Protein AF-0000000087152761 (afdb_homodimer)

Organism: NCBI:txid2511166

pLDDT: mean 85.32, std 19.11, range [33.59, 98.94]

Sequence (484 aa):
MDHTSQPDALPARMRTAAFSVHIFTALGAGVALLAMLEAVREHWANMFGWLGVALVIDGIDGPLARRLDVVRRAPNWSGEVLDLVVDFVTYVFVPAYAITASGLLLPLAAPILGIGIVVSSALYFADRRMKSDDNHFRGFPALWNAAAFYLFLLHLPPVISTIAVALLIALTFAPFHVLHPLRVVRLRWLTLWLLAAWALLGMYTLANDFVVGPSVTFGLCAIAAYIVGSDTLIRRMKAFRAMDHTSQPDALPARMRTAAFSVHIFTALGAGVALLAMLEAVREHWANMFGWLGVALVIDGIDGPLARRLDVVRRAPNWSGEVLDLVVDFVTYVFVPAYAITASGLLLPLAAPILGIGIVVSSALYFADRRMKSDDNHFRGFPALWNAAAFYLFLLHLPPVISTIAVALLIALTFAPFHVLHPLRVVRLRWLTLWLLAAWALLGMYTLANDFVVGPSVTFGLCAIAAYIVGSDTLIRRMKAFRA

Secondary structure (DSSP, 8-state):
-----------HHHHHHHHHHHHHHHHHHHHHHHHHHHHHTT-HHHHHHHHHHHHHHHHHHHHHHHHTTHHHH-TTB-HHHHHHHHHIIIIIIHHHHHHHHSS-S-TTHHHHHHHHHHHHHHHHHHBTTSS-TTS-EESS---HHHHHHHHHHH---HHHHHHHHHHHHHTTSS--EE--GGG-SHHHHHHHHHHHHHHHHHHHHHHTTT---HHHHHHHHHHHHHHHHHHHHHHHHHHHH-/-----------HHHHHHHHHHHHHHHHHHHHHHHHHHHHHTT-HHHHHHHHHHHHHHHHHHHHHHHHTTHHHH-TTB-HHHHHHHHHIIIIIIHHHHHHHHSS-S-TTHHHHHHHHHHHHHHHHHHBTTSS-TTS-EESS---HHHHHHHHHHH---HHHHHHHHHHHHHTTSS--EE--GGG-STHHHHHHHHHHHHHHHHHHHHHTTT---HHHHHHHHHHHHHHHHHHHHHHHHHHHH-

Nearest PDB structures (foldseek):
  2iiu-assembly2_C  TM=3.154E-01  e=4.905E+00  Shewanella oneidensis
  4q25-assembly1_B  TM=2.877E-01  e=9.369E+00  Pseudomonas aeruginosa PAO1
  2iiu-assembly2_C  TM=3.155E-01  e=4.909E+00  Shewanella oneidensis
  4q25-assembly1_B  TM=2.878E-01  e=9.375E+00  Pseudomonas aeruginosa PAO1

Radius of gyration: 23.91 Å; Cα contacts (8 Å, |Δi|>4): 608; chains: 2; bounding box: 65×74×61 Å

InterPro domains:
  IPR000462 CDP-alcohol phosphatidyltransferase [PF01066] (33-172)
  IPR026027 Phosphatidylcholine synthase Pcs [PIRSF000851] (11-240)
  IPR043130 CDP-alcohol phosphatidyltransferase, transmembrane domain [G3DSA:1.20.120.1760] (13-212)

Solvent-accessible surface area (backbone atoms only — not comparable to full-atom values): 24636 Å² total; per-residue (Å²): 133,85,75,72,72,62,80,75,77,72,56,69,68,54,31,52,55,20,45,47,43,55,52,54,42,24,44,28,33,21,33,30,50,54,17,40,58,26,40,74,71,65,35,52,37,58,15,50,50,31,45,48,53,28,50,51,39,60,66,46,38,55,64,51,33,60,77,53,41,20,70,77,48,31,60,56,43,39,64,65,54,33,47,50,46,29,46,42,41,46,21,31,48,45,23,29,48,45,51,37,69,61,71,45,32,42,79,80,50,18,61,56,49,27,28,44,46,37,23,54,40,39,50,51,73,13,28,53,65,27,63,34,96,80,66,28,40,50,18,45,71,66,51,35,39,58,53,37,49,50,49,63,56,66,61,53,58,33,68,59,40,37,50,51,53,53,50,53,50,62,37,36,71,36,84,34,72,36,44,52,70,75,72,54,68,83,58,44,60,57,48,50,52,50,49,50,51,43,50,53,53,50,50,53,30,37,77,42,65,49,66,66,57,67,69,58,55,48,50,49,50,51,49,51,48,46,55,57,44,49,30,48,47,56,34,52,55,50,55,68,73,98,133,84,76,74,71,63,80,75,78,72,55,69,67,54,32,51,54,21,45,46,44,54,52,51,43,24,44,27,33,22,34,31,50,54,16,41,59,27,40,75,70,65,35,52,36,59,15,50,50,31,44,48,53,30,48,50,39,60,66,46,38,54,61,50,33,61,76,55,41,20,72,75,49,31,61,57,42,39,63,66,56,35,47,50,48,28,45,43,41,46,21,32,47,44,23,29,50,45,50,38,69,62,73,46,32,41,78,80,50,19,61,56,49,26,28,45,45,35,23,52,38,40,50,49,72,12,27,53,68,26,63,34,96,78,66,27,41,48,18,43,70,67,51,35,39,57,54,38,50,50,48,62,59,65,60,53,58,32,67,58,40,39,50,51,53,53,50,52,49,63,36,35,72,35,82,34,74,35,45,52,68,75,72,55,68,84,57,44,61,58,49,49,51,48,50,50,47,42,51,52,53,47,52,53,29,38,75,45,64,49,66,66,57,67,67,59,55,49,49,49,50,52,49,49,49,46,56,58,43,49,31,50,46,56,35,51,55,51,54,69,71,97

Structure (mmCIF, N/CA/C/O backbone):
data_AF-0000000087152761-model_v1
#
loop_
_entity.id
_entity.type
_entity.pdbx_description
1 polymer 'Phosphatidylcholine synthase'
#
loop_
_atom_site.group_PDB
_atom_site.id
_atom_site.type_symbol
_atom_site.label_atom_id
_atom_site.label_alt_id
_atom_site.label_comp_id
_atom_site.label_asym_id
_atom_site.label_entity_id
_atom_site.label_seq_id
_atom_site.pdbx_PDB_ins_code
_atom_site.Cartn_x
_atom_site.Cartn_y
_atom_site.Cartn_z
_atom_site.occupancy
_atom_site.B_iso_or_equiv
_atom_site.auth_seq_id
_atom_site.auth_comp_id
_atom_site.auth_asym_id
_atom_site.auth_atom_id
_atom_site.pdbx_PDB_model_num
ATOM 1 N N . MET A 1 1 ? -5.848 52.781 0.384 1 33.59 1 MET A N 1
ATOM 2 C CA . MET A 1 1 ? -6.215 52 -0.788 1 33.59 1 MET A CA 1
ATOM 3 C C . MET A 1 1 ? -5.703 50.562 -0.66 1 33.59 1 MET A C 1
ATOM 5 O O . MET A 1 1 ? -4.492 50.344 -0.698 1 33.59 1 MET A O 1
ATOM 9 N N . ASP A 1 2 ? -6.258 49.75 0.244 1 35.81 2 ASP A N 1
ATOM 10 C CA . ASP A 1 2 ? -6.02 48.375 0.645 1 35.81 2 ASP A CA 1
ATOM 11 C C . ASP A 1 2 ? -6.094 47.406 -0.557 1 35.81 2 ASP A C 1
ATOM 13 O O . ASP A 1 2 ? -7.164 47.219 -1.132 1 35.81 2 ASP A O 1
ATOM 17 N N . HIS A 1 3 ? -5.102 47.469 -1.55 1 38.88 3 HIS A N 1
ATOM 18 C CA . HIS A 1 3 ? -4.977 46.5 -2.631 1 38.88 3 HIS A CA 1
ATOM 19 C C . HIS A 1 3 ? -5.117 45.094 -2.109 1 38.88 3 HIS A C 1
ATOM 21 O O . HIS A 1 3 ? -4.168 44.531 -1.559 1 38.88 3 HIS A O 1
ATOM 27 N N . THR A 1 4 ? -6.188 44.719 -1.493 1 41.38 4 THR A N 1
ATOM 28 C CA . THR A 1 4 ? -6.488 43.312 -1.311 1 41.38 4 THR A CA 1
ATOM 29 C C . THR A 1 4 ? -6.152 42.5 -2.57 1 41.38 4 THR A C 1
ATOM 31 O O . THR A 1 4 ? -6.859 42.594 -3.576 1 41.38 4 THR A O 1
ATOM 34 N N . SER A 1 5 ? -4.848 42.406 -2.977 1 39.84 5 SER A N 1
ATOM 35 C CA . SER A 1 5 ? -4.383 41.562 -4.07 1 39.84 5 SER A CA 1
ATOM 36 C C . SER A 1 5 ? -5.172 40.281 -4.137 1 39.84 5 SER A C 1
ATOM 38 O O . SER A 1 5 ? -5.219 39.5 -3.164 1 39.84 5 SER A O 1
ATOM 40 N N . GLN A 1 6 ? -6.32 40.25 -4.746 1 44.03 6 GLN A N 1
ATOM 41 C CA . GLN A 1 6 ? -7.047 39.031 -5.129 1 44.03 6 GLN A CA 1
ATOM 42 C C . GLN A 1 6 ? -6.094 37.875 -5.406 1 44.03 6 GLN A C 1
ATOM 44 O O . GLN A 1 6 ? -5.07 38.062 -6.07 1 44.03 6 GLN A O 1
ATOM 49 N N . PRO A 1 7 ? -5.922 36.906 -4.551 1 47.56 7 PRO A N 1
ATOM 50 C CA . PRO A 1 7 ? -4.984 35.812 -4.895 1 47.56 7 PRO A CA 1
ATOM 51 C C . PRO A 1 7 ? -4.902 35.562 -6.398 1 47.56 7 PRO A C 1
ATOM 53 O O . PRO A 1 7 ? -5.93 35.531 -7.074 1 47.56 7 PRO A O 1
ATOM 56 N N . ASP A 1 8 ? -4.09 36.156 -7.176 1 49.88 8 ASP A N 1
ATOM 57 C CA . ASP A 1 8 ? -3.77 36.062 -8.594 1 49.88 8 ASP A CA 1
ATOM 58 C C . ASP A 1 8 ? -4.164 34.688 -9.148 1 49.88 8 ASP A C 1
ATOM 60 O O . ASP A 1 8 ? -3.701 33.656 -8.664 1 49.88 8 ASP A O 1
ATOM 64 N N . ALA A 1 9 ? -5.398 34.375 -9.539 1 60.5 9 ALA A N 1
ATOM 65 C CA . ALA A 1 9 ? -5.918 33.188 -10.234 1 60.5 9 ALA A CA 1
ATOM 66 C C . ALA A 1 9 ? -4.883 32.625 -11.211 1 60.5 9 ALA A C 1
ATOM 68 O O . ALA A 1 9 ? -4.551 33.281 -12.211 1 60.5 9 ALA A O 1
ATOM 69 N N . LEU A 1 10 ? -3.965 31.734 -10.758 1 71.31 10 LEU A N 1
ATOM 70 C CA . LEU A 1 10 ? -3.012 31.094 -11.656 1 71.31 10 LEU A CA 1
ATOM 71 C C . LEU A 1 10 ? -3.707 30.594 -12.914 1 71.31 10 LEU A C 1
ATOM 73 O O . LEU A 1 10 ? -4.852 30.141 -12.859 1 71.31 10 LEU A O 1
ATOM 77 N N . PRO A 1 11 ? -3.141 31 -14.148 1 78.75 11 PRO A N 1
ATOM 78 C CA . PRO A 1 11 ? -3.713 30.484 -15.398 1 78.75 11 PRO A CA 1
ATOM 79 C C . PRO A 1 11 ? -4.012 28.984 -15.344 1 78.75 11 PRO A C 1
ATOM 81 O O . PRO A 1 11 ? -3.295 28.234 -14.68 1 78.75 11 PRO A O 1
ATOM 84 N N . ALA A 1 12 ? -5.18 28.672 -15.82 1 82.19 12 ALA A N 1
ATOM 85 C CA . ALA A 1 12 ? -5.676 27.297 -15.852 1 82.19 12 ALA A CA 1
ATOM 86 C C . ALA A 1 12 ? -4.598 26.344 -16.344 1 82.19 12 ALA A C 1
ATOM 88 O O . ALA A 1 12 ? -4.477 25.219 -15.844 1 82.19 12 ALA A O 1
ATOM 89 N N . ARG A 1 13 ? -3.82 26.781 -17.219 1 83.12 13 ARG A N 1
ATOM 90 C CA . ARG A 1 13 ? -2.773 25.953 -17.812 1 83.12 13 ARG A CA 1
ATOM 91 C C . ARG A 1 13 ? -1.731 25.578 -16.766 1 83.12 13 ARG A C 1
ATOM 93 O O . ARG A 1 13 ? -1.201 24.453 -16.781 1 83.12 13 ARG A O 1
ATOM 100 N N . MET A 1 14 ? -1.466 26.5 -15.922 1 83 14 MET A N 1
ATOM 101 C CA . MET A 1 14 ? -0.453 26.25 -14.898 1 83 14 MET A CA 1
ATOM 102 C C . MET A 1 14 ? -0.969 25.281 -13.844 1 83 14 MET A C 1
ATOM 104 O O . MET A 1 14 ? -0.216 24.438 -13.344 1 83 14 MET A O 1
ATOM 108 N N . ARG A 1 15 ? -2.184 25.406 -13.602 1 85.5 15 ARG A N 1
ATOM 109 C CA . ARG A 1 15 ? -2.797 24.5 -12.633 1 85.5 15 ARG A CA 1
ATOM 110 C C . ARG A 1 15 ? -2.861 23.078 -13.188 1 85.5 15 ARG A C 1
ATOM 112 O O . ARG A 1 15 ? -2.621 22.109 -12.453 1 85.5 15 ARG A O 1
ATOM 119 N N . THR A 1 16 ? -3.17 23 -14.398 1 87.44 16 THR A N 1
ATOM 120 C CA . THR A 1 16 ? -3.234 21.703 -15.047 1 87.44 16 THR A CA 1
ATOM 121 C C . THR A 1 16 ? -1.859 21.047 -15.078 1 87.44 16 THR A C 1
ATOM 123 O O . THR A 1 16 ? -1.737 19.844 -14.844 1 87.44 16 THR A O 1
ATOM 126 N N . ALA A 1 17 ? -0.909 21.812 -15.336 1 88.88 17 ALA A N 1
ATOM 127 C CA . ALA A 1 17 ? 0.455 21.297 -15.344 1 88.88 17 ALA A CA 1
ATOM 128 C C . ALA A 1 17 ? 0.874 20.828 -13.953 1 88.88 17 ALA A C 1
ATOM 130 O O . ALA A 1 17 ? 1.503 19.781 -13.812 1 88.88 17 ALA A O 1
ATOM 131 N N . ALA A 1 18 ? 0.535 21.547 -13.031 1 90 18 ALA A N 1
ATOM 132 C CA . ALA A 1 18 ? 0.862 21.188 -11.656 1 90 18 ALA A CA 1
ATOM 133 C C . ALA A 1 18 ? 0.14 19.906 -11.242 1 90 18 ALA A C 1
ATOM 135 O O . ALA A 1 18 ? 0.736 19.016 -10.625 1 90 18 ALA A O 1
ATOM 136 N N . PHE A 1 19 ? -1.058 19.812 -11.641 1 92.19 19 PHE A N 1
ATOM 137 C CA . PHE A 1 19 ? -1.828 18.625 -11.305 1 92.19 19 PHE A CA 1
ATOM 138 C C . PHE A 1 19 ? -1.292 17.406 -12.055 1 92.19 19 PHE A C 1
ATOM 140 O O . PHE A 1 19 ? -1.345 16.297 -11.547 1 92.19 19 PHE A O 1
ATOM 147 N N . SER A 1 20 ? -0.737 17.594 -13.211 1 94.5 20 SER A N 1
ATOM 148 C CA . SER A 1 20 ? -0.179 16.484 -13.992 1 94.5 20 SER A CA 1
ATOM 149 C C . SER A 1 20 ? 0.968 15.812 -13.25 1 94.5 20 SER A C 1
ATOM 151 O O . SER A 1 20 ? 1.202 14.609 -13.422 1 94.5 20 SER A O 1
ATOM 153 N N . VAL A 1 21 ? 1.627 16.547 -12.414 1 95.94 21 VAL A N 1
ATOM 154 C CA . VAL A 1 21 ? 2.705 15.953 -11.625 1 95.94 21 VAL A CA 1
ATOM 155 C C . VAL A 1 21 ? 2.129 14.969 -10.617 1 95.94 21 VAL A C 1
ATOM 157 O O . VAL A 1 21 ? 2.701 13.898 -10.383 1 95.94 21 VAL A O 1
ATOM 160 N N . HIS A 1 22 ? 0.966 15.344 -10.047 1 96.56 22 HIS A N 1
ATOM 161 C CA . HIS A 1 22 ? 0.303 14.43 -9.125 1 96.56 22 HIS A CA 1
ATOM 162 C C . HIS A 1 22 ? -0.131 13.148 -9.844 1 96.56 22 HIS A C 1
ATOM 164 O O . HIS A 1 22 ? 0.018 12.055 -9.305 1 96.56 22 HIS A O 1
ATOM 170 N N . ILE A 1 23 ? -0.64 13.305 -11.008 1 96.81 23 ILE A N 1
ATOM 171 C CA . ILE A 1 23 ? -1.035 12.141 -11.797 1 96.81 23 ILE A CA 1
ATOM 172 C C . ILE A 1 23 ? 0.19 11.281 -12.102 1 96.81 23 ILE A C 1
ATOM 174 O O . ILE A 1 23 ? 0.137 10.055 -11.992 1 96.81 23 ILE A O 1
ATOM 178 N N . PHE A 1 24 ? 1.247 11.93 -12.469 1 97.75 24 PHE A N 1
ATOM 179 C CA . PHE A 1 24 ? 2.5 11.25 -12.766 1 97.75 24 PHE A CA 1
ATOM 180 C C . PHE A 1 24 ? 2.979 10.445 -11.562 1 97.75 24 PHE A C 1
ATOM 182 O O . PHE A 1 24 ? 3.35 9.273 -11.703 1 97.75 24 PHE A O 1
ATOM 189 N N . THR A 1 25 ? 2.951 11.055 -10.391 1 97.75 25 THR A N 1
ATOM 190 C CA . THR A 1 25 ? 3.332 10.359 -9.164 1 97.75 25 THR A CA 1
ATOM 191 C C . THR A 1 25 ? 2.393 9.188 -8.898 1 97.75 25 THR A C 1
ATOM 193 O O . THR A 1 25 ? 2.844 8.086 -8.578 1 97.75 25 THR A O 1
ATOM 196 N N . ALA A 1 26 ? 1.097 9.406 -9.086 1 98.12 26 ALA A N 1
ATOM 197 C CA . ALA A 1 26 ? 0.092 8.383 -8.805 1 98.12 26 ALA A CA 1
ATOM 198 C C . ALA A 1 26 ? 0.27 7.176 -9.727 1 98.12 26 ALA A C 1
ATOM 200 O O . ALA A 1 26 ? -0.046 6.043 -9.352 1 98.12 26 ALA A O 1
ATOM 201 N N . LEU A 1 27 ? 0.762 7.402 -10.922 1 98.5 27 LEU A N 1
ATOM 202 C CA . LEU A 1 27 ? 1.028 6.305 -11.844 1 98.5 27 LEU A CA 1
ATOM 203 C C . LEU A 1 27 ? 2.004 5.305 -11.234 1 98.5 27 LEU A C 1
ATOM 205 O O . LEU A 1 27 ? 1.976 4.117 -11.57 1 98.5 27 LEU A O 1
ATOM 209 N N . GLY A 1 28 ? 2.857 5.793 -10.32 1 98.56 28 GLY A N 1
ATOM 210 C CA . GLY A 1 28 ? 3.736 4.883 -9.602 1 98.56 28 GLY A CA 1
ATOM 211 C C . GLY A 1 28 ? 2.992 3.77 -8.891 1 98.56 28 GLY A C 1
ATOM 212 O O . GLY A 1 28 ? 3.457 2.629 -8.859 1 98.56 28 GLY A O 1
ATOM 213 N N . ALA A 1 29 ? 1.836 4.074 -8.375 1 98.5 29 ALA A N 1
ATOM 214 C CA . ALA A 1 29 ? 1.026 3.062 -7.703 1 98.5 29 ALA A CA 1
ATOM 215 C C . ALA A 1 29 ? 0.466 2.055 -8.703 1 98.5 29 ALA A C 1
ATOM 217 O O . ALA A 1 29 ? 0.368 0.863 -8.398 1 98.5 29 ALA A O 1
ATOM 218 N N . GLY A 1 30 ? 0.026 2.539 -9.867 1 98.75 30 GLY A N 1
ATOM 219 C CA . GLY A 1 30 ? -0.402 1.634 -10.922 1 98.75 30 GLY A CA 1
ATOM 220 C C . GLY A 1 30 ? 0.694 0.688 -11.375 1 98.75 30 GLY A C 1
ATOM 221 O O . GLY A 1 30 ? 0.447 -0.501 -11.586 1 98.75 30 GLY A O 1
ATOM 222 N N . VAL A 1 31 ? 1.889 1.231 -11.516 1 98.75 31 VAL A N 1
ATOM 223 C CA . VAL A 1 31 ? 3.057 0.442 -11.883 1 98.75 31 VAL A CA 1
ATOM 224 C C . VAL A 1 31 ? 3.344 -0.601 -10.805 1 98.75 31 VAL A C 1
ATOM 226 O O . VAL A 1 31 ? 3.756 -1.722 -11.109 1 98.75 31 VAL A O 1
ATOM 229 N N . ALA A 1 32 ? 3.113 -0.238 -9.57 1 98.81 32 ALA A N 1
ATOM 230 C CA . ALA A 1 32 ? 3.275 -1.188 -8.477 1 98.81 32 ALA A CA 1
ATOM 231 C C . ALA A 1 32 ? 2.332 -2.377 -8.633 1 98.81 32 ALA A C 1
ATOM 233 O O . ALA A 1 32 ? 2.699 -3.514 -8.336 1 98.81 32 ALA A O 1
ATOM 234 N N . LEU A 1 33 ? 1.116 -2.123 -9.078 1 98.88 33 LEU A N 1
ATOM 235 C CA . LEU A 1 33 ? 0.179 -3.221 -9.289 1 98.88 33 LEU A CA 1
ATOM 236 C C . LEU A 1 33 ? 0.669 -4.141 -10.406 1 98.88 33 LEU A C 1
ATOM 238 O O . LEU A 1 33 ? 0.554 -5.363 -10.297 1 98.88 33 LEU A O 1
ATOM 242 N N . LEU A 1 34 ? 1.208 -3.549 -11.461 1 98.81 34 LEU A N 1
ATOM 243 C CA . LEU A 1 34 ? 1.786 -4.363 -12.523 1 98.81 34 LEU A CA 1
ATOM 244 C C . LEU A 1 34 ? 2.939 -5.211 -11.992 1 98.81 34 LEU A C 1
ATOM 246 O O . LEU A 1 34 ? 3.07 -6.383 -12.352 1 98.81 34 LEU A O 1
ATOM 250 N N . ALA A 1 35 ? 3.756 -4.582 -11.156 1 98.88 35 ALA A N 1
ATOM 251 C CA . ALA A 1 35 ? 4.836 -5.332 -10.516 1 98.88 35 ALA A CA 1
ATOM 252 C C . ALA A 1 35 ? 4.285 -6.488 -9.688 1 98.88 35 ALA A C 1
ATOM 254 O O . ALA A 1 35 ? 4.82 -7.598 -9.727 1 98.88 35 ALA A O 1
ATOM 255 N N . MET A 1 36 ? 3.223 -6.258 -8.984 1 98.88 36 MET A N 1
ATOM 256 C CA . MET A 1 36 ? 2.588 -7.281 -8.156 1 98.88 36 MET A CA 1
ATOM 257 C C . MET A 1 36 ? 2.082 -8.438 -9.023 1 98.88 36 MET A C 1
ATOM 259 O O . MET A 1 36 ? 2.277 -9.602 -8.68 1 98.88 36 MET A O 1
ATOM 263 N N . LEU A 1 37 ? 1.46 -8.102 -10.164 1 98.69 37 LEU A N 1
ATOM 264 C CA . LEU A 1 37 ? 0.938 -9.125 -11.07 1 98.69 37 LEU A CA 1
ATOM 265 C C . LEU A 1 37 ? 2.066 -9.992 -11.617 1 98.69 37 LEU A C 1
ATOM 267 O O . LEU A 1 37 ? 1.905 -11.203 -11.758 1 98.69 37 LEU A O 1
ATOM 271 N N . GLU A 1 38 ? 3.221 -9.391 -11.867 1 98.69 38 GLU A N 1
ATOM 272 C CA . GLU A 1 38 ? 4.379 -10.156 -12.312 1 98.69 38 GLU A CA 1
ATOM 273 C C . GLU A 1 38 ? 4.945 -11.008 -11.18 1 98.69 38 GLU A C 1
ATOM 275 O O . GLU A 1 38 ? 5.336 -12.156 -11.398 1 98.69 38 GLU A O 1
ATOM 280 N N . ALA A 1 39 ? 4.973 -10.43 -9.992 1 98.69 39 ALA A N 1
ATOM 281 C CA . ALA A 1 39 ? 5.496 -11.156 -8.836 1 98.69 39 ALA A CA 1
ATOM 282 C C . ALA A 1 39 ? 4.676 -12.406 -8.555 1 98.69 39 ALA A C 1
ATOM 284 O O . ALA A 1 39 ? 5.234 -13.461 -8.227 1 98.69 39 ALA A O 1
ATOM 285 N N . VAL A 1 40 ? 3.375 -12.352 -8.688 1 98.19 40 VAL A N 1
ATOM 286 C CA . VAL A 1 40 ? 2.475 -13.469 -8.398 1 98.19 40 VAL A CA 1
ATOM 287 C C . VAL A 1 40 ? 2.727 -14.602 -9.383 1 98.19 40 VAL A C 1
ATOM 289 O O . VAL A 1 40 ? 2.588 -15.781 -9.031 1 98.19 40 VAL A O 1
ATOM 292 N N . ARG A 1 41 ? 3.156 -14.242 -10.586 1 97.38 41 ARG A N 1
ATOM 293 C CA . ARG A 1 41 ? 3.486 -15.25 -11.594 1 97.38 41 ARG A CA 1
ATOM 294 C C . ARG A 1 41 ? 4.938 -15.703 -11.461 1 97.38 41 ARG A C 1
ATOM 296 O O . ARG A 1 41 ? 5.438 -16.453 -12.305 1 97.38 41 ARG A O 1
ATOM 303 N N . GLU A 1 42 ? 5.668 -15.156 -10.508 1 97.62 42 GLU A N 1
ATOM 304 C CA . GLU A 1 42 ? 7.066 -15.445 -10.203 1 97.62 42 GLU A CA 1
ATOM 305 C C . GLU A 1 42 ? 7.98 -14.992 -11.336 1 97.62 42 GLU A C 1
ATOM 307 O O . GLU A 1 42 ? 9.016 -15.609 -11.594 1 97.62 42 GLU A O 1
ATOM 312 N N . HIS A 1 43 ? 7.449 -14.062 -12.125 1 98.38 43 HIS A N 1
ATOM 313 C CA . HIS A 1 43 ? 8.312 -13.344 -13.055 1 98.38 43 HIS A CA 1
ATOM 314 C C . HIS A 1 43 ? 9.078 -12.227 -12.344 1 98.38 43 HIS A C 1
ATOM 316 O O . HIS A 1 43 ? 8.812 -11.047 -12.57 1 98.38 43 HIS A O 1
ATOM 322 N N . TRP A 1 44 ? 10.047 -12.68 -11.586 1 98.31 44 TRP A N 1
ATOM 323 C CA . TRP A 1 44 ? 10.719 -11.781 -10.648 1 98.31 44 TRP A CA 1
ATOM 324 C C . TRP A 1 44 ? 11.445 -10.664 -11.391 1 98.31 44 TRP A C 1
ATOM 326 O O . TRP A 1 44 ? 11.391 -9.5 -10.984 1 98.31 44 TRP A O 1
ATOM 336 N N . ALA A 1 45 ? 12.148 -11.031 -12.5 1 98.62 45 ALA A N 1
ATOM 337 C CA . ALA A 1 45 ? 12.859 -10.008 -13.266 1 98.62 45 ALA A CA 1
ATOM 338 C C . ALA A 1 45 ? 11.891 -8.938 -13.766 1 98.62 45 ALA A C 1
ATOM 340 O O . ALA A 1 45 ? 12.18 -7.742 -13.672 1 98.62 45 ALA A O 1
ATOM 341 N N . ASN A 1 46 ? 10.766 -9.367 -14.305 1 98.69 46 ASN A N 1
ATOM 342 C CA . ASN A 1 46 ? 9.758 -8.422 -14.766 1 98.69 46 ASN A CA 1
ATOM 343 C C . ASN A 1 46 ? 9.227 -7.559 -13.625 1 98.69 46 ASN A C 1
ATOM 345 O O . ASN A 1 46 ? 8.953 -6.371 -13.812 1 98.69 46 ASN A O 1
ATOM 349 N N . MET A 1 47 ? 8.977 -8.195 -12.469 1 98.81 47 MET A N 1
ATOM 350 C CA . MET A 1 47 ? 8.547 -7.434 -11.297 1 98.81 47 MET A CA 1
ATOM 351 C C . MET A 1 47 ? 9.516 -6.293 -11.008 1 98.81 47 MET A C 1
ATOM 353 O O . MET A 1 47 ? 9.102 -5.141 -10.852 1 98.81 47 MET A O 1
ATOM 357 N N . PHE A 1 48 ? 10.789 -6.629 -11.008 1 98.81 48 PHE A N 1
ATOM 358 C CA . PHE A 1 48 ? 11.789 -5.613 -10.703 1 98.81 48 PHE A CA 1
ATOM 359 C C . PHE A 1 48 ? 11.875 -4.59 -11.82 1 98.81 48 PHE A C 1
ATOM 361 O O . PHE A 1 48 ? 12.18 -3.418 -11.578 1 98.81 48 PHE A O 1
ATOM 368 N N . GLY A 1 49 ? 11.641 -5.055 -13.086 1 98.62 49 GLY A N 1
ATOM 369 C CA . GLY A 1 49 ? 11.539 -4.09 -14.172 1 98.62 49 GLY A CA 1
ATOM 370 C C . GLY A 1 49 ? 10.492 -3.021 -13.914 1 98.62 49 GLY A C 1
ATOM 371 O O . GLY A 1 49 ? 10.758 -1.83 -14.078 1 98.62 49 GLY A O 1
ATOM 372 N N . TRP A 1 50 ? 9.312 -3.436 -13.523 1 98.75 50 TRP A N 1
ATOM 373 C CA . TRP A 1 50 ? 8.234 -2.506 -13.227 1 98.75 50 TRP A CA 1
ATOM 374 C C . TRP A 1 50 ? 8.57 -1.646 -12.008 1 98.75 50 TRP A C 1
ATOM 376 O O . TRP A 1 50 ? 8.297 -0.445 -11.992 1 98.75 50 TRP A O 1
ATOM 386 N N . LEU A 1 51 ? 9.195 -2.268 -10.945 1 98.62 51 LEU A N 1
ATOM 387 C CA . LEU A 1 51 ? 9.625 -1.474 -9.797 1 98.62 51 LEU A CA 1
ATOM 388 C C . LEU A 1 51 ? 10.68 -0.453 -10.211 1 98.62 51 LEU A C 1
ATOM 390 O O . LEU A 1 51 ? 10.742 0.641 -9.641 1 98.62 51 LEU A O 1
ATOM 394 N N . GLY A 1 52 ? 11.539 -0.828 -11.211 1 97.75 52 GLY A N 1
ATOM 395 C CA . GLY A 1 52 ? 12.469 0.133 -11.781 1 97.75 52 GLY A CA 1
ATOM 396 C C . GLY A 1 52 ? 11.781 1.326 -12.422 1 97.75 52 GLY A C 1
ATOM 397 O O . GLY A 1 52 ? 12.203 2.469 -12.227 1 97.75 52 GLY A O 1
ATOM 398 N N . VAL A 1 53 ? 10.727 1.069 -13.18 1 98.19 53 VAL A N 1
ATOM 399 C CA . VAL A 1 53 ? 9.93 2.137 -13.773 1 98.19 53 VAL A CA 1
ATOM 400 C C . VAL A 1 53 ? 9.375 3.039 -12.664 1 98.19 53 VAL A C 1
ATOM 402 O O . VAL A 1 53 ? 9.43 4.266 -12.773 1 98.19 53 VAL A O 1
ATOM 405 N N . ALA A 1 54 ? 8.859 2.428 -11.586 1 98.06 54 ALA A N 1
ATOM 406 C CA . ALA A 1 54 ? 8.336 3.199 -10.461 1 98.06 54 ALA A CA 1
ATOM 407 C C . ALA A 1 54 ? 9.43 4.051 -9.828 1 98.06 54 ALA A C 1
ATOM 409 O O . ALA A 1 54 ? 9.172 5.172 -9.383 1 98.06 54 ALA A O 1
ATOM 410 N N . LEU A 1 55 ? 10.648 3.516 -9.773 1 95.31 55 LEU A N 1
ATOM 411 C CA . LEU A 1 55 ? 11.781 4.258 -9.234 1 95.31 55 LEU A CA 1
ATOM 412 C C . LEU A 1 55 ? 12.07 5.496 -10.078 1 95.31 55 LEU A C 1
ATOM 414 O O . LEU A 1 55 ? 12.367 6.562 -9.539 1 95.31 55 LEU A O 1
ATOM 418 N N . VAL A 1 56 ? 11.992 5.348 -11.359 1 95.44 56 VAL A N 1
ATOM 419 C CA . VAL A 1 56 ? 12.203 6.465 -12.273 1 95.44 56 VAL A CA 1
ATOM 420 C C . VAL A 1 56 ? 11.133 7.527 -12.047 1 95.44 56 VAL A C 1
ATOM 422 O O . VAL A 1 56 ? 11.43 8.719 -11.953 1 95.44 56 VAL A O 1
ATOM 425 N N . ILE A 1 57 ? 9.891 7.125 -11.906 1 97.19 57 ILE A N 1
ATOM 426 C CA . ILE A 1 57 ? 8.789 8.047 -11.641 1 97.19 57 ILE A CA 1
ATOM 427 C C . ILE A 1 57 ? 9.062 8.812 -10.344 1 97.19 57 ILE A C 1
ATOM 429 O O . ILE A 1 57 ? 8.953 10.039 -10.305 1 97.19 57 ILE A O 1
ATOM 433 N N . ASP A 1 58 ? 9.43 8.078 -9.359 1 94.5 58 ASP A N 1
ATOM 434 C CA . ASP A 1 58 ? 9.703 8.648 -8.047 1 94.5 58 ASP A CA 1
ATOM 435 C C . ASP A 1 58 ? 10.852 9.656 -8.109 1 94.5 58 ASP A C 1
ATOM 437 O O . ASP A 1 58 ? 10.797 10.703 -7.465 1 94.5 58 ASP A O 1
ATOM 441 N N . GLY A 1 59 ? 11.891 9.359 -8.859 1 90.62 59 GLY A N 1
ATOM 442 C CA . GLY A 1 59 ? 13.055 10.227 -8.977 1 90.62 59 GLY A CA 1
ATOM 443 C C . GLY A 1 59 ? 12.773 11.5 -9.75 1 90.62 59 GLY A C 1
ATOM 444 O O . GLY A 1 59 ? 13.383 12.539 -9.492 1 90.62 59 GLY A O 1
ATOM 445 N N . ILE A 1 60 ? 11.812 11.43 -10.625 1 94.06 60 ILE A N 1
ATOM 446 C CA . ILE A 1 60 ? 11.547 12.539 -11.531 1 94.06 60 ILE A CA 1
ATOM 447 C C . ILE A 1 60 ? 10.461 13.438 -10.938 1 94.06 60 ILE A C 1
ATOM 449 O O . ILE A 1 60 ? 10.477 14.656 -11.133 1 94.06 60 ILE A O 1
ATOM 453 N N . ASP A 1 61 ? 9.523 12.898 -10.219 1 94.31 61 ASP A N 1
ATOM 454 C CA . ASP A 1 61 ? 8.344 13.656 -9.797 1 94.31 61 ASP A CA 1
ATOM 455 C C . ASP A 1 61 ? 8.727 14.781 -8.844 1 94.31 61 ASP A C 1
ATOM 457 O O . ASP A 1 61 ? 8.133 15.859 -8.875 1 94.31 61 ASP A O 1
ATOM 461 N N . GLY A 1 62 ? 9.773 14.562 -8.008 1 89.88 62 GLY A N 1
ATOM 462 C CA . GLY A 1 62 ? 10.219 15.609 -7.102 1 89.88 62 GLY A CA 1
ATOM 463 C C . GLY A 1 62 ? 10.727 16.844 -7.82 1 89.88 62 GLY A C 1
ATOM 464 O O . GLY A 1 62 ? 10.188 17.938 -7.641 1 89.88 62 GLY A O 1
ATOM 465 N N . PRO A 1 63 ? 11.789 16.672 -8.641 1 91.69 63 PRO A N 1
ATOM 466 C CA . PRO A 1 63 ? 12.297 17.797 -9.422 1 91.69 63 PRO A CA 1
ATOM 467 C C . PRO A 1 63 ? 11.211 18.469 -10.266 1 91.69 63 PRO A C 1
ATOM 469 O O . PRO A 1 63 ? 11.188 19.688 -10.391 1 91.69 63 PRO A O 1
ATOM 472 N N . LEU A 1 64 ? 10.312 17.688 -10.82 1 93.19 64 LEU A N 1
ATOM 473 C CA . LEU A 1 64 ? 9.219 18.25 -11.609 1 93.19 64 LEU A CA 1
ATOM 474 C C . LEU A 1 64 ? 8.281 19.078 -10.734 1 93.19 64 LEU A C 1
ATOM 476 O O . LEU A 1 64 ? 7.82 20.141 -11.156 1 93.19 64 LEU A O 1
ATOM 480 N N . ALA A 1 65 ? 8.016 18.641 -9.57 1 91.88 65 ALA A N 1
ATOM 481 C CA . ALA A 1 65 ? 7.141 19.344 -8.641 1 91.88 65 ALA A CA 1
ATOM 482 C C . ALA A 1 65 ? 7.734 20.703 -8.25 1 91.88 65 ALA A C 1
ATOM 484 O O . ALA A 1 65 ? 7.016 21.703 -8.148 1 91.88 65 ALA A O 1
ATOM 485 N N . ARG A 1 66 ? 9.023 20.703 -8.07 1 91.19 66 ARG A N 1
ATOM 486 C CA . ARG A 1 66 ? 9.703 21.938 -7.715 1 91.19 66 ARG A CA 1
ATOM 487 C C . ARG A 1 66 ? 9.711 22.922 -8.883 1 91.19 66 ARG A C 1
ATOM 489 O O . ARG A 1 66 ? 9.445 24.109 -8.711 1 91.19 66 ARG A O 1
ATOM 496 N N . ARG A 1 67 ? 9.984 22.391 -10.023 1 92.5 67 ARG A N 1
ATOM 497 C CA . ARG A 1 67 ? 10.07 23.234 -11.219 1 92.5 67 ARG A CA 1
ATOM 498 C C . ARG A 1 67 ? 8.734 23.875 -11.523 1 92.5 67 ARG A C 1
ATOM 500 O O . ARG A 1 67 ? 8.68 25.047 -11.945 1 92.5 67 ARG A O 1
ATOM 507 N N . LEU A 1 68 ? 7.652 23.156 -11.234 1 92.38 68 LEU A N 1
ATOM 508 C CA . LEU A 1 68 ? 6.328 23.656 -11.594 1 92.38 68 LEU A CA 1
ATOM 509 C C . LEU A 1 68 ? 5.629 24.266 -10.383 1 92.38 68 LEU A C 1
ATOM 511 O O . LEU A 1 68 ? 4.438 24.578 -10.445 1 92.38 68 LEU A O 1
ATOM 515 N N . ASP A 1 69 ? 6.309 24.391 -9.312 1 91.44 69 ASP A N 1
ATOM 516 C CA . ASP A 1 69 ? 5.781 24.984 -8.086 1 91.44 69 ASP A CA 1
ATOM 517 C C . ASP A 1 69 ? 4.43 24.375 -7.715 1 91.44 69 ASP A C 1
ATOM 519 O O . ASP A 1 69 ? 3.451 25.094 -7.516 1 91.44 69 ASP A O 1
ATOM 523 N N . VAL A 1 70 ? 4.391 23.094 -7.648 1 89.12 70 VAL A N 1
ATOM 524 C CA . VAL A 1 70 ? 3.17 22.297 -7.496 1 89.12 70 VAL A CA 1
ATOM 525 C C . VAL A 1 70 ? 2.492 22.656 -6.176 1 89.12 70 VAL A C 1
ATOM 527 O O . VAL A 1 70 ? 1.262 22.703 -6.098 1 89.12 70 VAL A O 1
ATOM 530 N N . VAL A 1 71 ? 3.205 22.938 -5.145 1 86.19 71 VAL A N 1
ATOM 531 C CA . VAL A 1 71 ? 2.637 23.234 -3.83 1 86.19 71 VAL A CA 1
ATOM 532 C C . VAL A 1 71 ? 1.762 24.484 -3.91 1 86.19 71 VAL A C 1
ATOM 534 O O . VAL A 1 71 ? 0.684 24.531 -3.312 1 86.19 71 VAL A O 1
ATOM 537 N N . ARG A 1 72 ? 2.191 25.375 -4.66 1 85.62 72 ARG A N 1
ATOM 538 C CA . ARG A 1 72 ? 1.461 26.625 -4.793 1 85.62 72 ARG A CA 1
ATOM 539 C C . ARG A 1 72 ? 0.352 26.516 -5.836 1 85.62 72 ARG A C 1
ATOM 541 O O . ARG A 1 72 ? -0.744 27.047 -5.645 1 85.62 72 ARG A O 1
ATOM 548 N N . ARG A 1 73 ? 0.625 25.828 -6.855 1 86.44 73 ARG A N 1
ATOM 549 C CA . ARG A 1 73 ? -0.255 25.859 -8.016 1 86.44 73 ARG A CA 1
ATOM 550 C C . ARG A 1 73 ? -1.343 24.797 -7.914 1 86.44 73 ARG A C 1
ATOM 552 O O . ARG A 1 73 ? -2.383 24.906 -8.57 1 86.44 73 ARG A O 1
ATOM 559 N N . ALA A 1 74 ? -1.162 23.75 -7.176 1 87.19 74 ALA A N 1
ATOM 560 C CA . ALA A 1 74 ? -2.139 22.688 -6.938 1 87.19 74 ALA A CA 1
ATOM 561 C C . ALA A 1 74 ? -2.201 22.328 -5.457 1 87.19 74 ALA A C 1
ATOM 563 O O . ALA A 1 74 ? -1.927 21.188 -5.078 1 87.19 74 ALA A O 1
ATOM 564 N N . PRO A 1 75 ? -2.684 23.25 -4.703 1 84.19 75 PRO A N 1
ATOM 565 C CA . PRO A 1 75 ? -2.605 23.094 -3.248 1 84.19 75 PRO A CA 1
ATOM 566 C C . PRO A 1 75 ? -3.637 22.109 -2.703 1 84.19 75 PRO A C 1
ATOM 568 O O . PRO A 1 75 ? -3.521 21.656 -1.562 1 84.19 75 PRO A O 1
ATOM 571 N N . ASN A 1 76 ? -4.574 21.797 -3.502 1 86.75 76 ASN A N 1
ATOM 572 C CA . ASN A 1 76 ? -5.656 20.938 -3.029 1 86.75 76 ASN A CA 1
ATOM 573 C C . ASN A 1 76 ? -5.195 19.5 -2.85 1 86.75 76 ASN A C 1
ATOM 575 O O . ASN A 1 76 ? -5.867 18.703 -2.186 1 86.75 76 ASN A O 1
ATOM 579 N N . TRP A 1 77 ? -4.09 19.156 -3.426 1 89.94 77 TRP A N 1
ATOM 580 C CA . TRP A 1 77 ? -3.555 17.797 -3.332 1 89.94 77 TRP A CA 1
ATOM 581 C C . TRP A 1 77 ? -2.207 17.797 -2.617 1 89.94 77 TRP A C 1
ATOM 583 O O . TRP A 1 77 ? -1.322 18.594 -2.943 1 89.94 77 TRP A O 1
ATOM 593 N N . SER A 1 78 ? -2.102 16.938 -1.662 1 91.69 78 SER A N 1
ATOM 594 C CA . SER A 1 78 ? -0.843 16.812 -0.936 1 91.69 78 SER A CA 1
ATOM 595 C C . SER A 1 78 ? 0.114 15.859 -1.657 1 91.69 78 SER A C 1
ATOM 597 O O . SER A 1 78 ? -0.085 14.648 -1.656 1 91.69 78 SER A O 1
ATOM 599 N N . GLY A 1 79 ? 1.114 16.422 -2.225 1 92.31 79 GLY A N 1
ATOM 600 C CA . GLY A 1 79 ? 2.143 15.594 -2.838 1 92.31 79 GLY A CA 1
ATOM 601 C C . GLY A 1 79 ? 2.844 14.68 -1.851 1 92.31 79 GLY A C 1
ATOM 602 O O . GLY A 1 79 ? 3.244 13.57 -2.201 1 92.31 79 GLY A O 1
ATOM 603 N N . GLU A 1 80 ? 2.967 15.141 -0.637 1 89 80 GLU A N 1
ATOM 604 C CA . GLU A 1 80 ? 3.604 14.344 0.407 1 89 80 GLU A CA 1
ATOM 605 C C . GLU A 1 80 ? 2.811 13.07 0.693 1 89 80 GLU A C 1
ATOM 607 O O . GLU A 1 80 ? 3.379 11.977 0.756 1 89 80 GLU A O 1
ATOM 612 N N . VAL A 1 81 ? 1.541 13.188 0.857 1 90.75 81 VAL A N 1
ATOM 613 C CA . VAL A 1 81 ? 0.682 12.039 1.12 1 90.75 81 VAL A CA 1
ATOM 614 C C . VAL A 1 81 ? 0.72 11.078 -0.069 1 90.75 81 VAL A C 1
ATOM 616 O O . VAL A 1 81 ? 0.83 9.859 0.108 1 90.75 81 VAL A O 1
ATOM 619 N N . LEU A 1 82 ? 0.637 11.695 -1.197 1 94.75 82 LEU A N 1
ATOM 620 C CA . LEU A 1 82 ? 0.672 10.898 -2.42 1 94.75 82 LEU A CA 1
ATOM 621 C C . LEU A 1 82 ? 1.963 10.094 -2.506 1 94.75 82 LEU A C 1
ATOM 623 O O . LEU A 1 82 ? 1.93 8.891 -2.775 1 94.75 82 LEU A O 1
ATOM 627 N N . ASP A 1 83 ? 3.053 10.766 -2.188 1 93.56 83 ASP A N 1
ATOM 628 C CA . ASP A 1 83 ? 4.355 10.102 -2.211 1 93.56 83 ASP A CA 1
ATOM 629 C C . ASP A 1 83 ? 4.41 8.969 -1.192 1 93.56 83 ASP A C 1
ATOM 631 O O . ASP A 1 83 ? 4.941 7.891 -1.482 1 93.56 83 ASP A O 1
ATOM 635 N N . LEU A 1 84 ? 3.861 9.18 -0.099 1 92.38 84 LEU A N 1
ATOM 636 C CA . LEU A 1 84 ? 3.902 8.188 0.971 1 92.38 84 LEU A CA 1
ATOM 637 C C . LEU A 1 84 ? 3.172 6.914 0.559 1 92.38 84 LEU A C 1
ATOM 639 O O . LEU A 1 84 ? 3.688 5.809 0.748 1 92.38 84 LEU A O 1
ATOM 643 N N . VAL A 1 85 ? 2.027 6.996 0.001 1 94.75 85 VAL A N 1
ATOM 644 C CA . VAL A 1 85 ? 1.225 5.828 -0.35 1 94.75 85 VAL A CA 1
ATOM 645 C C . VAL A 1 85 ? 1.884 5.078 -1.503 1 94.75 85 VAL A C 1
ATOM 647 O O . VAL A 1 85 ? 1.97 3.848 -1.481 1 94.75 85 VAL A O 1
ATOM 650 N N . VAL A 1 86 ? 2.352 5.855 -2.447 1 97.44 86 VAL A N 1
ATOM 651 C CA . VAL A 1 86 ? 2.986 5.234 -3.604 1 97.44 86 VAL A CA 1
ATOM 652 C C . VAL A 1 86 ? 4.285 4.547 -3.174 1 97.44 86 VAL A C 1
ATOM 654 O O . VAL A 1 86 ? 4.543 3.402 -3.551 1 97.44 86 VAL A O 1
ATOM 657 N N . ASP A 1 87 ? 5.086 5.297 -2.344 1 95.88 87 ASP A N 1
ATOM 658 C CA . ASP A 1 87 ? 6.348 4.738 -1.867 1 95.88 87 ASP A CA 1
ATOM 659 C C . ASP A 1 87 ? 6.113 3.469 -1.051 1 95.88 87 ASP A C 1
ATOM 661 O O . ASP A 1 87 ? 6.895 2.518 -1.135 1 95.88 87 ASP A O 1
ATOM 665 N N . PHE A 1 88 ? 5.082 3.434 -0.294 1 97.75 88 PHE A N 1
ATOM 666 C CA . PHE A 1 88 ? 4.859 2.277 0.564 1 97.75 88 PHE A CA 1
ATOM 667 C C . PHE A 1 88 ? 4.59 1.028 -0.268 1 97.75 88 PHE A C 1
ATOM 669 O O . PHE A 1 88 ? 5.082 -0.056 0.052 1 97.75 88 PHE A O 1
ATOM 676 N N . VAL A 1 89 ? 3.805 1.129 -1.339 1 98.56 89 VAL A N 1
ATOM 677 C CA . VAL A 1 89 ? 3.482 -0.061 -2.119 1 98.56 89 VAL A CA 1
ATOM 678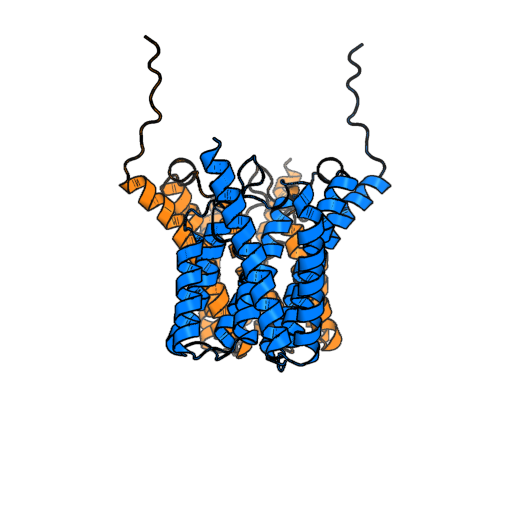 C C . VAL A 1 89 ? 4.668 -0.437 -3.004 1 98.56 89 VAL A C 1
ATOM 680 O O . VAL A 1 89 ? 4.934 -1.621 -3.227 1 98.56 89 VAL A O 1
ATOM 683 N N . THR A 1 90 ? 5.504 0.545 -3.49 1 98.38 90 THR A N 1
ATOM 684 C CA . THR A 1 90 ? 6.582 0.253 -4.426 1 98.38 90 THR A CA 1
ATOM 685 C C . THR A 1 90 ? 7.844 -0.176 -3.686 1 98.38 90 THR A C 1
ATOM 687 O O . THR A 1 90 ? 8.594 -1.026 -4.168 1 98.38 90 THR A O 1
ATOM 690 N N . TYR A 1 91 ? 8.062 0.443 -2.473 1 97.56 91 TYR A N 1
ATOM 691 C CA . TYR A 1 91 ? 9.312 0.186 -1.771 1 97.56 91 TYR A CA 1
ATOM 692 C C . TYR A 1 91 ? 9.125 -0.877 -0.696 1 97.56 91 TYR A C 1
ATOM 694 O O . TYR A 1 91 ? 10.102 -1.476 -0.231 1 97.56 91 TYR A O 1
ATOM 702 N N . VAL A 1 92 ? 7.918 -1.113 -0.287 1 98.31 92 VAL A N 1
ATOM 703 C CA . VAL A 1 92 ? 7.75 -1.959 0.89 1 98.31 92 VAL A CA 1
ATOM 704 C C . VAL A 1 92 ? 6.82 -3.123 0.56 1 98.31 92 VAL A C 1
ATOM 706 O O . VAL A 1 92 ? 7.238 -4.285 0.577 1 98.31 92 VAL A O 1
ATOM 709 N N . PHE A 1 93 ? 5.598 -2.877 0.136 1 98.81 93 PHE A N 1
ATOM 710 C CA . PHE A 1 93 ? 4.562 -3.904 0.144 1 98.81 93 PHE A CA 1
ATOM 711 C C . PHE A 1 93 ? 4.824 -4.945 -0.938 1 98.81 93 PHE A C 1
ATOM 713 O O . PHE A 1 93 ? 4.816 -6.148 -0.664 1 98.81 93 PHE A O 1
ATOM 720 N N . VAL A 1 94 ? 5.035 -4.473 -2.201 1 98.88 94 VAL A N 1
ATOM 721 C CA . VAL A 1 94 ? 5.289 -5.406 -3.293 1 98.88 94 VAL A CA 1
ATOM 722 C C . VAL A 1 94 ? 6.578 -6.184 -3.02 1 98.88 94 VAL A C 1
ATOM 724 O O . VAL A 1 94 ? 6.602 -7.41 -3.109 1 98.88 94 VAL A O 1
ATOM 727 N N . PRO A 1 95 ? 7.648 -5.52 -2.578 1 98.81 95 PRO A N 1
ATOM 728 C CA . PRO A 1 95 ? 8.867 -6.258 -2.24 1 98.81 95 PRO A CA 1
ATOM 729 C C . PRO A 1 95 ? 8.672 -7.211 -1.063 1 98.81 95 PRO A C 1
ATOM 731 O O . PRO A 1 95 ? 9.266 -8.289 -1.036 1 98.81 95 PRO A O 1
ATOM 734 N N . ALA A 1 96 ? 7.891 -6.785 -0.081 1 98.88 96 ALA A N 1
ATOM 735 C CA . ALA A 1 96 ? 7.613 -7.676 1.044 1 98.88 96 ALA A CA 1
ATOM 736 C C . ALA A 1 96 ? 6.945 -8.961 0.573 1 98.88 96 ALA A C 1
ATOM 738 O O . ALA A 1 96 ? 7.285 -10.055 1.037 1 98.88 96 ALA A O 1
ATOM 739 N N . TYR A 1 97 ? 6.004 -8.844 -0.299 1 98.94 97 TYR A N 1
ATOM 740 C CA . TYR A 1 97 ? 5.398 -10.039 -0.877 1 98.94 97 TYR A CA 1
ATOM 741 C C . TYR A 1 97 ? 6.449 -10.891 -1.578 1 98.94 97 TYR A C 1
ATOM 743 O O . TYR A 1 97 ? 6.488 -12.109 -1.396 1 98.94 97 TYR A O 1
ATOM 751 N N . ALA A 1 98 ? 7.27 -10.25 -2.436 1 98.88 98 ALA A N 1
ATOM 752 C CA . ALA A 1 98 ? 8.273 -10.977 -3.209 1 98.88 98 ALA A CA 1
ATOM 753 C C . ALA A 1 98 ? 9.234 -11.734 -2.291 1 98.88 98 ALA A C 1
ATOM 755 O O . ALA A 1 98 ? 9.523 -12.914 -2.521 1 98.88 98 ALA A O 1
ATOM 756 N N . ILE A 1 99 ? 9.664 -11.047 -1.261 1 98.81 99 ILE A N 1
ATOM 757 C CA . ILE A 1 99 ? 10.586 -11.672 -0.314 1 98.81 99 ILE A CA 1
ATOM 758 C C . ILE A 1 99 ? 9.898 -12.859 0.355 1 98.81 99 ILE A C 1
ATOM 760 O O . ILE A 1 99 ? 10.477 -13.945 0.447 1 98.81 99 ILE A O 1
ATOM 764 N N . THR A 1 100 ? 8.688 -12.711 0.768 1 98.75 100 THR A N 1
ATOM 765 C CA . THR A 1 100 ? 7.926 -13.734 1.48 1 98.75 100 THR A CA 1
ATOM 766 C C . THR A 1 100 ? 7.648 -14.93 0.576 1 98.75 100 THR A C 1
ATOM 768 O O . THR A 1 100 ? 7.746 -16.078 1.009 1 98.75 100 THR A O 1
ATOM 771 N N . ALA A 1 101 ? 7.367 -14.648 -0.68 1 98.31 101 ALA A N 1
ATOM 772 C CA . ALA A 1 101 ? 6.898 -15.68 -1.598 1 98.31 101 ALA A CA 1
ATOM 773 C C . ALA A 1 101 ? 8.047 -16.234 -2.436 1 98.31 101 ALA A C 1
ATOM 775 O O . ALA A 1 101 ? 7.859 -17.156 -3.225 1 98.31 101 ALA A O 1
ATOM 776 N N . SER A 1 102 ? 9.273 -15.766 -2.311 1 97.69 102 SER A N 1
ATOM 777 C CA . SER A 1 102 ? 10.398 -16.062 -3.191 1 97.69 102 SER A CA 1
ATOM 778 C C . SER A 1 102 ? 10.867 -17.5 -3.023 1 97.69 102 SER A C 1
ATOM 780 O O . SER A 1 102 ? 11.508 -18.062 -3.914 1 97.69 102 SER A O 1
ATOM 782 N N . GLY A 1 103 ? 10.617 -18.094 -1.854 1 97.81 103 GLY A N 1
ATOM 783 C CA . GLY A 1 103 ? 11.172 -19.406 -1.542 1 97.81 103 GLY A CA 1
ATOM 784 C C . GLY A 1 103 ? 12.625 -19.359 -1.107 1 97.81 103 GLY A C 1
ATOM 785 O O . GLY A 1 103 ? 13.266 -20.391 -0.953 1 97.81 103 GLY A O 1
ATOM 786 N N . LEU A 1 104 ? 13.125 -18.125 -0.836 1 98.31 104 LEU A N 1
ATOM 787 C CA . LEU A 1 104 ? 14.539 -17.969 -0.526 1 98.31 104 LEU A CA 1
ATOM 788 C C . LEU A 1 104 ? 14.766 -17.922 0.982 1 98.31 104 LEU A C 1
ATOM 790 O O . LEU A 1 104 ? 15.906 -17.984 1.445 1 98.31 104 LEU A O 1
ATOM 794 N N . LEU A 1 105 ? 13.672 -17.797 1.743 1 98.75 105 LEU A N 1
ATOM 795 C CA . LEU A 1 105 ? 13.734 -17.797 3.201 1 98.75 105 LEU A CA 1
ATOM 796 C C . LEU A 1 105 ? 13.281 -19.141 3.768 1 98.75 105 LEU A C 1
ATOM 798 O O . LEU A 1 105 ? 12.695 -19.953 3.049 1 98.75 105 LEU A O 1
ATOM 802 N N . LEU A 1 106 ? 13.602 -19.375 5.082 1 98.62 106 LEU A N 1
ATOM 803 C CA . LEU A 1 106 ? 13.031 -20.531 5.754 1 98.62 106 LEU A CA 1
ATOM 804 C C . LEU A 1 106 ? 11.508 -20.484 5.707 1 98.62 106 LEU A C 1
ATOM 806 O O . LEU A 1 106 ? 10.898 -19.453 5.992 1 98.62 106 LEU A O 1
ATOM 810 N N . PRO A 1 107 ? 10.898 -21.594 5.309 1 97.5 107 PRO A N 1
ATOM 811 C CA . PRO A 1 107 ? 9.469 -21.625 5.012 1 97.5 107 PRO A CA 1
ATOM 812 C C . PRO A 1 107 ? 8.617 -21.062 6.152 1 97.5 107 PRO A C 1
ATOM 814 O O . PRO A 1 107 ? 7.699 -20.281 5.914 1 97.5 107 PRO A O 1
ATOM 817 N N . LEU A 1 108 ? 8.922 -21.344 7.383 1 97.12 108 LEU A N 1
ATOM 818 C CA . LEU A 1 108 ? 8.102 -20.906 8.508 1 97.12 108 LEU A CA 1
ATOM 819 C C . LEU A 1 108 ? 8.391 -19.438 8.844 1 97.12 108 LEU A C 1
ATOM 821 O O . LEU A 1 108 ? 7.508 -18.719 9.305 1 97.12 108 LEU A O 1
ATOM 825 N N . ALA A 1 109 ? 9.57 -18.953 8.555 1 98.5 109 ALA A N 1
ATOM 826 C CA . ALA A 1 109 ? 9.992 -17.594 8.898 1 98.5 109 ALA A CA 1
ATOM 827 C C . ALA A 1 109 ? 9.5 -16.594 7.859 1 98.5 109 ALA A C 1
ATOM 829 O O . ALA A 1 109 ? 9.344 -15.406 8.164 1 98.5 109 ALA A O 1
ATOM 830 N N . ALA A 1 110 ? 9.258 -17.078 6.68 1 98.69 110 ALA A N 1
ATOM 831 C CA . ALA A 1 110 ? 9 -16.188 5.551 1 98.69 110 ALA A CA 1
ATOM 832 C C . ALA A 1 110 ? 7.777 -15.305 5.801 1 98.69 110 ALA A C 1
ATOM 834 O O . ALA A 1 110 ? 7.867 -14.078 5.75 1 98.69 110 ALA A O 1
ATOM 835 N N . PRO A 1 111 ? 6.609 -15.938 6.16 1 98.5 111 PRO A N 1
ATOM 836 C CA . PRO A 1 111 ? 5.453 -15.07 6.398 1 98.5 111 PRO A CA 1
ATOM 837 C C . PRO A 1 111 ? 5.621 -14.188 7.629 1 98.5 111 PRO A C 1
ATOM 839 O O . PRO A 1 111 ? 5.129 -13.055 7.656 1 98.5 111 PRO A O 1
ATOM 842 N N . ILE A 1 112 ? 6.277 -14.633 8.641 1 98.69 112 ILE A N 1
ATOM 843 C CA . ILE A 1 112 ? 6.508 -13.867 9.859 1 98.69 112 ILE A CA 1
ATOM 844 C C . ILE A 1 112 ? 7.383 -12.656 9.555 1 98.69 112 ILE A C 1
ATOM 846 O O . ILE A 1 112 ? 7.07 -11.539 9.961 1 98.69 112 ILE A O 1
ATOM 850 N N . LEU A 1 113 ? 8.438 -12.914 8.805 1 98.81 113 LEU A N 1
ATOM 851 C CA . LEU A 1 113 ? 9.336 -11.82 8.438 1 98.81 113 LEU A CA 1
ATOM 852 C C . LEU A 1 113 ? 8.648 -10.859 7.469 1 98.81 113 LEU A C 1
ATOM 854 O O . LEU A 1 113 ? 8.891 -9.648 7.516 1 98.81 113 LEU A O 1
ATOM 858 N N . GLY A 1 114 ? 7.836 -11.43 6.52 1 98.81 114 GLY A N 1
ATOM 859 C CA . GLY A 1 114 ? 7.051 -10.555 5.656 1 98.81 114 GLY A CA 1
ATOM 860 C C . GLY A 1 114 ? 6.191 -9.57 6.426 1 98.81 114 GLY A C 1
ATOM 861 O O . GLY A 1 114 ? 6.176 -8.383 6.113 1 98.81 114 GLY A O 1
ATOM 862 N N . ILE A 1 115 ? 5.488 -10.078 7.441 1 98.81 115 ILE A N 1
ATOM 863 C CA . ILE A 1 115 ? 4.68 -9.242 8.32 1 98.81 115 ILE A CA 1
ATOM 864 C C . ILE A 1 115 ? 5.566 -8.211 9.016 1 98.81 115 ILE A C 1
ATOM 866 O O . ILE A 1 115 ? 5.219 -7.027 9.086 1 98.81 115 ILE A O 1
ATOM 870 N N . GLY A 1 116 ? 6.715 -8.664 9.477 1 98.5 116 GLY A N 1
ATOM 871 C CA . GLY A 1 116 ? 7.66 -7.766 10.125 1 98.5 116 GLY A CA 1
ATOM 872 C C . GLY A 1 116 ? 8.109 -6.629 9.227 1 98.5 116 GLY A C 1
ATOM 873 O O . GLY A 1 116 ? 8.234 -5.488 9.672 1 98.5 116 GLY A O 1
ATOM 874 N N . ILE A 1 117 ? 8.359 -6.934 7.945 1 98.44 117 ILE A N 1
ATOM 875 C CA . ILE A 1 117 ? 8.773 -5.938 6.965 1 98.44 117 ILE A CA 1
ATOM 876 C C . ILE A 1 117 ? 7.711 -4.852 6.844 1 98.44 117 ILE A C 1
ATOM 878 O O . ILE A 1 117 ? 8.008 -3.66 6.965 1 98.44 117 ILE A O 1
ATOM 882 N N . VAL A 1 118 ? 6.473 -5.266 6.688 1 98.62 118 VAL A N 1
ATOM 883 C CA . VAL A 1 118 ? 5.402 -4.324 6.367 1 98.62 118 VAL A CA 1
ATOM 884 C C . VAL A 1 118 ? 5.039 -3.514 7.609 1 98.62 118 VAL A C 1
ATOM 886 O O . VAL A 1 118 ? 4.867 -2.295 7.535 1 98.62 118 VAL A O 1
ATOM 889 N N . VAL A 1 119 ? 5 -4.125 8.758 1 98.25 119 VAL A N 1
ATOM 890 C CA . VAL A 1 119 ? 4.617 -3.463 10 1 98.25 119 VAL A CA 1
ATOM 891 C C . VAL A 1 119 ? 5.684 -2.445 10.398 1 98.25 119 VAL A C 1
ATOM 893 O O . VAL A 1 119 ? 5.371 -1.289 10.688 1 98.25 119 VAL A O 1
ATOM 896 N N . SER A 1 120 ? 6.949 -2.857 10.398 1 96.56 120 SER A N 1
ATOM 897 C CA . SER A 1 120 ? 8.031 -1.949 10.773 1 96.56 120 SER A CA 1
ATOM 898 C C . SER A 1 120 ? 8.125 -0.78 9.797 1 96.56 120 SER A C 1
ATOM 900 O O . SER A 1 120 ? 8.383 0.355 10.203 1 96.56 120 SER A O 1
ATOM 902 N N . SER A 1 121 ? 7.891 -1.042 8.516 1 96.75 121 SER A N 1
ATOM 903 C CA . SER A 1 121 ? 7.957 0.014 7.508 1 96.75 121 SER A CA 1
ATOM 904 C C . SER A 1 121 ? 6.816 1.012 7.676 1 96.75 121 SER A C 1
ATOM 906 O O . SER A 1 121 ? 7.008 2.217 7.504 1 96.75 121 SER A O 1
ATOM 908 N N . ALA A 1 122 ? 5.59 0.471 8.008 1 96.88 122 ALA A N 1
ATOM 909 C CA . ALA A 1 122 ? 4.473 1.376 8.266 1 96.88 122 ALA A CA 1
ATOM 910 C C . ALA A 1 122 ? 4.781 2.322 9.422 1 96.88 122 ALA A C 1
ATOM 912 O O . ALA A 1 122 ? 4.523 3.525 9.328 1 96.88 122 ALA A O 1
ATOM 913 N N . LEU A 1 123 ? 5.348 1.817 10.477 1 94.81 123 LEU A N 1
ATOM 914 C CA . LEU A 1 123 ? 5.73 2.635 11.625 1 94.81 123 LEU A CA 1
ATOM 915 C C . LEU A 1 123 ? 6.832 3.621 11.242 1 94.81 123 LEU A C 1
ATOM 917 O O . LEU A 1 123 ? 6.809 4.777 11.672 1 94.81 123 LEU A O 1
ATOM 921 N N . TYR A 1 124 ? 7.758 3.15 10.469 1 92.5 124 TYR A N 1
ATOM 922 C CA . TYR A 1 124 ? 8.844 4.008 10 1 92.5 124 TYR A CA 1
ATOM 923 C C . TYR A 1 124 ? 8.305 5.191 9.211 1 92.5 124 TYR A C 1
ATOM 925 O O . TYR A 1 124 ? 8.719 6.332 9.422 1 92.5 124 TYR A O 1
ATOM 933 N N . PHE A 1 125 ? 7.359 4.945 8.297 1 91.75 125 PHE A N 1
ATOM 934 C CA . PHE A 1 125 ? 6.773 6 7.473 1 91.75 125 PHE A CA 1
ATOM 935 C C . PHE A 1 125 ? 6.039 7.016 8.336 1 91.75 125 PHE A C 1
ATOM 937 O O . PHE A 1 125 ? 5.961 8.195 7.992 1 91.75 125 PHE A O 1
ATOM 944 N N . ALA A 1 126 ? 5.551 6.582 9.461 1 92.25 126 ALA A N 1
ATOM 945 C CA . ALA A 1 126 ? 4.754 7.441 10.336 1 92.25 126 ALA A CA 1
ATOM 946 C C . ALA A 1 126 ? 5.645 8.219 11.305 1 92.25 126 ALA A C 1
ATOM 948 O O . ALA A 1 126 ? 5.176 9.125 12 1 92.25 126 ALA A O 1
ATOM 949 N N . ASP A 1 127 ? 6.891 7.82 11.414 1 89.62 127 ASP A N 1
ATOM 950 C CA . ASP A 1 127 ? 7.82 8.453 12.344 1 89.62 127 ASP A CA 1
ATOM 951 C C . ASP A 1 127 ? 8.227 9.844 11.867 1 89.62 127 ASP A C 1
ATOM 953 O O . ASP A 1 127 ? 8.953 9.977 10.875 1 89.62 127 ASP A O 1
ATOM 957 N N . ARG A 1 128 ? 7.777 10.875 12.531 1 81.19 128 ARG A N 1
ATOM 958 C CA . ARG A 1 128 ? 7.996 12.266 12.156 1 81.19 128 ARG A CA 1
ATOM 959 C C . ARG A 1 128 ? 9.469 12.648 12.281 1 81.19 128 ARG A C 1
ATOM 961 O O . ARG A 1 128 ? 9.906 13.656 11.734 1 81.19 128 ARG A O 1
ATOM 968 N N . ARG A 1 129 ? 10.117 11.82 13.07 1 75.31 129 ARG A N 1
ATOM 969 C CA . ARG A 1 129 ? 11.531 12.117 13.305 1 75.31 129 ARG A CA 1
ATOM 970 C C . ARG A 1 129 ? 12.375 11.781 12.078 1 75.31 129 ARG A C 1
ATOM 972 O O . ARG A 1 129 ? 13.516 12.234 11.961 1 75.31 129 ARG A O 1
ATOM 979 N N . MET A 1 130 ? 11.766 10.953 11.258 1 63.69 130 MET A N 1
ATOM 980 C CA . MET A 1 130 ? 12.531 10.469 10.117 1 63.69 130 MET A CA 1
ATOM 981 C C . MET A 1 130 ? 12.578 11.523 9.008 1 63.69 130 MET A C 1
ATOM 983 O O . MET A 1 130 ? 13.477 11.508 8.164 1 63.69 130 MET A O 1
ATOM 987 N N . LYS A 1 131 ? 11.547 12.391 8.93 1 57.16 131 LYS A N 1
ATOM 988 C CA . LYS A 1 131 ? 11.562 13.43 7.906 1 57.16 131 LYS A CA 1
ATOM 989 C C . LYS A 1 131 ? 12.039 14.758 8.484 1 57.16 131 LYS A C 1
ATOM 991 O O . LYS A 1 131 ? 11.398 15.32 9.383 1 57.16 131 LYS A O 1
ATOM 996 N N . SER A 1 132 ? 13.281 14.742 9.086 1 50.06 132 SER A N 1
ATOM 997 C CA . SER A 1 132 ? 13.711 15.977 9.742 1 50.06 132 SER A CA 1
ATOM 998 C C . SER A 1 132 ? 13.82 17.125 8.75 1 50.06 132 SER A C 1
ATOM 1000 O O . SER A 1 132 ? 13.883 16.906 7.539 1 50.06 132 SER A O 1
ATOM 1002 N N . ASP A 1 133 ? 13.516 18.391 9.266 1 47.47 133 ASP A N 1
ATOM 1003 C CA . ASP A 1 133 ? 13.586 19.672 8.586 1 47.47 133 ASP A CA 1
ATOM 1004 C C . ASP A 1 133 ? 14.805 19.75 7.676 1 47.47 133 ASP A C 1
ATOM 1006 O O . ASP A 1 133 ? 14.797 20.469 6.672 1 47.47 133 ASP A O 1
ATOM 1010 N N . ASP A 1 134 ? 15.844 19.094 8.117 1 44.38 134 ASP A N 1
ATOM 1011 C CA . ASP A 1 134 ? 17.094 19.266 7.371 1 44.38 134 ASP A CA 1
ATOM 1012 C C . ASP A 1 134 ? 17.234 18.188 6.289 1 44.38 134 ASP A C 1
ATOM 1014 O O . ASP A 1 134 ? 18.359 17.906 5.84 1 44.38 134 ASP A O 1
ATOM 1018 N N . ASN A 1 135 ? 16.188 17.578 5.734 1 45.06 135 ASN A N 1
ATOM 1019 C CA . ASN A 1 135 ? 16.234 16.641 4.621 1 45.06 135 ASN A CA 1
ATOM 1020 C C . ASN A 1 135 ? 17.031 15.391 4.98 1 45.06 135 ASN A C 1
ATOM 1022 O O . ASN A 1 135 ? 17.688 14.797 4.125 1 45.06 135 ASN A O 1
ATOM 1026 N N . HIS A 1 136 ? 17.266 15.195 6.359 1 46.19 136 HIS A N 1
ATOM 1027 C CA . HIS A 1 136 ? 17.969 14 6.793 1 46.19 136 HIS A CA 1
ATOM 1028 C C . HIS A 1 136 ? 17 12.891 7.191 1 46.19 136 HIS A C 1
ATOM 1030 O O . HIS A 1 136 ? 15.922 13.172 7.723 1 46.19 136 HIS A O 1
ATOM 1036 N N . PHE A 1 137 ? 17.062 11.734 6.59 1 52.81 137 PHE A N 1
ATOM 1037 C CA . PHE A 1 137 ? 16.312 10.57 7.039 1 52.81 137 PHE A CA 1
ATOM 1038 C C . PHE A 1 137 ? 17.047 9.859 8.18 1 52.81 137 PHE A C 1
ATOM 1040 O O . PHE A 1 137 ? 18.266 9.672 8.125 1 52.81 137 PHE A O 1
ATOM 1047 N N . ARG A 1 138 ? 16.344 9.742 9.391 1 55.25 138 ARG A N 1
ATOM 1048 C CA . ARG A 1 138 ? 16.844 9.062 10.586 1 55.25 138 ARG A CA 1
ATOM 1049 C C . ARG A 1 138 ? 16.406 7.598 10.594 1 55.25 138 ARG A C 1
ATOM 1051 O O . ARG A 1 138 ? 15.219 7.293 10.586 1 55.25 138 ARG A O 1
ATOM 1058 N N . GLY A 1 139 ? 17.266 6.555 10.094 1 56.31 139 GLY A N 1
ATOM 1059 C CA . GLY A 1 139 ? 17.047 5.121 10.164 1 56.31 139 GLY A CA 1
ATOM 1060 C C . GLY A 1 139 ? 17.219 4.426 8.828 1 56.31 139 GLY A C 1
ATOM 1061 O O . GLY A 1 139 ? 17.531 5.07 7.824 1 56.31 139 GLY A O 1
ATOM 1062 N N . PHE A 1 140 ? 17.281 3.1 8.992 1 58.94 140 PHE A N 1
ATOM 1063 C CA . PHE A 1 140 ? 17.297 2.336 7.75 1 58.94 140 PHE A CA 1
ATOM 1064 C C . PHE A 1 140 ? 16.031 2.604 6.941 1 58.94 140 PHE A C 1
ATOM 1066 O O . PHE A 1 140 ? 14.922 2.357 7.414 1 58.94 140 PHE A O 1
ATOM 1073 N N . PRO A 1 141 ? 16.359 3.258 5.75 1 66.69 141 PRO A N 1
ATOM 1074 C CA . PRO A 1 141 ? 15.172 3.576 4.949 1 66.69 141 PRO A CA 1
ATOM 1075 C C . PRO A 1 141 ? 14.414 2.33 4.484 1 66.69 141 PRO A C 1
ATOM 1077 O O . PRO A 1 141 ? 15.008 1.254 4.367 1 66.69 141 PRO A O 1
ATOM 1080 N N . ALA A 1 142 ? 13.164 2.279 4.555 1 75.06 142 ALA A N 1
ATOM 1081 C CA . ALA A 1 142 ? 12.281 1.222 4.07 1 75.06 142 ALA A CA 1
ATOM 1082 C C . ALA A 1 142 ? 12.445 1.016 2.566 1 75.06 142 ALA A C 1
ATOM 1084 O O . ALA A 1 142 ? 11.484 1.152 1.805 1 75.06 142 ALA A O 1
ATOM 1085 N N . LEU A 1 143 ? 13.781 0.632 2.211 1 90.94 143 LEU A N 1
ATOM 1086 C CA . LEU A 1 143 ? 14.109 0.344 0.819 1 90.94 143 LEU A CA 1
ATOM 1087 C C . LEU A 1 143 ? 14.102 -1.158 0.558 1 90.94 143 LEU A C 1
ATOM 1089 O O . LEU A 1 143 ? 15.109 -1.721 0.116 1 90.94 143 LEU A O 1
ATOM 1093 N N . TRP A 1 144 ? 12.984 -1.733 0.781 1 97 144 TRP A N 1
ATOM 1094 C CA . TRP A 1 144 ? 12.875 -3.186 0.702 1 97 144 TRP A CA 1
ATOM 1095 C C . TRP A 1 144 ? 12.898 -3.656 -0.749 1 97 144 TRP A C 1
ATOM 1097 O O . TRP A 1 144 ? 13.141 -4.832 -1.022 1 97 144 TRP A O 1
ATOM 1107 N N . ASN A 1 145 ? 12.625 -2.748 -1.752 1 97.12 145 ASN A N 1
ATOM 1108 C CA . ASN A 1 145 ? 12.812 -3.104 -3.154 1 97.12 145 ASN A CA 1
ATOM 1109 C C . ASN A 1 145 ? 14.281 -3.414 -3.459 1 97.12 145 ASN A C 1
ATOM 1111 O O . ASN A 1 145 ? 14.578 -4.379 -4.164 1 97.12 145 ASN A O 1
ATOM 1115 N N . ALA A 1 146 ? 15.203 -2.648 -2.854 1 95.44 146 ALA A N 1
ATOM 1116 C CA . ALA A 1 146 ? 16.625 -2.926 -2.996 1 95.44 146 ALA A CA 1
ATOM 1117 C C . ALA A 1 146 ? 17.016 -4.207 -2.264 1 95.44 146 ALA A C 1
ATOM 1119 O O . ALA A 1 146 ? 17.766 -5.035 -2.797 1 95.44 146 ALA A O 1
ATOM 1120 N N . ALA A 1 147 ? 16.531 -4.352 -1.045 1 96.62 147 ALA A N 1
ATOM 1121 C CA . ALA A 1 147 ? 16.812 -5.566 -0.282 1 96.62 147 ALA A CA 1
ATOM 1122 C C . ALA A 1 147 ? 16.359 -6.809 -1.04 1 96.62 147 ALA A C 1
ATOM 1124 O O . ALA A 1 147 ? 17.078 -7.805 -1.105 1 96.62 147 ALA A O 1
ATOM 1125 N N . ALA A 1 148 ? 15.164 -6.742 -1.585 1 98.5 148 ALA A N 1
ATOM 1126 C CA . ALA A 1 148 ? 14.648 -7.863 -2.369 1 98.5 148 ALA A CA 1
ATOM 1127 C C . ALA A 1 148 ? 15.531 -8.133 -3.582 1 98.5 148 ALA A C 1
ATOM 1129 O O . ALA A 1 148 ? 15.836 -9.289 -3.891 1 98.5 148 ALA A O 1
ATOM 1130 N N . PHE A 1 149 ? 15.945 -7.047 -4.266 1 98.44 149 PHE A N 1
ATOM 1131 C CA . PHE A 1 149 ? 16.797 -7.191 -5.441 1 98.44 149 PHE A CA 1
ATOM 1132 C C . PHE A 1 149 ? 18.062 -7.957 -5.102 1 98.44 149 PHE A C 1
ATOM 1134 O O . PHE A 1 149 ? 18.422 -8.914 -5.789 1 98.44 149 PHE A O 1
ATOM 1141 N N . TYR A 1 150 ? 18.672 -7.609 -4.031 1 98 150 TYR A N 1
ATOM 1142 C CA . TYR A 1 150 ? 19.938 -8.242 -3.666 1 98 150 TYR A CA 1
ATOM 1143 C C . TYR A 1 150 ? 19.703 -9.648 -3.119 1 98 150 TYR A C 1
ATOM 1145 O O . TYR A 1 150 ? 20.547 -10.531 -3.268 1 98 150 TYR A O 1
ATOM 1153 N N . LEU A 1 151 ? 18.578 -9.875 -2.484 1 98.25 151 LEU A N 1
ATOM 1154 C CA . LEU A 1 151 ? 18.219 -11.227 -2.076 1 98.25 151 LEU A CA 1
ATOM 1155 C C . LEU A 1 151 ? 18.156 -12.164 -3.283 1 98.25 151 LEU A C 1
ATOM 1157 O O . LEU A 1 151 ? 18.703 -13.266 -3.246 1 98.25 151 LEU A O 1
ATOM 1161 N N . PHE A 1 152 ? 17.5 -11.719 -4.363 1 98.25 152 PHE A N 1
ATOM 1162 C CA . PHE A 1 152 ? 17.359 -12.516 -5.574 1 98.25 152 PHE A CA 1
ATOM 1163 C C . PHE A 1 152 ? 18.688 -12.633 -6.309 1 98.25 152 PHE A C 1
ATOM 1165 O O . PHE A 1 152 ? 18.969 -13.664 -6.93 1 98.25 152 PHE A O 1
ATOM 1172 N N . LEU A 1 153 ? 19.5 -11.57 -6.238 1 98.19 153 LEU A N 1
ATOM 1173 C CA . LEU A 1 153 ? 20.781 -11.539 -6.934 1 98.19 153 LEU A CA 1
ATOM 1174 C C . LEU A 1 153 ? 21.781 -12.516 -6.301 1 98.19 153 LEU A C 1
ATOM 1176 O O . LEU A 1 153 ? 22.422 -13.297 -7.004 1 98.19 153 LEU A O 1
ATOM 1180 N N . LEU A 1 154 ? 21.844 -12.516 -4.977 1 97.56 154 LEU A N 1
ATOM 1181 C CA . LEU A 1 154 ? 22.891 -13.25 -4.273 1 97.56 154 LEU A CA 1
ATOM 1182 C C . LEU A 1 154 ? 22.469 -14.703 -4.039 1 97.56 154 LEU A C 1
ATOM 1184 O O . LEU A 1 154 ? 23.328 -15.586 -3.936 1 97.56 154 LEU A O 1
ATOM 1188 N N . HIS A 1 155 ? 21.156 -14.938 -3.941 1 96.44 155 HIS A N 1
ATOM 1189 C CA . HIS A 1 155 ? 20.641 -16.281 -3.746 1 96.44 155 HIS A CA 1
ATOM 1190 C C . HIS A 1 155 ? 21.391 -17.016 -2.639 1 96.44 155 HIS A C 1
ATOM 1192 O O . HIS A 1 155 ? 21.859 -18.141 -2.834 1 96.44 155 HIS A O 1
ATOM 1198 N N . LEU A 1 156 ? 21.422 -16.406 -1.509 1 96.44 156 LEU A N 1
ATOM 1199 C CA . LEU A 1 156 ? 22.094 -16.984 -0.35 1 96.44 156 LEU A CA 1
ATOM 1200 C C . LEU A 1 156 ? 21.312 -18.156 0.211 1 96.44 156 LEU A C 1
ATOM 1202 O O . LEU A 1 156 ? 20.125 -18.328 -0.092 1 96.44 156 LEU A O 1
ATOM 1206 N N . PRO A 1 157 ? 22.031 -19.016 0.978 1 98.19 157 PRO A N 1
ATOM 1207 C CA . PRO A 1 157 ? 21.281 -20.078 1.651 1 98.19 157 PRO A CA 1
ATOM 1208 C C . PRO A 1 157 ? 20.125 -19.562 2.5 1 98.19 157 PRO A C 1
ATOM 1210 O O . PRO A 1 157 ? 20.219 -18.469 3.074 1 98.19 157 PRO A O 1
ATOM 1213 N N . PRO A 1 158 ? 19.047 -20.297 2.615 1 98.38 158 PRO A N 1
ATOM 1214 C CA . PRO A 1 158 ? 17.828 -19.828 3.275 1 98.38 158 PRO A CA 1
ATOM 1215 C C . PRO A 1 158 ? 18.078 -19.328 4.691 1 98.38 158 PRO A C 1
ATOM 1217 O O . PRO A 1 158 ? 17.469 -18.344 5.113 1 98.38 158 PRO A O 1
ATOM 1220 N N . VAL A 1 159 ? 18.969 -19.969 5.395 1 98.56 159 VAL A N 1
ATOM 1221 C CA . VAL A 1 159 ? 19.234 -19.562 6.773 1 98.56 159 VAL A CA 1
ATOM 1222 C C . VAL A 1 159 ? 19.859 -18.172 6.793 1 98.56 159 VAL A C 1
ATOM 1224 O O . VAL A 1 159 ? 19.453 -17.312 7.562 1 98.56 159 VAL A O 1
ATOM 1227 N N . ILE A 1 160 ? 20.844 -17.938 5.941 1 98.56 160 ILE A N 1
ATOM 1228 C CA . ILE A 1 160 ? 21.531 -16.656 5.883 1 98.56 160 ILE A CA 1
ATOM 1229 C C . ILE A 1 160 ? 20.578 -15.57 5.395 1 98.56 160 ILE A C 1
ATOM 1231 O O . ILE A 1 160 ? 20.562 -14.461 5.934 1 98.56 160 ILE A O 1
ATOM 1235 N N . SER A 1 161 ? 19.781 -15.891 4.352 1 98.69 161 SER A N 1
ATOM 1236 C CA . SER A 1 161 ? 18.781 -14.953 3.836 1 98.69 161 SER A CA 1
ATOM 1237 C C . SER A 1 161 ? 17.781 -14.555 4.914 1 98.69 161 SER A C 1
ATOM 1239 O O . SER A 1 161 ? 17.438 -13.383 5.043 1 98.69 161 SER A O 1
ATOM 1241 N N . THR A 1 162 ? 17.344 -15.547 5.699 1 98.81 162 THR A N 1
ATOM 1242 C CA . THR A 1 162 ? 16.375 -15.32 6.773 1 98.81 162 THR A CA 1
ATOM 1243 C C . THR A 1 162 ? 16.969 -14.398 7.836 1 98.81 162 THR A C 1
ATOM 1245 O O . THR A 1 162 ? 16.328 -13.438 8.266 1 98.81 162 THR A O 1
ATOM 1248 N N . ILE A 1 163 ? 18.188 -14.656 8.203 1 98.62 163 ILE A N 1
ATOM 1249 C CA . ILE A 1 163 ? 18.859 -13.852 9.211 1 98.62 163 ILE A CA 1
ATOM 1250 C C . ILE A 1 163 ? 19.078 -12.43 8.68 1 98.62 163 ILE A C 1
ATOM 1252 O O . ILE A 1 163 ? 18.875 -11.453 9.406 1 98.62 163 ILE A O 1
ATOM 1256 N N . ALA A 1 164 ? 19.469 -12.32 7.41 1 97.75 164 ALA A N 1
ATOM 1257 C CA . ALA A 1 164 ? 19.719 -11.016 6.801 1 97.75 164 ALA A CA 1
ATOM 1258 C C . ALA A 1 164 ? 18.438 -10.164 6.805 1 97.75 164 ALA A C 1
ATOM 1260 O O . ALA A 1 164 ? 18.484 -8.992 7.164 1 97.75 164 ALA A O 1
ATOM 1261 N N . VAL A 1 165 ? 17.312 -10.766 6.402 1 98.06 165 VAL A N 1
ATOM 1262 C CA . VAL A 1 165 ? 16.047 -10.047 6.363 1 98.06 165 VAL A CA 1
ATOM 1263 C C . VAL A 1 165 ? 15.641 -9.648 7.777 1 98.06 165 VAL A C 1
ATOM 1265 O O . VAL A 1 165 ? 15.211 -8.516 8.008 1 98.06 165 VAL A O 1
ATOM 1268 N N . ALA A 1 166 ? 15.773 -10.562 8.773 1 98 166 ALA A N 1
ATOM 1269 C CA . ALA A 1 166 ? 15.461 -10.266 10.164 1 98 166 ALA A CA 1
ATOM 1270 C C . ALA A 1 166 ? 16.297 -9.094 10.68 1 98 166 ALA A C 1
ATOM 1272 O O . ALA A 1 166 ? 15.789 -8.211 11.359 1 98 166 ALA A O 1
ATOM 1273 N N . LEU A 1 167 ? 17.562 -9.117 10.328 1 95.88 167 LEU A N 1
ATOM 1274 C CA . LEU A 1 167 ? 18.469 -8.055 10.75 1 95.88 167 LEU A CA 1
ATOM 1275 C C . LEU A 1 167 ? 18.062 -6.715 10.141 1 95.88 167 LEU A C 1
ATOM 1277 O O . LEU A 1 167 ? 18.094 -5.684 10.812 1 95.88 167 LEU A O 1
ATOM 1281 N N . LEU A 1 168 ? 17.719 -6.738 8.859 1 95.06 168 LEU A N 1
ATOM 1282 C CA . LEU A 1 168 ? 17.297 -5.508 8.195 1 95.06 168 LEU A CA 1
ATOM 1283 C C . LEU A 1 168 ? 16.031 -4.953 8.828 1 95.06 168 LEU A C 1
ATOM 1285 O O . LEU A 1 168 ? 15.852 -3.738 8.93 1 95.06 168 LEU A O 1
ATOM 1289 N N . ILE A 1 169 ? 15.039 -5.809 9.273 1 96.56 169 ILE A N 1
ATOM 1290 C CA . ILE A 1 169 ? 13.836 -5.375 9.977 1 96.56 169 ILE A CA 1
ATOM 1291 C C . ILE A 1 169 ? 14.219 -4.695 11.289 1 96.56 169 ILE A C 1
ATOM 1293 O O . ILE A 1 169 ? 13.727 -3.611 11.609 1 96.56 169 ILE A O 1
ATOM 1297 N N . ALA A 1 170 ? 15.172 -5.293 12.008 1 92.5 170 ALA A N 1
ATOM 1298 C CA . ALA A 1 170 ? 15.625 -4.754 13.289 1 92.5 170 ALA A CA 1
ATOM 1299 C C . ALA A 1 170 ? 16.312 -3.402 13.102 1 92.5 170 ALA A C 1
ATOM 1301 O O . ALA A 1 170 ? 16.203 -2.523 13.961 1 92.5 170 ALA A O 1
ATOM 1302 N N . LEU A 1 171 ? 16.922 -3.209 11.977 1 88.44 171 LEU A N 1
ATOM 1303 C CA . LEU A 1 171 ? 17.688 -1.994 11.719 1 88.44 171 LEU A CA 1
ATOM 1304 C C . LEU A 1 171 ? 16.781 -0.87 11.234 1 88.44 171 LEU A C 1
ATOM 1306 O O . LEU A 1 171 ? 17.234 0.272 11.086 1 88.44 171 LEU A O 1
ATOM 1310 N N . THR A 1 172 ? 15.555 -1.182 10.969 1 86.88 172 THR A N 1
ATOM 1311 C CA . THR A 1 172 ? 14.625 -0.186 10.438 1 86.88 172 THR A CA 1
ATOM 1312 C C . THR A 1 172 ? 14.531 1.015 11.375 1 86.88 172 THR A C 1
ATOM 1314 O O . THR A 1 172 ? 14.445 2.158 10.922 1 86.88 172 THR A O 1
ATOM 1317 N N . PHE A 1 173 ? 14.562 0.772 12.75 1 78.81 173 PHE A N 1
ATOM 1318 C CA . PHE A 1 173 ? 14.406 1.867 13.703 1 78.81 173 PHE A CA 1
ATOM 1319 C C . PHE A 1 173 ? 15.742 2.238 14.32 1 78.81 173 PHE A C 1
ATOM 1321 O O . PHE A 1 173 ? 15.805 3.082 15.219 1 78.81 173 PHE A O 1
ATOM 1328 N N . ALA A 1 174 ? 16.688 1.478 13.922 1 73.56 174 ALA A N 1
ATOM 1329 C CA . ALA A 1 174 ? 18 1.809 14.469 1 73.56 174 ALA A CA 1
ATOM 1330 C C . ALA A 1 174 ? 18.391 3.236 14.109 1 73.56 174 ALA A C 1
ATOM 1332 O O . ALA A 1 174 ? 18.203 3.674 12.977 1 73.56 174 ALA A O 1
ATOM 1333 N N . PRO A 1 175 ? 18.406 4 15.141 1 59.25 175 PRO A N 1
ATOM 1334 C CA . PRO A 1 175 ? 18.766 5.402 14.906 1 59.25 175 PRO A CA 1
ATOM 1335 C C . PRO A 1 175 ? 20.047 5.551 14.07 1 59.25 175 PRO A C 1
ATOM 1337 O O . PRO A 1 175 ? 21.141 5.398 14.594 1 59.25 175 PRO A O 1
ATOM 1340 N N . PHE A 1 176 ? 19.75 5.074 12.781 1 53.44 176 PHE A N 1
ATOM 1341 C CA . PHE A 1 176 ? 20.891 5.395 11.93 1 53.44 176 PHE A CA 1
ATOM 1342 C C . PHE A 1 176 ? 20.781 6.812 11.375 1 53.44 176 PHE A C 1
ATOM 1344 O O . PHE A 1 176 ? 19.688 7.258 11.023 1 53.44 176 PHE A O 1
ATOM 1351 N N . HIS A 1 177 ? 21.375 7.688 11.875 1 45.25 177 HIS A N 1
ATOM 1352 C CA . HIS A 1 177 ? 21.406 8.984 11.219 1 45.25 177 HIS A CA 1
ATOM 1353 C C . HIS A 1 177 ? 21.875 8.859 9.773 1 45.25 177 HIS A C 1
ATOM 1355 O O . HIS A 1 177 ? 23.031 8.539 9.516 1 45.25 177 HIS A O 1
ATOM 1361 N N . VAL A 1 178 ? 20.938 8.469 8.906 1 42.66 178 VAL A N 1
ATOM 1362 C CA . VAL A 1 178 ? 21.312 8.406 7.5 1 42.66 178 VAL A CA 1
ATOM 1363 C C . VAL A 1 178 ? 21.422 9.82 6.93 1 42.66 178 VAL A C 1
ATOM 1365 O O . VAL A 1 178 ? 20.484 10.609 7.055 1 42.66 178 VAL A O 1
ATOM 1368 N N . LEU A 1 179 ? 22.453 10.453 6.82 1 35.22 179 LEU A N 1
ATOM 1369 C CA . LEU A 1 179 ? 22.672 11.766 6.219 1 35.22 179 LEU A CA 1
ATOM 1370 C C . LEU A 1 179 ? 22.344 11.742 4.73 1 35.22 179 LEU A C 1
ATOM 1372 O O . LEU A 1 179 ? 22.516 10.719 4.066 1 35.22 179 LEU A O 1
ATOM 1376 N N . HIS A 1 180 ? 21.5 12.531 4.211 1 41.03 180 HIS A N 1
ATOM 1377 C CA . HIS A 1 180 ? 21.156 12.766 2.814 1 41.03 180 HIS A CA 1
ATOM 1378 C C . HIS A 1 180 ? 22.391 12.953 1.958 1 41.03 180 HIS A C 1
ATOM 1380 O O . HIS A 1 180 ? 23.281 13.75 2.299 1 41.03 180 HIS A O 1
ATOM 1386 N N . PRO A 1 181 ? 22.641 12.164 1.103 1 39.25 181 PRO A N 1
ATOM 1387 C CA . PRO A 1 181 ? 23.812 12.102 0.208 1 39.25 181 PRO A CA 1
ATOM 1388 C C . PRO A 1 181 ? 24.125 13.445 -0.441 1 39.25 181 PRO A C 1
ATOM 1390 O O . PRO A 1 181 ? 25.188 13.609 -1.036 1 39.25 181 PRO A O 1
ATOM 1393 N N . LEU A 1 182 ? 23.25 14.281 -0.667 1 39.31 182 LEU A N 1
ATOM 1394 C CA . LEU A 1 182 ? 23.484 15.266 -1.714 1 39.31 182 LEU A CA 1
ATOM 1395 C C . LEU A 1 182 ? 24.422 16.375 -1.217 1 39.31 182 LEU A C 1
ATOM 1397 O O . LEU A 1 182 ? 24.688 17.328 -1.939 1 39.31 182 LEU A O 1
ATOM 1401 N N . ARG A 1 183 ? 24.797 16.453 -0.046 1 39.94 183 ARG A N 1
ATOM 1402 C CA . ARG A 1 183 ? 25.391 17.766 0.207 1 39.94 183 ARG A CA 1
ATOM 1403 C C . ARG A 1 183 ? 26.844 17.797 -0.242 1 39.94 183 ARG A C 1
ATOM 1405 O O . ARG A 1 183 ? 27.5 18.859 -0.183 1 39.94 183 ARG A O 1
ATOM 1412 N N . VAL A 1 184 ? 27.578 16.734 -0.296 1 45.19 184 VAL A N 1
ATOM 1413 C CA . VAL A 1 184 ? 28.938 17.109 -0.685 1 45.19 184 VAL A CA 1
ATOM 1414 C C . VAL A 1 184 ? 29.016 17.25 -2.203 1 45.19 184 VAL A C 1
ATOM 1416 O O . VAL A 1 184 ? 28.734 16.297 -2.938 1 45.19 184 VAL A O 1
ATOM 1419 N N . VAL A 1 185 ? 29.031 18.375 -2.756 1 50.78 185 VAL A N 1
ATOM 1420 C CA . VAL A 1 185 ? 29.094 18.859 -4.129 1 50.78 185 VAL A CA 1
ATOM 1421 C C . VAL A 1 185 ? 29.984 17.953 -4.969 1 50.78 185 VAL A C 1
ATOM 1423 O O . VAL A 1 185 ? 29.641 17.594 -6.094 1 50.78 185 VAL A O 1
ATOM 1426 N N . ARG A 1 186 ? 31.281 17.828 -4.617 1 48.88 186 ARG A N 1
ATOM 1427 C CA . ARG A 1 186 ? 32.25 17.172 -5.496 1 48.88 186 ARG A CA 1
ATOM 1428 C C . ARG A 1 186 ? 31.906 15.711 -5.707 1 48.88 186 ARG A C 1
ATOM 1430 O O . ARG A 1 186 ? 32.062 15.172 -6.805 1 48.88 186 ARG A O 1
ATOM 1437 N N . LEU A 1 187 ? 31.156 15.078 -4.699 1 60.06 187 LEU A N 1
ATOM 1438 C CA . LEU A 1 187 ? 30.969 13.633 -4.742 1 60.06 187 LEU A CA 1
ATOM 1439 C C . LEU A 1 187 ? 29.594 13.289 -5.316 1 60.06 187 LEU A C 1
ATOM 1441 O O . LEU A 1 187 ? 29.25 12.109 -5.465 1 60.06 187 LEU A O 1
ATOM 1445 N N . ARG A 1 188 ? 29.062 14.367 -5.871 1 68.5 188 ARG A N 1
ATOM 1446 C CA . ARG A 1 188 ? 27.75 14.195 -6.477 1 68.5 188 ARG A CA 1
ATOM 1447 C C . ARG A 1 188 ? 27.859 13.562 -7.859 1 68.5 188 ARG A C 1
ATOM 1449 O O . ARG A 1 188 ? 27.078 12.672 -8.211 1 68.5 188 ARG A O 1
ATOM 1456 N N . TRP A 1 189 ? 28.938 14.008 -8.594 1 77.94 189 TRP A N 1
ATOM 1457 C CA . TRP A 1 189 ? 29.094 13.469 -9.938 1 77.94 189 TRP A CA 1
ATOM 1458 C C . TRP A 1 189 ? 29.453 11.984 -9.898 1 77.94 189 TRP A C 1
ATOM 1460 O O . TRP A 1 189 ? 28.938 11.195 -10.688 1 77.94 189 TRP A O 1
ATOM 1470 N N . LEU A 1 190 ? 30.297 11.602 -8.969 1 80.25 190 LEU A N 1
ATOM 1471 C CA . LEU A 1 190 ? 30.672 10.203 -8.82 1 80.25 190 LEU A CA 1
ATOM 1472 C C . LEU A 1 190 ? 29.484 9.352 -8.414 1 80.25 190 LEU A C 1
ATOM 1474 O O . LEU A 1 190 ? 29.266 8.273 -8.969 1 80.25 190 LEU A O 1
ATOM 1478 N N . THR A 1 191 ? 28.719 9.883 -7.598 1 80.69 191 THR A N 1
ATOM 1479 C CA . THR A 1 191 ? 27.547 9.148 -7.121 1 80.69 191 THR A CA 1
ATOM 1480 C C . THR A 1 191 ? 26.547 8.953 -8.242 1 80.69 191 THR A C 1
ATOM 1482 O O . THR A 1 191 ? 25.953 7.875 -8.375 1 80.69 191 THR A O 1
ATOM 1485 N N . LEU A 1 192 ? 26.484 9.953 -9.047 1 84.44 192 LEU A N 1
ATOM 1486 C CA . LEU A 1 192 ? 25.547 9.852 -10.156 1 84.44 192 LEU A CA 1
ATOM 1487 C C . LEU A 1 192 ? 26.016 8.82 -11.172 1 84.44 192 LEU A C 1
ATOM 1489 O O . LEU A 1 192 ? 25.203 8.055 -11.703 1 84.44 192 LEU A O 1
ATOM 1493 N N . TRP A 1 193 ? 27.281 8.82 -11.438 1 89.69 193 TRP A N 1
ATOM 1494 C CA . TRP A 1 193 ? 27.828 7.844 -12.375 1 89.69 193 TRP A CA 1
ATOM 1495 C C . TRP A 1 193 ? 27.719 6.43 -11.812 1 89.69 193 TRP A C 1
ATOM 1497 O O . TRP A 1 193 ? 27.453 5.48 -12.547 1 89.69 193 TRP A O 1
ATOM 1507 N N . LEU A 1 194 ? 27.953 6.297 -10.539 1 90.12 194 LEU A N 1
ATOM 1508 C CA . LEU A 1 194 ? 27.844 4.988 -9.906 1 90.12 194 LEU A CA 1
ATOM 1509 C C . LEU A 1 194 ? 26.406 4.496 -9.906 1 90.12 194 LEU A C 1
ATOM 1511 O O . LEU A 1 194 ? 26.141 3.307 -10.109 1 90.12 194 LEU A O 1
ATOM 1515 N N . LEU A 1 195 ? 25.547 5.418 -9.711 1 89.25 195 LEU A N 1
ATOM 1516 C CA . LEU A 1 195 ? 24.141 5.062 -9.758 1 89.25 195 LEU A CA 1
ATOM 1517 C C . LEU A 1 195 ? 23.734 4.629 -11.164 1 89.25 195 LEU A C 1
ATOM 1519 O O . LEU A 1 195 ? 22.969 3.682 -11.328 1 89.25 195 LEU A O 1
ATOM 1523 N N . ALA A 1 196 ? 24.234 5.375 -12.125 1 92.44 196 ALA A N 1
ATOM 1524 C CA . ALA A 1 196 ? 23.969 5.016 -13.523 1 92.44 196 ALA A CA 1
ATOM 1525 C C . ALA A 1 196 ? 24.531 3.633 -13.844 1 92.44 196 ALA A C 1
ATOM 1527 O O . ALA A 1 196 ? 23.891 2.83 -14.516 1 92.44 196 ALA A O 1
ATOM 1528 N N . ALA A 1 197 ? 25.734 3.424 -13.398 1 95.06 197 ALA A N 1
ATOM 1529 C CA . ALA A 1 197 ? 26.344 2.111 -13.594 1 95.06 197 ALA A CA 1
ATOM 1530 C C . ALA A 1 197 ? 25.531 1.02 -12.898 1 95.06 197 ALA A C 1
ATOM 1532 O O . ALA A 1 197 ? 25.344 -0.069 -13.445 1 95.06 197 ALA A O 1
ATOM 1533 N N . TRP A 1 198 ? 25.109 1.251 -11.742 1 95.75 198 TRP A N 1
ATOM 1534 C CA . TRP A 1 198 ? 24.281 0.303 -11.008 1 95.75 198 TRP A CA 1
ATOM 1535 C C . TRP A 1 198 ? 23 -0.006 -11.766 1 95.75 198 TRP A C 1
ATOM 1537 O O . TRP A 1 198 ? 22.594 -1.165 -11.852 1 95.75 198 TRP A O 1
ATOM 1547 N N . ALA A 1 199 ? 22.359 1.043 -12.281 1 95.44 199 ALA A N 1
ATOM 1548 C CA . ALA A 1 199 ? 21.109 0.872 -13.031 1 95.44 199 ALA A CA 1
ATOM 1549 C C . ALA A 1 199 ? 21.344 0.022 -14.281 1 95.44 199 ALA A C 1
ATOM 1551 O O . ALA A 1 199 ? 20.547 -0.856 -14.594 1 95.44 199 ALA A O 1
ATOM 1552 N N . LEU A 1 200 ? 22.438 0.286 -14.977 1 96.88 200 LEU A N 1
ATOM 1553 C CA . LEU A 1 200 ? 22.75 -0.465 -16.188 1 96.88 200 LEU A CA 1
ATOM 1554 C C . LEU A 1 200 ? 23.047 -1.926 -15.859 1 96.88 200 LEU A C 1
ATOM 1556 O O . LEU A 1 200 ? 22.547 -2.828 -16.547 1 96.88 200 LEU A O 1
ATOM 1560 N N . LEU A 1 201 ? 23.844 -2.15 -14.836 1 97.75 201 LEU A N 1
ATOM 1561 C CA . LEU A 1 201 ? 24.125 -3.516 -14.414 1 97.75 201 LEU A CA 1
ATOM 1562 C C . LEU A 1 201 ? 22.875 -4.207 -13.914 1 97.75 201 LEU A C 1
ATOM 1564 O O . LEU A 1 201 ? 22.688 -5.41 -14.125 1 97.75 201 LEU A O 1
ATOM 1568 N N . GLY A 1 202 ? 22.031 -3.475 -13.188 1 98 202 GLY A N 1
ATOM 1569 C CA . GLY A 1 202 ? 20.75 -4.016 -12.742 1 98 202 GLY A CA 1
ATOM 1570 C C . GLY A 1 202 ? 19.859 -4.434 -13.891 1 98 202 GLY A C 1
ATOM 1571 O O . GLY A 1 202 ? 19.266 -5.512 -13.859 1 98 202 GLY A O 1
ATOM 1572 N N . MET A 1 203 ? 19.766 -3.582 -14.93 1 97.88 203 MET A N 1
ATOM 1573 C CA . MET A 1 203 ? 18.969 -3.896 -16.109 1 97.88 203 MET A CA 1
ATOM 1574 C C . MET A 1 203 ? 19.5 -5.137 -16.812 1 97.88 203 MET A C 1
ATOM 1576 O O . MET A 1 203 ? 18.734 -5.965 -17.297 1 97.88 203 MET A O 1
ATOM 1580 N N . TYR A 1 204 ? 20.812 -5.191 -16.891 1 98.06 204 TYR A N 1
ATOM 1581 C CA . TYR A 1 204 ? 21.438 -6.379 -17.469 1 98.06 204 TYR A CA 1
ATOM 1582 C C . TYR A 1 204 ? 21.078 -7.625 -16.656 1 98.06 204 TYR A C 1
ATOM 1584 O O . TYR A 1 204 ? 20.797 -8.68 -17.234 1 98.06 204 TYR A O 1
ATOM 1592 N N . THR A 1 205 ? 21.109 -7.535 -15.375 1 98.38 205 THR A N 1
ATOM 1593 C CA . THR A 1 205 ? 20.766 -8.641 -14.484 1 98.38 205 THR A CA 1
ATOM 1594 C C . THR A 1 205 ? 19.312 -9.078 -14.703 1 98.38 205 THR A C 1
ATOM 1596 O O . THR A 1 205 ? 19.016 -10.273 -14.758 1 98.38 205 THR A O 1
ATOM 1599 N N . LEU A 1 206 ? 18.406 -8.125 -14.828 1 98.5 206 LEU A N 1
ATOM 1600 C CA . LEU A 1 206 ? 17 -8.43 -15.055 1 98.5 206 LEU A CA 1
ATOM 1601 C C . LEU A 1 206 ? 16.812 -9.094 -16.406 1 98.5 206 LEU A C 1
ATOM 1603 O O . LEU A 1 206 ? 16.031 -10.055 -16.531 1 98.5 206 LEU A O 1
ATOM 1607 N N . ALA A 1 207 ? 17.547 -8.609 -17.469 1 97.88 207 ALA A N 1
ATOM 1608 C CA . ALA A 1 207 ? 17.438 -9.164 -18.812 1 97.88 207 ALA A CA 1
ATOM 1609 C C . ALA A 1 207 ? 17.891 -10.625 -18.844 1 97.88 207 ALA A C 1
ATOM 1611 O O . ALA A 1 207 ? 17.469 -11.391 -19.703 1 97.88 207 ALA A O 1
ATOM 1612 N N . ASN A 1 208 ? 18.719 -11.008 -17.859 1 97.81 208 ASN A N 1
ATOM 1613 C CA . ASN A 1 208 ? 19.234 -12.375 -17.797 1 97.81 208 ASN A CA 1
ATOM 1614 C C . ASN A 1 208 ? 18.594 -13.156 -16.656 1 97.81 208 ASN A C 1
ATOM 1616 O O . ASN A 1 208 ? 19.156 -14.148 -16.188 1 97.81 208 ASN A O 1
ATOM 1620 N N . ASP A 1 209 ? 17.5 -12.672 -16.141 1 97.44 209 ASP A N 1
ATOM 1621 C CA . ASP A 1 209 ? 16.703 -13.336 -15.117 1 97.44 209 ASP A CA 1
ATOM 1622 C C . ASP A 1 209 ? 17.562 -13.688 -13.906 1 97.44 209 ASP A C 1
ATOM 1624 O O . ASP A 1 209 ? 17.469 -14.789 -13.367 1 97.44 209 ASP A O 1
ATOM 1628 N N . PHE A 1 210 ? 18.5 -12.781 -13.562 1 96.88 210 PHE A N 1
ATOM 1629 C CA . PHE A 1 210 ? 19.328 -12.852 -12.367 1 96.88 210 PHE A CA 1
ATOM 1630 C C . PHE A 1 210 ? 20.406 -13.93 -12.516 1 96.88 210 PHE A C 1
ATOM 1632 O O . PHE A 1 210 ? 21.062 -14.297 -11.539 1 96.88 210 PHE A O 1
ATOM 1639 N N . VAL A 1 211 ? 20.5 -14.539 -13.703 1 96.56 211 VAL A N 1
ATOM 1640 C CA . VAL A 1 211 ? 21.609 -15.453 -13.992 1 96.56 211 VAL A CA 1
ATOM 1641 C C . VAL A 1 211 ? 22.766 -14.68 -14.602 1 96.56 211 VAL A C 1
ATOM 1643 O O . VAL A 1 211 ? 22.844 -14.531 -15.828 1 96.56 211 VAL A O 1
ATOM 1646 N N . VAL A 1 212 ? 23.609 -14.125 -13.758 1 96.94 212 VAL A N 1
ATOM 1647 C CA . VAL A 1 212 ? 24.719 -13.281 -14.211 1 96.94 212 VAL A CA 1
ATOM 1648 C C . VAL A 1 212 ? 26.031 -13.773 -13.602 1 96.94 212 VAL A C 1
ATOM 1650 O O . VAL A 1 212 ? 26.016 -14.539 -12.633 1 96.94 212 VAL A O 1
ATOM 1653 N N . GLY A 1 213 ? 27.156 -13.438 -14.172 1 95.38 213 GLY A N 1
ATOM 1654 C CA . GLY A 1 213 ? 28.469 -13.859 -13.719 1 95.38 213 GLY A CA 1
ATOM 1655 C C . GLY A 1 213 ? 28.922 -13.141 -12.461 1 95.38 213 GLY A C 1
ATOM 1656 O O . GLY A 1 213 ? 28.281 -12.172 -12.023 1 95.38 213 GLY A O 1
ATOM 1657 N N . PRO A 1 214 ? 29.984 -13.57 -11.875 1 96.31 214 PRO A N 1
ATOM 1658 C CA . PRO A 1 214 ? 30.484 -13 -10.625 1 96.31 214 PRO A CA 1
ATOM 1659 C C . PRO A 1 214 ? 30.922 -11.539 -10.766 1 96.31 214 PRO A C 1
ATOM 1661 O O . PRO A 1 214 ? 30.812 -10.766 -9.805 1 96.31 214 PRO A O 1
ATOM 1664 N N . SER A 1 215 ? 31.406 -11.164 -11.93 1 96.94 215 SER A N 1
ATOM 1665 C CA . SER A 1 215 ? 31.859 -9.789 -12.125 1 96.94 215 SER A CA 1
ATOM 1666 C C . SER A 1 215 ? 30.703 -8.805 -11.977 1 96.94 215 SER A C 1
ATOM 1668 O O . SER A 1 215 ? 30.859 -7.738 -11.375 1 96.94 215 SER A O 1
ATOM 1670 N N . VAL A 1 216 ? 29.562 -9.172 -12.531 1 97.5 216 VAL A N 1
ATOM 1671 C CA . VAL A 1 216 ? 28.391 -8.312 -12.445 1 97.5 216 VAL A CA 1
ATOM 1672 C C . VAL A 1 216 ? 27.906 -8.242 -11 1 97.5 216 VAL A C 1
ATOM 1674 O O . VAL A 1 216 ? 27.625 -7.16 -10.484 1 97.5 216 VAL A O 1
ATOM 1677 N N . THR A 1 217 ? 27.812 -9.406 -10.375 1 97.62 217 THR A N 1
ATOM 1678 C CA . THR A 1 217 ? 27.391 -9.469 -8.977 1 97.62 217 THR A CA 1
ATOM 1679 C C . THR A 1 217 ? 28.328 -8.641 -8.094 1 97.62 217 THR A C 1
ATOM 1681 O O . THR A 1 217 ? 27.875 -7.879 -7.246 1 97.62 217 THR A O 1
ATOM 1684 N N . PHE A 1 218 ? 29.609 -8.797 -8.312 1 97 218 PHE A N 1
ATOM 1685 C CA . PHE A 1 218 ? 30.594 -8.039 -7.547 1 97 218 PHE A CA 1
ATOM 1686 C C . PHE A 1 218 ? 30.422 -6.547 -7.789 1 97 218 PHE A C 1
ATOM 1688 O O . PHE A 1 218 ? 30.516 -5.75 -6.852 1 97 218 PHE A O 1
ATOM 1695 N N . GLY A 1 219 ? 30.281 -6.152 -9.047 1 96.81 219 GLY A N 1
ATOM 1696 C CA . GLY A 1 219 ? 30.078 -4.75 -9.367 1 96.81 219 GLY A CA 1
ATOM 1697 C C . GLY A 1 219 ? 28.875 -4.145 -8.656 1 96.81 219 GLY A C 1
ATOM 1698 O O . GLY A 1 219 ? 28.984 -3.07 -8.062 1 96.81 219 GLY A O 1
ATOM 1699 N N . LEU A 1 220 ? 27.781 -4.852 -8.703 1 97.31 220 LEU A N 1
ATOM 1700 C CA . LEU A 1 220 ? 26.547 -4.383 -8.062 1 97.31 220 LEU A CA 1
ATOM 1701 C C . LEU A 1 220 ? 26.734 -4.281 -6.555 1 97.31 220 LEU A C 1
ATOM 1703 O O . LEU A 1 220 ? 26.297 -3.303 -5.938 1 97.31 220 LEU A O 1
ATOM 1707 N N . CYS A 1 221 ? 27.375 -5.219 -5.945 1 96.81 221 CYS A N 1
ATOM 1708 C CA . CYS A 1 221 ? 27.594 -5.215 -4.504 1 96.81 221 CYS A CA 1
ATOM 1709 C C . CYS A 1 221 ? 28.578 -4.117 -4.102 1 96.81 221 CYS A C 1
ATOM 1711 O O . CYS A 1 221 ? 28.375 -3.445 -3.088 1 96.81 221 CYS A O 1
ATOM 1713 N N . ALA A 1 222 ? 29.625 -3.92 -4.891 1 95.62 222 ALA A N 1
ATOM 1714 C CA . ALA A 1 222 ? 30.625 -2.893 -4.602 1 95.62 222 ALA A CA 1
ATOM 1715 C C . ALA A 1 222 ? 30.016 -1.498 -4.648 1 95.62 222 ALA A C 1
ATOM 1717 O O . ALA A 1 222 ? 30.281 -0.663 -3.783 1 95.62 222 ALA A O 1
ATOM 1718 N N . ILE A 1 223 ? 29.219 -1.32 -5.637 1 93.62 223 ILE A N 1
ATOM 1719 C CA . ILE A 1 223 ? 28.578 -0.023 -5.773 1 93.62 223 ILE A CA 1
ATOM 1720 C C . ILE A 1 223 ? 27.625 0.206 -4.598 1 93.62 223 ILE A C 1
ATOM 1722 O O . ILE A 1 223 ? 27.609 1.291 -4.012 1 93.62 223 ILE A O 1
ATOM 1726 N N . ALA A 1 224 ? 26.828 -0.826 -4.266 1 91.38 224 ALA A N 1
ATOM 1727 C CA . ALA A 1 224 ? 25.922 -0.721 -3.133 1 91.38 224 ALA A CA 1
ATOM 1728 C C . ALA A 1 224 ? 26.672 -0.422 -1.843 1 91.38 224 ALA A C 1
ATOM 1730 O O . ALA A 1 224 ? 26.266 0.431 -1.054 1 91.38 224 ALA A O 1
ATOM 1731 N N . ALA A 1 225 ? 27.828 -1.089 -1.625 1 89.25 225 ALA A N 1
ATOM 1732 C CA . ALA A 1 225 ? 28.656 -0.882 -0.436 1 89.25 225 ALA A CA 1
ATOM 1733 C C . ALA A 1 225 ? 29.203 0.542 -0.39 1 89.25 225 ALA A C 1
ATOM 1735 O O . ALA A 1 225 ? 29.234 1.164 0.674 1 89.25 225 ALA A O 1
ATOM 1736 N N . TYR A 1 226 ? 29.594 1.025 -1.506 1 85.94 226 TYR A N 1
ATOM 1737 C CA . TYR A 1 226 ? 30.109 2.381 -1.599 1 85.94 226 TYR A CA 1
ATOM 1738 C C . TYR A 1 226 ? 29.031 3.408 -1.272 1 85.94 226 TYR A C 1
ATOM 1740 O O . TYR A 1 226 ? 29.266 4.336 -0.491 1 85.94 226 TYR A O 1
ATOM 1748 N N . ILE A 1 227 ? 27.906 3.172 -1.866 1 80.94 227 ILE A N 1
ATOM 1749 C CA . ILE A 1 227 ? 26.828 4.137 -1.697 1 80.94 227 ILE A CA 1
ATOM 1750 C C . ILE A 1 227 ? 26.344 4.117 -0.249 1 80.94 227 ILE A C 1
ATOM 1752 O O . ILE A 1 227 ? 26.156 5.172 0.365 1 80.94 227 ILE A O 1
ATOM 1756 N N . VAL A 1 228 ? 26.172 2.941 0.313 1 77.44 228 VAL A N 1
ATOM 1757 C CA . VAL A 1 228 ? 25.719 2.811 1.694 1 77.44 228 VAL A CA 1
ATOM 1758 C C . VAL A 1 228 ? 26.812 3.297 2.643 1 77.44 228 VAL A C 1
ATOM 1760 O O . VAL A 1 228 ? 26.531 3.979 3.631 1 77.44 228 VAL A O 1
ATOM 1763 N N . GLY A 1 229 ? 28.109 2.91 2.326 1 73.44 229 GLY A N 1
ATOM 1764 C CA . GLY A 1 229 ? 29.25 3.318 3.145 1 73.44 229 GLY A CA 1
ATOM 1765 C C . GLY A 1 229 ? 29.5 4.812 3.1 1 73.44 229 GLY A C 1
ATOM 1766 O O . GLY A 1 229 ? 29.797 5.43 4.125 1 73.44 229 GLY A O 1
ATOM 1767 N N . SER A 1 230 ? 29.547 5.324 1.888 1 66.75 230 SER A N 1
ATOM 1768 C CA . SER A 1 230 ? 29.797 6.75 1.717 1 66.75 230 SER A CA 1
ATOM 1769 C C . SER A 1 230 ? 28.734 7.586 2.434 1 66.75 230 SER A C 1
ATOM 1771 O O . SER A 1 230 ? 29.062 8.602 3.059 1 66.75 230 SER A O 1
ATOM 1773 N N . ASP A 1 231 ? 27.672 7.047 2.34 1 61.91 231 ASP A N 1
ATOM 1774 C CA . ASP A 1 231 ? 26.609 7.77 3.035 1 61.91 231 ASP A CA 1
ATOM 1775 C C . ASP A 1 231 ? 26.812 7.723 4.547 1 61.91 231 ASP A C 1
ATOM 1777 O O . ASP A 1 231 ? 26.625 8.727 5.234 1 61.91 231 ASP A O 1
ATOM 1781 N N . THR A 1 232 ? 27.375 6.582 5.031 1 57.88 232 THR A N 1
ATOM 1782 C CA . THR A 1 232 ? 27.672 6.406 6.449 1 57.88 232 THR A CA 1
ATOM 1783 C C . THR A 1 232 ? 28.875 7.242 6.863 1 57.88 232 THR A C 1
ATOM 1785 O O . THR A 1 232 ? 28.875 7.852 7.934 1 57.88 232 THR A O 1
ATOM 1788 N N . LEU A 1 233 ? 29.875 7.195 6.066 1 49.06 233 LEU A N 1
ATOM 1789 C CA . LEU A 1 233 ? 31.109 7.902 6.359 1 49.06 233 LEU A CA 1
ATOM 1790 C C . LEU A 1 233 ? 30.891 9.414 6.355 1 49.06 233 LEU A C 1
ATOM 1792 O O . LEU A 1 233 ? 31.391 10.117 7.238 1 49.06 233 LEU A O 1
ATOM 1796 N N . ILE A 1 234 ? 30.438 9.828 5.406 1 48.34 234 ILE A N 1
ATOM 1797 C CA . ILE A 1 234 ? 30.203 11.266 5.277 1 48.34 234 ILE A CA 1
ATOM 1798 C C . ILE A 1 234 ? 29.359 11.766 6.449 1 48.34 234 ILE A C 1
ATOM 1800 O O . ILE A 1 234 ? 29.625 12.828 7.008 1 48.34 234 ILE A O 1
ATOM 1804 N N . ARG A 1 235 ? 28.578 10.938 6.836 1 52.28 235 ARG A N 1
ATOM 1805 C CA . ARG A 1 235 ? 27.719 11.281 7.961 1 52.28 235 ARG A CA 1
ATOM 1806 C C . ARG A 1 235 ? 28.516 11.32 9.266 1 52.28 235 ARG A C 1
ATOM 1808 O O . ARG A 1 235 ? 28.312 12.203 10.094 1 52.28 235 ARG A O 1
ATOM 1815 N N . ARG A 1 236 ? 29.422 10.375 9.445 1 50.81 236 ARG A N 1
ATOM 1816 C CA . ARG A 1 236 ? 30.297 10.32 10.609 1 50.81 236 ARG A CA 1
ATOM 1817 C C . ARG A 1 236 ? 31.25 11.516 10.641 1 50.81 236 ARG A C 1
ATOM 1819 O O . ARG A 1 236 ? 31.5 12.078 11.711 1 50.81 236 ARG A O 1
ATOM 1826 N N . MET A 1 237 ? 31.734 11.852 9.641 1 45.84 237 MET A N 1
ATOM 1827 C CA . MET A 1 237 ? 32.688 12.961 9.578 1 45.84 237 MET A CA 1
ATOM 1828 C C . MET A 1 237 ? 31.984 14.289 9.891 1 45.84 237 MET A C 1
ATOM 1830 O O . MET A 1 237 ? 32.562 15.141 10.578 1 45.84 237 MET A O 1
ATOM 1834 N N . LYS A 1 238 ? 30.875 14.391 9.453 1 47.44 238 LYS A N 1
ATOM 1835 C CA . LYS A 1 238 ? 30.141 15.609 9.758 1 47.44 238 LYS A CA 1
ATOM 1836 C C . LYS A 1 238 ? 29.703 15.641 11.219 1 47.44 238 LYS A C 1
ATOM 1838 O O . LYS A 1 238 ? 29.688 16.703 11.852 1 47.44 238 LYS A O 1
ATOM 1843 N N . ALA A 1 239 ? 29.438 14.617 11.812 1 48.75 239 ALA A N 1
ATOM 1844 C CA . ALA A 1 239 ? 29.156 14.523 13.25 1 48.75 239 ALA A CA 1
ATOM 1845 C C . ALA A 1 239 ? 30.391 14.906 14.07 1 48.75 239 ALA A C 1
ATOM 1847 O O . ALA A 1 239 ? 30.266 15.508 15.141 1 48.75 239 ALA A O 1
ATOM 1848 N N . PHE A 1 240 ? 31.469 14.609 13.656 1 47.88 240 PHE A N 1
ATOM 1849 C CA . PHE A 1 240 ? 32.688 14.984 14.367 1 47.88 240 PHE A CA 1
ATOM 1850 C C . PHE A 1 240 ? 32.969 16.469 14.203 1 47.88 240 PHE A C 1
ATOM 1852 O O . PHE A 1 240 ? 33.562 17.094 15.086 1 47.88 240 PHE A O 1
ATOM 1859 N N . ARG A 1 241 ? 32.5 17 13.172 1 44.81 241 ARG A N 1
ATOM 1860 C CA . ARG A 1 241 ? 32.781 18.406 12.984 1 44.81 241 ARG A CA 1
ATOM 1861 C C . ARG A 1 241 ? 31.703 19.281 13.633 1 44.81 241 ARG A C 1
ATOM 1863 O O . ARG A 1 241 ? 31.875 20.484 13.773 1 44.81 241 ARG A O 1
ATOM 1870 N N . ALA A 1 242 ? 30.672 18.75 14.07 1 44.41 242 ALA A N 1
ATOM 1871 C CA . ALA A 1 242 ? 29.734 19.5 14.891 1 44.41 242 ALA A CA 1
ATOM 1872 C C . ALA A 1 242 ? 30.047 19.328 16.375 1 44.41 242 ALA A C 1
ATOM 1874 O O . ALA A 1 242 ? 30.422 18.234 16.812 1 44.41 242 ALA A O 1
ATOM 1875 N N . MET B 1 1 ? 7.707 35.125 39.062 1 34.44 1 MET B N 1
ATOM 1876 C CA . MET B 1 1 ? 8.016 33.719 39.219 1 34.44 1 MET B CA 1
ATOM 1877 C C . MET B 1 1 ? 7.496 32.906 38.062 1 34.44 1 MET B C 1
ATOM 1879 O O . MET B 1 1 ? 6.285 32.781 37.844 1 34.44 1 MET B O 1
ATOM 1883 N N . ASP B 1 2 ? 8.117 32.969 36.875 1 35.78 2 ASP B N 1
ATOM 1884 C CA . ASP B 1 2 ? 7.906 32.375 35.562 1 35.78 2 ASP B CA 1
ATOM 1885 C C . ASP B 1 2 ? 7.875 30.844 35.656 1 35.78 2 ASP B C 1
ATOM 1887 O O . ASP B 1 2 ? 8.898 30.219 35.906 1 35.78 2 ASP B O 1
ATOM 1891 N N . HIS B 1 3 ? 6.816 30.203 36.312 1 38.62 3 HIS B N 1
ATOM 1892 C CA . HIS B 1 3 ? 6.602 28.766 36.281 1 38.62 3 HIS B CA 1
ATOM 1893 C C . HIS B 1 3 ? 6.742 28.203 34.875 1 38.62 3 HIS B C 1
ATOM 1895 O O . HIS B 1 3 ? 5.809 28.297 34.094 1 38.62 3 HIS B O 1
ATOM 1901 N N . THR B 1 4 ? 7.844 28.359 34.219 1 41 4 THR B N 1
ATOM 1902 C CA . THR B 1 4 ? 8.133 27.547 33.062 1 41 4 THR B CA 1
ATOM 1903 C C . THR B 1 4 ? 7.723 26.094 33.281 1 41 4 THR B C 1
ATOM 1905 O O . THR B 1 4 ? 8.383 25.375 34.031 1 41 4 THR B O 1
ATOM 1908 N N . SER B 1 5 ? 6.402 25.797 33.469 1 39.88 5 SER B N 1
ATOM 1909 C CA . SER B 1 5 ? 5.883 24.422 33.531 1 39.88 5 SER B CA 1
ATOM 1910 C C . SER B 1 5 ? 6.652 23.5 32.625 1 39.88 5 SER B C 1
ATOM 1912 O O . SER B 1 5 ? 6.703 23.719 31.406 1 39.88 5 SER B O 1
ATOM 1914 N N . GLN B 1 6 ? 7.781 23 33 1 44.28 6 GLN B N 1
ATOM 1915 C CA . GLN B 1 6 ? 8.477 21.891 32.344 1 44.28 6 GLN B CA 1
ATOM 1916 C C . GLN B 1 6 ? 7.488 20.922 31.688 1 44.28 6 GLN B C 1
ATOM 1918 O O . GLN B 1 6 ? 6.469 20.578 32.281 1 44.28 6 GLN B O 1
ATOM 1923 N N . PRO B 1 7 ? 7.301 20.906 30.391 1 47.56 7 PRO B N 1
ATOM 1924 C CA . PRO B 1 7 ? 6.332 19.953 29.844 1 47.56 7 PRO B CA 1
ATOM 1925 C C . PRO B 1 7 ? 6.242 18.672 30.656 1 47.56 7 PRO B C 1
ATOM 1927 O O . PRO B 1 7 ? 7.266 18.094 31.047 1 47.56 7 PRO B O 1
ATOM 1930 N N . ASP B 1 8 ? 5.438 18.5 31.609 1 50 8 ASP B N 1
ATOM 1931 C CA . ASP B 1 8 ? 5.121 17.359 32.469 1 50 8 ASP B CA 1
ATOM 1932 C C . ASP B 1 8 ? 5.469 16.047 31.797 1 50 8 ASP B C 1
ATOM 1934 O O . ASP B 1 8 ? 4.969 15.742 30.719 1 50 8 ASP B O 1
ATOM 1938 N N . ALA B 1 9 ? 6.695 15.523 31.797 1 60.53 9 ALA B N 1
ATOM 1939 C CA . ALA B 1 9 ? 7.168 14.211 31.359 1 60.53 9 ALA B CA 1
ATOM 1940 C C . ALA B 1 9 ? 6.109 13.141 31.594 1 60.53 9 ALA B C 1
ATOM 1942 O O . ALA B 1 9 ? 5.785 12.82 32.75 1 60.53 9 ALA B O 1
ATOM 1943 N N . LEU B 1 10 ? 5.172 12.906 30.641 1 71.44 10 LEU B N 1
ATOM 1944 C CA . LEU B 1 10 ? 4.191 11.828 30.75 1 71.44 10 LEU B CA 1
ATOM 1945 C C . LEU B 1 10 ? 4.859 10.531 31.203 1 71.44 10 LEU B C 1
ATOM 1947 O O . LEU B 1 10 ? 5.988 10.242 30.812 1 71.44 10 LEU B O 1
ATOM 1951 N N . PRO B 1 11 ? 4.297 9.891 32.344 1 78.94 11 PRO B N 1
ATOM 1952 C CA . PRO B 1 11 ? 4.844 8.609 32.781 1 78.94 11 PRO B CA 1
ATOM 1953 C C . PRO B 1 11 ? 5.105 7.648 31.625 1 78.94 11 PRO B C 1
ATOM 1955 O O . PRO B 1 11 ? 4.375 7.664 30.625 1 78.94 11 PRO B O 1
ATOM 1958 N N . ALA B 1 12 ? 6.246 7.047 31.688 1 82.31 12 ALA B N 1
ATOM 1959 C CA . ALA B 1 12 ? 6.707 6.094 30.672 1 82.31 12 ALA B CA 1
ATOM 1960 C C . ALA B 1 12 ? 5.602 5.117 30.297 1 82.31 12 ALA B C 1
ATOM 1962 O O . ALA B 1 12 ? 5.457 4.754 29.125 1 82.31 12 ALA B O 1
ATOM 1963 N N . ARG B 1 13 ? 4.82 4.789 31.219 1 83.06 13 ARG B N 1
ATOM 1964 C CA . ARG B 1 13 ? 3.748 3.826 31 1 83.06 13 ARG B CA 1
ATOM 1965 C C . ARG B 1 13 ? 2.707 4.383 30.031 1 83.06 13 ARG B C 1
ATOM 1967 O O . ARG B 1 13 ? 2.148 3.645 29.219 1 83.06 13 ARG B O 1
ATOM 1974 N N . MET B 1 14 ? 2.475 5.629 30.172 1 83.12 14 MET B N 1
ATOM 1975 C CA . MET B 1 14 ? 1.468 6.262 29.328 1 83.12 14 MET B CA 1
ATOM 1976 C C . MET B 1 14 ? 1.972 6.402 27.891 1 83.12 14 MET B C 1
ATOM 1978 O O . MET B 1 14 ? 1.203 6.246 26.938 1 83.12 14 MET B O 1
ATOM 1982 N N . ARG B 1 15 ? 3.195 6.641 27.797 1 85.69 15 ARG B N 1
ATOM 1983 C CA . ARG B 1 15 ? 3.797 6.75 26.484 1 85.69 15 ARG B CA 1
ATOM 1984 C C . ARG B 1 15 ? 3.816 5.395 25.766 1 85.69 15 ARG B C 1
ATOM 1986 O O . ARG B 1 15 ? 3.559 5.312 24.562 1 85.69 15 ARG B O 1
ATOM 1993 N N . THR B 1 16 ? 4.109 4.434 26.516 1 87.56 16 THR B N 1
ATOM 1994 C CA . THR B 1 16 ? 4.133 3.082 25.969 1 87.56 16 THR B CA 1
ATOM 1995 C C . THR B 1 16 ? 2.738 2.66 25.516 1 87.56 16 THR B C 1
ATOM 1997 O O . THR B 1 16 ? 2.586 2.053 24.453 1 87.56 16 THR B O 1
ATOM 2000 N N . ALA B 1 17 ? 1.804 3 26.266 1 89 17 ALA B N 1
ATOM 2001 C CA . ALA B 1 17 ? 0.425 2.686 25.906 1 89 17 ALA B CA 1
ATOM 2002 C C . ALA B 1 17 ? 0.01 3.43 24.641 1 89 17 ALA B C 1
ATOM 2004 O O . ALA B 1 17 ? -0.65 2.863 23.766 1 89 17 ALA B O 1
ATOM 2005 N N . ALA B 1 18 ? 0.381 4.59 24.578 1 90.12 18 ALA B N 1
ATOM 2006 C CA . ALA B 1 18 ? 0.061 5.391 23.391 1 90.12 18 ALA B CA 1
ATOM 2007 C C . ALA B 1 18 ? 0.751 4.836 22.156 1 90.12 18 ALA B C 1
ATOM 2009 O O . ALA B 1 18 ? 0.139 4.734 21.094 1 90.12 18 ALA B O 1
ATOM 2010 N N . PHE B 1 19 ? 1.943 4.445 22.328 1 92.31 19 PHE B N 1
ATOM 2011 C CA . PHE B 1 19 ? 2.684 3.889 21.203 1 92.31 19 PHE B CA 1
ATOM 2012 C C . PHE B 1 19 ? 2.104 2.539 20.797 1 92.31 19 PHE B C 1
ATOM 2014 O O . PHE B 1 19 ? 2.131 2.182 19.609 1 92.31 19 PHE B O 1
ATOM 2021 N N . SER B 1 20 ? 1.539 1.813 21.703 1 94.56 20 SER B N 1
ATOM 2022 C CA . SER B 1 20 ? 0.942 0.517 21.391 1 94.56 20 SER B CA 1
ATOM 2023 C C . SER B 1 20 ? -0.214 0.657 20.406 1 94.56 20 SER B C 1
ATOM 2025 O O . SER B 1 20 ? -0.482 -0.255 19.625 1 94.56 20 SER B O 1
ATOM 2027 N N . VAL B 1 21 ? -0.848 1.777 20.422 1 96.06 21 VAL B N 1
ATOM 2028 C CA . VAL B 1 21 ? -1.934 2.014 19.484 1 96.06 21 VAL B CA 1
ATOM 2029 C C . VAL B 1 21 ? -1.374 2.104 18.062 1 96.06 21 VAL B C 1
ATOM 2031 O O . VAL B 1 21 ? -1.976 1.588 17.109 1 96.06 21 VAL B O 1
ATOM 2034 N N . HIS B 1 22 ? -0.198 2.752 17.938 1 96.62 22 HIS B N 1
ATOM 2035 C CA . HIS B 1 22 ? 0.45 2.814 16.641 1 96.62 22 HIS B CA 1
ATOM 2036 C C . HIS B 1 22 ? 0.839 1.423 16.141 1 96.62 22 HIS B C 1
ATOM 2038 O O . HIS B 1 22 ? 0.666 1.104 14.969 1 96.62 22 HIS B O 1
ATOM 2044 N N . ILE B 1 23 ? 1.341 0.629 17.031 1 96.88 23 ILE B N 1
ATOM 2045 C CA . ILE B 1 23 ? 1.695 -0.742 16.672 1 96.88 23 ILE B CA 1
ATOM 2046 C C . ILE B 1 23 ? 0.444 -1.504 16.25 1 96.88 23 ILE B C 1
ATOM 2048 O O . ILE B 1 23 ? 0.465 -2.236 15.258 1 96.88 23 ILE B O 1
ATOM 2052 N N . PHE B 1 24 ? -0.602 -1.311 17 1 97.81 24 PHE B N 1
ATOM 2053 C CA . PHE B 1 24 ? -1.877 -1.952 16.703 1 97.81 24 PHE B CA 1
ATOM 2054 C C . PHE B 1 24 ? -2.361 -1.57 15.305 1 97.81 24 PHE B C 1
ATOM 2056 O O . PHE B 1 24 ? -2.77 -2.434 14.523 1 97.81 24 PHE B O 1
ATOM 2063 N N . THR B 1 25 ? -2.305 -0.291 14.984 1 97.75 25 THR B N 1
ATOM 2064 C CA . THR B 1 25 ? -2.689 0.178 13.656 1 97.75 25 THR B CA 1
ATOM 2065 C C . THR B 1 25 ? -1.781 -0.42 12.586 1 97.75 25 THR B C 1
ATOM 2067 O O . THR B 1 25 ? -2.26 -0.896 11.555 1 97.75 25 THR B O 1
ATOM 2070 N N . ALA B 1 26 ? -0.479 -0.456 12.859 1 98.19 26 ALA B N 1
ATOM 2071 C CA . ALA B 1 26 ? 0.499 -0.953 11.891 1 98.19 26 ALA B CA 1
ATOM 2072 C C . ALA B 1 26 ? 0.277 -2.434 11.602 1 98.19 26 ALA B C 1
ATOM 2074 O O . ALA B 1 26 ? 0.566 -2.906 10.5 1 98.19 26 ALA B O 1
ATOM 2075 N N . LEU B 1 27 ? -0.229 -3.164 12.562 1 98.5 27 LEU B N 1
ATOM 2076 C CA . LEU B 1 27 ? -0.537 -4.574 12.359 1 98.5 27 LEU B CA 1
ATOM 2077 C C . LEU B 1 27 ? -1.532 -4.75 11.219 1 98.5 27 LEU B C 1
ATOM 2079 O O . LEU B 1 27 ? -1.541 -5.785 10.547 1 98.5 27 LEU B O 1
ATOM 2083 N N . GLY B 1 28 ? -2.357 -3.723 10.992 1 98.56 28 GLY B N 1
ATOM 2084 C CA . GLY B 1 28 ? -3.252 -3.762 9.844 1 98.56 28 GLY B CA 1
ATOM 2085 C C . GLY B 1 28 ? -2.529 -3.984 8.531 1 98.56 28 GLY B C 1
ATOM 2086 O O . GLY B 1 28 ? -3.023 -4.703 7.656 1 98.56 28 GLY B O 1
ATOM 2087 N N . ALA B 1 29 ? -1.36 -3.424 8.398 1 98.5 29 ALA B N 1
ATOM 2088 C CA . ALA B 1 29 ? -0.571 -3.611 7.184 1 98.5 29 ALA B CA 1
ATOM 2089 C C . ALA B 1 29 ? -0.051 -5.043 7.082 1 98.5 29 ALA B C 1
ATOM 2091 O O . ALA B 1 29 ? 0.019 -5.609 5.988 1 98.5 29 ALA B O 1
ATOM 2092 N N . GLY B 1 30 ? 0.395 -5.609 8.211 1 98.75 30 GLY B N 1
ATOM 2093 C CA . GLY B 1 30 ? 0.784 -7.012 8.227 1 98.75 30 GLY B CA 1
ATOM 2094 C C . GLY B 1 30 ? -0.344 -7.945 7.836 1 98.75 30 GLY B C 1
ATOM 2095 O O . GLY B 1 30 ? -0.135 -8.898 7.082 1 98.75 30 GLY B O 1
ATOM 2096 N N . VAL B 1 31 ? -1.527 -7.656 8.344 1 98.75 31 VAL B N 1
ATOM 2097 C CA . VAL B 1 31 ? -2.723 -8.422 8.016 1 98.75 31 VAL B CA 1
ATOM 2098 C C . VAL B 1 31 ? -3.025 -8.297 6.52 1 98.75 31 VAL B C 1
ATOM 2100 O O . VAL B 1 31 ? -3.475 -9.258 5.887 1 98.75 31 VAL B O 1
ATOM 2103 N N . ALA B 1 32 ? -2.77 -7.141 5.969 1 98.81 32 ALA B N 1
ATOM 2104 C CA . ALA B 1 32 ? -2.945 -6.941 4.531 1 98.81 32 ALA B CA 1
ATOM 2105 C C . ALA B 1 32 ? -2.041 -7.879 3.734 1 98.81 32 ALA B C 1
ATOM 2107 O O . ALA B 1 32 ? -2.439 -8.398 2.689 1 98.81 32 ALA B O 1
ATOM 2108 N N . LEU B 1 33 ? -0.821 -8.078 4.199 1 98.88 33 LEU B N 1
ATOM 2109 C CA . LEU B 1 33 ? 0.079 -9 3.512 1 98.88 33 LEU B CA 1
ATOM 2110 C C . LEU B 1 33 ? -0.453 -10.422 3.568 1 98.88 33 LEU B C 1
ATOM 2112 O O . LEU B 1 33 ? -0.375 -11.164 2.582 1 98.88 33 LEU B O 1
ATOM 2116 N N . LEU B 1 34 ? -0.989 -10.805 4.715 1 98.81 34 LEU B N 1
ATOM 2117 C CA . LEU B 1 34 ? -1.603 -12.125 4.82 1 98.81 34 LEU B CA 1
ATOM 2118 C C . LEU B 1 34 ? -2.775 -12.258 3.854 1 98.81 34 LEU B C 1
ATOM 2120 O O . LEU B 1 34 ? -2.947 -13.305 3.219 1 98.81 34 LEU B O 1
ATOM 2124 N N . ALA B 1 35 ? -3.561 -11.188 3.783 1 98.88 35 ALA B N 1
ATOM 2125 C CA . ALA B 1 35 ? -4.656 -11.18 2.816 1 98.88 35 ALA B CA 1
ATOM 2126 C C . ALA B 1 35 ? -4.129 -11.336 1.393 1 98.88 35 ALA B C 1
ATOM 2128 O O . ALA B 1 35 ? -4.699 -12.086 0.595 1 98.88 35 ALA B O 1
ATOM 2129 N N . MET B 1 36 ? -3.057 -10.688 1.076 1 98.88 36 MET B N 1
ATOM 2130 C CA . MET B 1 36 ? -2.443 -10.766 -0.247 1 98.88 36 MET B CA 1
ATOM 2131 C C . MET B 1 36 ? -1.982 -12.188 -0.546 1 98.88 36 MET B C 1
ATOM 2133 O O . MET B 1 36 ? -2.209 -12.703 -1.644 1 98.88 36 MET B O 1
ATOM 2137 N N . LEU B 1 37 ? -1.356 -12.844 0.458 1 98.69 37 LEU B N 1
ATOM 2138 C CA . LEU B 1 37 ? -0.878 -14.211 0.281 1 98.69 37 LEU B CA 1
ATOM 2139 C C . LEU B 1 37 ? -2.039 -15.164 0.01 1 98.69 37 LEU B C 1
ATOM 2141 O O . LEU B 1 37 ? -1.918 -16.078 -0.806 1 98.69 37 LEU B O 1
ATOM 2145 N N . GLU B 1 38 ? -3.18 -14.922 0.65 1 98.69 38 GLU B N 1
ATOM 2146 C CA . GLU B 1 38 ? -4.367 -15.727 0.387 1 98.69 3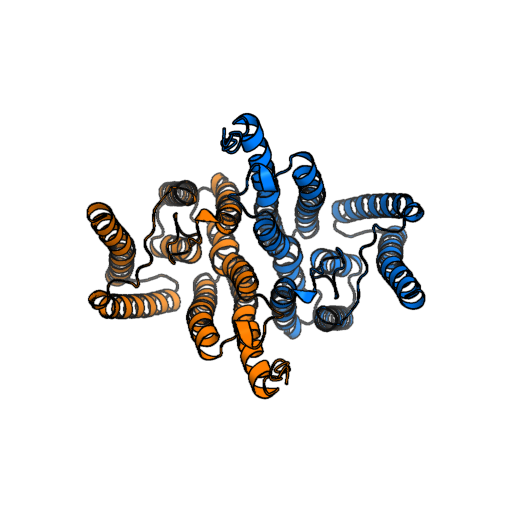8 GLU B CA 1
ATOM 2147 C C . GLU B 1 38 ? -4.941 -15.43 -0.997 1 98.69 38 GLU B C 1
ATOM 2149 O O . GLU B 1 38 ? -5.367 -16.344 -1.706 1 98.69 38 GLU B O 1
ATOM 2154 N N . ALA B 1 39 ? -4.941 -14.156 -1.349 1 98.75 39 ALA B N 1
ATOM 2155 C CA . ALA B 1 39 ? -5.473 -13.75 -2.648 1 98.75 39 ALA B CA 1
ATOM 2156 C C . ALA B 1 39 ? -4.688 -14.398 -3.787 1 98.75 39 ALA B C 1
ATOM 2158 O O . ALA B 1 39 ? -5.27 -14.836 -4.781 1 98.75 39 ALA B O 1
ATOM 2159 N N . VAL B 1 40 ? -3.383 -14.5 -3.678 1 98.19 40 VAL B N 1
ATOM 2160 C CA . VAL B 1 40 ? -2.514 -15.039 -4.715 1 98.19 40 VAL B CA 1
ATOM 2161 C C . VAL B 1 40 ? -2.811 -16.531 -4.91 1 98.19 40 VAL B C 1
ATOM 2163 O O . VAL B 1 40 ? -2.699 -17.047 -6.023 1 98.19 40 VAL B O 1
ATOM 2166 N N . ARG B 1 41 ? -3.246 -17.172 -3.842 1 97.44 41 ARG B N 1
ATOM 2167 C CA . ARG B 1 41 ? -3.617 -18.578 -3.922 1 97.44 41 ARG B CA 1
ATOM 2168 C C . ARG B 1 41 ? -5.0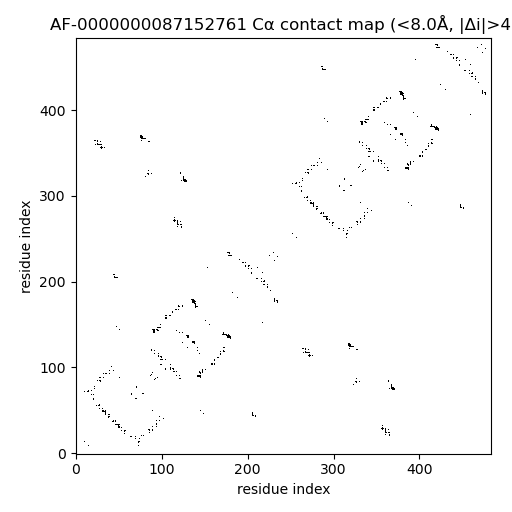78 -18.75 -4.328 1 97.44 41 ARG B C 1
ATOM 2170 O O . ARG B 1 41 ? -5.609 -19.859 -4.328 1 97.44 41 ARG B O 1
ATOM 2177 N N . GLU B 1 42 ? -5.777 -17.641 -4.547 1 97.62 42 GLU B N 1
ATOM 2178 C CA . GLU B 1 42 ? -7.18 -17.578 -4.949 1 97.62 42 GLU B CA 1
ATOM 2179 C C . GLU B 1 42 ? -8.094 -18.094 -3.846 1 97.62 42 GLU B C 1
ATOM 2181 O O . GLU B 1 42 ? -9.148 -18.672 -4.125 1 97.62 42 GLU B O 1
ATOM 2186 N N . HIS B 1 43 ? -7.539 -18.078 -2.633 1 98.38 43 HIS B N 1
ATOM 2187 C CA . HIS B 1 43 ? -8.391 -18.266 -1.469 1 98.38 43 HIS B CA 1
ATOM 2188 C C . HIS B 1 43 ? -9.117 -16.984 -1.095 1 98.38 43 HIS B C 1
ATOM 2190 O O . HIS B 1 43 ? -8.82 -16.375 -0.063 1 98.38 43 HIS B O 1
ATOM 2196 N N . TRP B 1 44 ? -10.094 -16.688 -1.915 1 98.38 44 TRP B N 1
ATOM 2197 C CA . TRP B 1 44 ? -10.727 -15.375 -1.855 1 98.38 44 TRP B CA 1
ATOM 2198 C C . TRP B 1 44 ? -11.43 -15.172 -0.518 1 98.38 44 TRP B C 1
ATOM 2200 O O . TRP B 1 44 ? -11.336 -14.102 0.085 1 98.38 44 TRP B O 1
ATOM 2210 N N . ALA B 1 45 ? -12.156 -16.219 -0.056 1 98.62 45 ALA B N 1
ATOM 2211 C CA . ALA B 1 45 ? -12.844 -16.094 1.228 1 98.62 45 ALA B CA 1
ATOM 2212 C C . ALA B 1 45 ? -11.859 -15.789 2.35 1 98.62 45 ALA B C 1
ATOM 2214 O O . ALA B 1 45 ? -12.117 -14.93 3.189 1 98.62 45 ALA B O 1
ATOM 2215 N N . ASN B 1 46 ? -10.766 -16.516 2.375 1 98.69 46 ASN B N 1
ATOM 2216 C CA . ASN B 1 46 ? -9.734 -16.266 3.381 1 98.69 46 ASN B CA 1
ATOM 2217 C C . ASN B 1 46 ? -9.156 -14.852 3.262 1 98.69 46 ASN B C 1
ATOM 2219 O O . ASN B 1 46 ? -8.852 -14.219 4.27 1 98.69 46 ASN B O 1
ATOM 2223 N N . MET B 1 47 ? -8.906 -14.414 2.018 1 98.81 47 MET B N 1
ATOM 2224 C CA . MET B 1 47 ? -8.445 -13.047 1.807 1 98.81 47 MET B CA 1
ATOM 2225 C C . MET B 1 47 ? -9.375 -12.047 2.48 1 98.81 47 MET B C 1
ATOM 2227 O O . MET B 1 47 ? -8.922 -11.188 3.238 1 98.81 47 MET B O 1
ATOM 2231 N N . PHE B 1 48 ? -10.648 -12.234 2.236 1 98.81 48 PHE B N 1
ATOM 2232 C CA . PHE B 1 48 ? -11.617 -11.305 2.811 1 98.81 48 PHE B CA 1
ATOM 2233 C C . PHE B 1 48 ? -11.688 -11.469 4.324 1 98.81 48 PHE B C 1
ATOM 2235 O O . PHE B 1 48 ? -11.953 -10.5 5.043 1 98.81 48 PHE B O 1
ATOM 2242 N N . GLY B 1 49 ? -11.477 -12.719 4.809 1 98.62 49 GLY B N 1
ATOM 2243 C CA . GLY B 1 49 ? -11.359 -12.898 6.246 1 98.62 49 GLY B CA 1
ATOM 2244 C C . GLY B 1 49 ? -10.281 -12.031 6.867 1 98.62 49 GLY B C 1
ATOM 2245 O O . GLY B 1 49 ? -10.516 -11.359 7.871 1 98.62 49 GLY B O 1
ATOM 2246 N N . TRP B 1 50 ? -9.125 -12.047 6.289 1 98.75 50 TRP B N 1
ATOM 2247 C CA . TRP B 1 50 ? -8.008 -11.242 6.773 1 98.75 50 TRP B CA 1
ATOM 2248 C C . TRP B 1 50 ? -8.312 -9.75 6.621 1 98.75 50 TRP B C 1
ATOM 2250 O O . TRP B 1 50 ? -8 -8.953 7.508 1 98.75 50 TRP B O 1
ATOM 2260 N N . LEU B 1 51 ? -8.938 -9.352 5.461 1 98.62 51 LEU B N 1
ATOM 2261 C CA . LEU B 1 51 ? -9.328 -7.957 5.301 1 98.62 51 LEU B CA 1
ATOM 2262 C C . LEU B 1 51 ? -10.359 -7.559 6.348 1 98.62 51 LEU B C 1
ATOM 2264 O O . LEU B 1 51 ? -10.391 -6.406 6.793 1 98.62 51 LEU B O 1
ATOM 2268 N N . GLY B 1 52 ? -11.242 -8.531 6.75 1 97.75 52 GLY B N 1
ATOM 2269 C CA . GLY B 1 52 ? -12.148 -8.297 7.859 1 97.75 52 GLY B CA 1
ATOM 2270 C C . GLY B 1 52 ? -11.43 -8 9.164 1 97.75 52 GLY B C 1
ATOM 2271 O O . GLY B 1 52 ? -11.82 -7.09 9.898 1 97.75 52 GLY B O 1
ATOM 2272 N N . VAL B 1 53 ? -10.398 -8.766 9.461 1 98.12 53 VAL B N 1
ATOM 2273 C CA . VAL B 1 53 ? -9.578 -8.523 10.641 1 98.12 53 VAL B CA 1
ATOM 2274 C C . VAL B 1 53 ? -8.984 -7.113 10.578 1 98.12 53 VAL B C 1
ATOM 2276 O O . VAL B 1 53 ? -9.008 -6.379 11.57 1 98.12 53 VAL B O 1
ATOM 2279 N N . ALA B 1 54 ? -8.469 -6.73 9.398 1 98 54 ALA B N 1
ATOM 2280 C CA . ALA B 1 54 ? -7.918 -5.391 9.219 1 98 54 ALA B CA 1
ATOM 2281 C C . ALA B 1 54 ? -8.977 -4.32 9.453 1 98 54 ALA B C 1
ATOM 2283 O O . ALA B 1 54 ? -8.688 -3.252 9.992 1 98 54 ALA B O 1
ATOM 2284 N N . LEU B 1 55 ? -10.211 -4.602 9.031 1 95.19 55 LEU B N 1
ATOM 2285 C CA . LEU B 1 55 ? -11.32 -3.678 9.242 1 95.19 55 LEU B CA 1
ATOM 2286 C C . LEU B 1 55 ? -11.586 -3.482 10.734 1 95.19 55 LEU B C 1
ATOM 2288 O O . LEU B 1 55 ? -11.844 -2.361 11.18 1 95.19 55 LEU B O 1
ATOM 2292 N N . VAL B 1 56 ? -11.523 -4.531 11.469 1 95.44 56 VAL B N 1
ATOM 2293 C CA . VAL B 1 56 ? -11.703 -4.465 12.914 1 95.44 56 VAL B CA 1
ATOM 2294 C C . VAL B 1 56 ? -10.594 -3.625 13.547 1 95.44 56 VAL B C 1
ATOM 2296 O O . VAL B 1 56 ? -10.867 -2.754 14.375 1 95.44 56 VAL B O 1
ATOM 2299 N N . ILE B 1 57 ? -9.367 -3.83 13.133 1 97.19 57 ILE B N 1
ATOM 2300 C CA . ILE B 1 57 ? -8.242 -3.053 13.633 1 97.19 57 ILE B CA 1
ATOM 2301 C C . ILE B 1 57 ? -8.469 -1.569 13.352 1 97.19 57 ILE B C 1
ATOM 2303 O O . ILE B 1 57 ? -8.328 -0.732 14.242 1 97.19 57 ILE B O 1
ATOM 2307 N N . ASP B 1 58 ? -8.852 -1.304 12.156 1 94.44 58 ASP B N 1
ATOM 2308 C CA . ASP B 1 58 ? -9.094 0.066 11.719 1 94.44 58 ASP B CA 1
ATOM 2309 C C . ASP B 1 58 ? -10.211 0.717 12.523 1 94.44 58 ASP B C 1
ATOM 2311 O O . ASP B 1 58 ? -10.117 1.892 12.891 1 94.44 58 ASP B O 1
ATOM 2315 N N . GLY B 1 59 ? -11.266 -0.009 12.812 1 90.5 59 GLY B N 1
ATOM 2316 C CA . GLY B 1 59 ? -12.398 0.507 13.555 1 90.5 59 GLY B CA 1
ATOM 2317 C C . GLY B 1 59 ? -12.094 0.761 15.016 1 90.5 59 GLY B C 1
ATOM 2318 O O . GLY B 1 59 ? -12.672 1.658 15.633 1 90.5 59 GLY B O 1
ATOM 2319 N N . ILE B 1 60 ? -11.148 0.032 15.531 1 94 60 ILE B N 1
ATOM 2320 C CA . ILE B 1 60 ? -10.859 0.081 16.969 1 94 60 ILE B CA 1
ATOM 2321 C C . ILE B 1 60 ? -9.742 1.086 17.234 1 94 60 ILE B C 1
ATOM 2323 O O . ILE B 1 60 ? -9.727 1.739 18.281 1 94 60 ILE B O 1
ATOM 2327 N N . ASP B 1 61 ? -8.805 1.229 16.344 1 94.38 61 ASP B N 1
ATOM 2328 C CA . ASP B 1 61 ? -7.605 2.014 16.625 1 94.38 61 ASP B CA 1
ATOM 2329 C C . ASP B 1 61 ? -7.949 3.486 16.828 1 94.38 61 ASP B C 1
ATOM 2331 O O . ASP B 1 61 ? -7.328 4.164 17.656 1 94.38 61 ASP B O 1
ATOM 2335 N N . GLY B 1 62 ? -8.984 4 16.125 1 89.88 62 GLY B N 1
ATOM 2336 C CA . GLY B 1 62 ? -9.391 5.383 16.312 1 89.88 62 GLY B CA 1
ATOM 2337 C C . GLY B 1 62 ? -9.875 5.68 17.719 1 89.88 62 GLY B C 1
ATOM 2338 O O . GLY B 1 62 ? -9.305 6.523 18.406 1 89.88 62 GLY B O 1
ATOM 2339 N N . PRO B 1 63 ? -10.953 4.977 18.141 1 91.75 63 PRO B N 1
ATOM 2340 C CA . PRO B 1 63 ? -11.43 5.156 19.516 1 91.75 63 PRO B CA 1
ATOM 2341 C C . PRO B 1 63 ? -10.336 4.93 20.562 1 91.75 63 PRO B C 1
ATOM 2343 O O . PRO B 1 63 ? -10.281 5.648 21.562 1 91.75 63 PRO B O 1
ATOM 2346 N N . LEU B 1 64 ? -9.469 3.98 20.344 1 93.25 64 LEU B N 1
ATOM 2347 C CA . LEU B 1 64 ? -8.367 3.723 21.266 1 93.25 64 LEU B CA 1
ATOM 2348 C C . LEU B 1 64 ? -7.402 4.902 21.297 1 93.25 64 LEU B C 1
ATOM 2350 O O . LEU B 1 64 ? -6.918 5.281 22.359 1 93.25 64 LEU B O 1
ATOM 2354 N N . ALA B 1 65 ? -7.125 5.477 20.188 1 91.88 65 ALA B N 1
ATOM 2355 C CA . ALA B 1 65 ? -6.219 6.621 20.094 1 91.88 65 ALA B CA 1
ATOM 2356 C C . ALA B 1 65 ? -6.773 7.824 20.844 1 91.88 65 ALA B C 1
ATOM 2358 O O . ALA B 1 65 ? -6.027 8.539 21.516 1 91.88 65 ALA B O 1
ATOM 2359 N N . ARG B 1 66 ? -8.062 7.992 20.75 1 91.19 66 ARG B N 1
ATOM 2360 C CA . ARG B 1 66 ? -8.703 9.102 21.438 1 91.19 66 ARG B CA 1
ATOM 2361 C C . ARG B 1 66 ? -8.703 8.875 22.953 1 91.19 66 ARG B C 1
ATOM 2363 O O . ARG B 1 66 ? -8.398 9.789 23.719 1 91.19 66 ARG B O 1
ATOM 2370 N N . ARG B 1 67 ? -9.008 7.68 23.312 1 92.5 67 ARG B N 1
ATOM 2371 C CA . ARG B 1 67 ? -9.086 7.34 24.734 1 92.5 67 ARG B CA 1
ATOM 2372 C C . ARG B 1 67 ? -7.73 7.508 25.422 1 92.5 67 ARG B C 1
ATOM 2374 O O . ARG B 1 67 ? -7.656 7.957 26.562 1 92.5 67 ARG B O 1
ATOM 2381 N N . LEU B 1 68 ? -6.668 7.215 24.672 1 92.31 68 LEU B N 1
ATOM 2382 C CA . LEU B 1 68 ? -5.336 7.234 25.266 1 92.31 68 LEU B CA 1
ATOM 2383 C C . LEU B 1 68 ? -4.602 8.523 24.922 1 92.31 68 LEU B C 1
ATOM 2385 O O . LEU B 1 68 ? -3.404 8.656 25.188 1 92.31 68 LEU B O 1
ATOM 2389 N N . ASP B 1 69 ? -5.258 9.43 24.281 1 91.44 69 ASP B N 1
ATOM 2390 C CA . ASP B 1 69 ? -4.699 10.727 23.922 1 91.44 69 ASP B CA 1
ATOM 2391 C C . ASP B 1 69 ? -3.361 10.562 23.203 1 91.44 69 ASP B C 1
ATOM 2393 O O . ASP B 1 69 ? -2.361 11.164 23.594 1 91.44 69 ASP B O 1
ATOM 2397 N N . VAL B 1 70 ? -3.359 9.758 22.203 1 89.12 70 VAL B N 1
ATOM 2398 C CA . VAL B 1 70 ? -2.156 9.32 21.5 1 89.12 70 VAL B CA 1
ATOM 2399 C C . VAL B 1 70 ? -1.454 10.523 20.875 1 89.12 70 VAL B C 1
ATOM 2401 O O . VAL B 1 70 ? -0.223 10.578 20.844 1 89.12 70 VAL B O 1
ATOM 2404 N N . VAL B 1 71 ? -2.152 11.508 20.422 1 86.12 71 VAL B N 1
ATOM 2405 C CA . VAL B 1 71 ? -1.562 12.664 19.75 1 86.12 71 VAL B CA 1
ATOM 2406 C C . VAL B 1 71 ? -0.653 13.406 20.734 1 86.12 71 VAL B C 1
ATOM 2408 O O . VAL B 1 71 ? 0.433 13.859 20.359 1 86.12 71 VAL B O 1
ATOM 2411 N N . ARG B 1 72 ? -1.049 13.453 21.906 1 85.75 72 ARG B N 1
ATOM 2412 C CA . ARG B 1 72 ? -0.286 14.164 22.922 1 85.75 72 ARG B CA 1
ATOM 2413 C C . ARG B 1 72 ? 0.808 13.273 23.5 1 85.75 72 ARG B C 1
ATOM 2415 O O . ARG B 1 72 ? 1.921 13.742 23.766 1 85.75 72 ARG B O 1
ATOM 2422 N N . ARG B 1 73 ? 0.507 12.062 23.672 1 86.5 73 ARG B N 1
ATOM 2423 C CA . ARG B 1 73 ? 1.376 11.195 24.469 1 86.5 73 ARG B CA 1
ATOM 2424 C C . ARG B 1 73 ? 2.43 10.531 23.578 1 86.5 73 ARG B C 1
ATOM 2426 O O . ARG B 1 73 ? 3.465 10.078 24.078 1 86.5 73 ARG B O 1
ATOM 2433 N N . ALA B 1 74 ? 2.225 10.398 22.312 1 87.19 74 ALA B N 1
ATOM 2434 C CA . ALA B 1 74 ? 3.17 9.844 21.344 1 87.19 74 ALA B CA 1
ATOM 2435 C C . ALA B 1 74 ? 3.246 10.711 20.078 1 87.19 74 ALA B C 1
ATOM 2437 O O . ALA B 1 74 ? 2.957 10.242 18.984 1 87.19 74 ALA B O 1
ATOM 2438 N N . PRO B 1 75 ? 3.752 11.875 20.266 1 84.25 75 PRO B N 1
ATOM 2439 C CA . PRO B 1 75 ? 3.688 12.859 19.188 1 84.25 75 PRO B CA 1
ATOM 2440 C C . PRO B 1 75 ? 4.703 12.586 18.078 1 84.25 75 PRO B C 1
ATOM 2442 O O . PRO B 1 75 ? 4.59 13.148 16.984 1 84.25 75 PRO B O 1
ATOM 2445 N N . ASN B 1 76 ? 5.629 11.758 18.359 1 86.81 76 ASN B N 1
ATOM 2446 C CA . ASN B 1 76 ? 6.695 11.516 17.391 1 86.81 76 ASN B CA 1
ATOM 2447 C C . ASN B 1 76 ? 6.199 10.703 16.203 1 86.81 76 ASN B C 1
ATOM 2449 O O . ASN B 1 76 ? 6.859 10.656 15.164 1 86.81 76 ASN B O 1
ATOM 2453 N N . TRP B 1 77 ? 5.07 10.078 16.344 1 90.06 77 TRP B N 1
ATOM 2454 C CA . TRP B 1 77 ? 4.496 9.266 15.281 1 90.06 77 TRP B CA 1
ATOM 2455 C C . TRP B 1 77 ? 3.16 9.836 14.82 1 90.06 77 TRP B C 1
ATOM 2457 O O . TRP B 1 77 ? 2.291 10.141 15.641 1 90.06 77 TRP B O 1
ATOM 2467 N N . SER B 1 78 ? 3.045 10 13.547 1 91.75 78 SER B N 1
ATOM 2468 C CA . SER B 1 78 ? 1.793 10.492 12.977 1 91.75 78 SER B CA 1
ATOM 2469 C C . SER B 1 78 ? 0.799 9.352 12.766 1 91.75 78 SER B C 1
ATOM 2471 O O . SER B 1 78 ? 0.962 8.547 11.852 1 91.75 78 SER B O 1
ATOM 2473 N N . GLY B 1 79 ? -0.199 9.328 13.57 1 92.25 79 GLY B N 1
ATOM 2474 C CA . GLY B 1 79 ? -1.26 8.352 13.367 1 92.25 79 GLY B CA 1
ATOM 2475 C C . GLY B 1 79 ? -1.973 8.508 12.039 1 92.25 79 GLY B C 1
ATOM 2476 O O . GLY B 1 79 ? -2.412 7.52 11.445 1 92.25 79 GLY B O 1
ATOM 2477 N N . GLU B 1 80 ? -2.07 9.719 11.578 1 89 80 GLU B N 1
ATOM 2478 C CA . GLU B 1 80 ? -2.715 9.992 10.297 1 89 80 GLU B CA 1
ATOM 2479 C C . GLU B 1 80 ? -1.956 9.336 9.148 1 89 80 GLU B C 1
ATOM 2481 O O . GLU B 1 80 ? -2.557 8.68 8.297 1 89 80 GLU B O 1
ATOM 2486 N N . VAL B 1 81 ? -0.681 9.516 9.102 1 90.88 81 VAL B N 1
ATOM 2487 C CA . VAL B 1 81 ? 0.149 8.922 8.062 1 90.88 81 VAL B CA 1
ATOM 2488 C C . VAL B 1 81 ? 0.069 7.402 8.133 1 90.88 81 VAL B C 1
ATOM 2490 O O . VAL B 1 81 ? -0.073 6.73 7.105 1 90.88 81 VAL B O 1
ATOM 2493 N N . LEU B 1 82 ? 0.151 6.953 9.336 1 94.75 82 LEU B N 1
ATOM 2494 C CA . LEU B 1 82 ? 0.078 5.512 9.547 1 94.75 82 LEU B CA 1
ATOM 2495 C C . LEU B 1 82 ? -1.236 4.949 9.023 1 94.75 82 LEU B C 1
ATOM 2497 O O . LEU B 1 82 ? -1.241 3.951 8.297 1 94.75 82 LEU B O 1
ATOM 2501 N N . ASP B 1 83 ? -2.301 5.668 9.32 1 93.5 83 ASP B N 1
ATOM 2502 C CA . ASP B 1 83 ? -3.621 5.25 8.859 1 93.5 83 ASP B CA 1
ATOM 2503 C C . ASP B 1 83 ? -3.697 5.262 7.332 1 93.5 83 ASP B C 1
ATOM 2505 O O . ASP B 1 83 ? -4.262 4.348 6.727 1 93.5 83 ASP B O 1
ATOM 2509 N N . LEU B 1 84 ? -3.137 6.215 6.77 1 92.44 84 LEU B N 1
ATOM 2510 C CA . LEU B 1 84 ? -3.189 6.363 5.32 1 92.44 84 LEU B CA 1
ATOM 2511 C C . LEU B 1 84 ? -2.502 5.188 4.629 1 92.44 84 LEU B C 1
ATOM 2513 O O . LEU B 1 84 ? -3.045 4.613 3.682 1 92.44 84 LEU B O 1
ATOM 2517 N N . VAL B 1 85 ? -1.361 4.789 5.047 1 94.88 85 VAL B N 1
ATOM 2518 C CA . VAL B 1 85 ? -0.594 3.729 4.398 1 94.88 85 VAL B CA 1
ATOM 2519 C C . VAL B 1 85 ? -1.294 2.387 4.605 1 94.88 85 VAL B C 1
ATOM 2521 O O . VAL B 1 85 ? -1.417 1.596 3.666 1 94.88 85 VAL B O 1
ATOM 2524 N N . VAL B 1 86 ? -1.744 2.203 5.816 1 97.44 86 VAL B N 1
ATOM 2525 C CA . VAL B 1 86 ? -2.414 0.944 6.121 1 97.44 86 VAL B CA 1
ATOM 2526 C C . VAL B 1 86 ? -3.723 0.851 5.34 1 97.44 86 VAL B C 1
ATOM 2528 O O . VAL B 1 86 ? -4.016 -0.18 4.73 1 97.44 86 VAL B O 1
ATOM 2531 N N . ASP B 1 87 ? -4.492 1.986 5.355 1 95.81 87 ASP B N 1
ATOM 2532 C CA . ASP B 1 87 ? -5.762 2.012 4.637 1 95.81 87 ASP B CA 1
ATOM 2533 C C . ASP B 1 87 ? -5.555 1.777 3.143 1 95.81 87 ASP B C 1
ATOM 2535 O O . ASP B 1 87 ? -6.359 1.106 2.496 1 95.81 87 ASP B O 1
ATOM 2539 N N . PHE B 1 88 ? -4.52 2.295 2.607 1 97.69 88 PHE B N 1
ATOM 2540 C CA . PHE B 1 88 ? -4.316 2.166 1.169 1 97.69 88 PHE B CA 1
ATOM 2541 C C . PHE B 1 88 ? -4.098 0.708 0.782 1 97.69 88 PHE B C 1
ATOM 2543 O O . PHE B 1 88 ? -4.617 0.245 -0.235 1 97.69 88 PHE B O 1
ATOM 2550 N N . VAL B 1 89 ? -3.318 -0.05 1.558 1 98.56 89 VAL B N 1
ATOM 2551 C CA . VAL B 1 89 ? -3.039 -1.432 1.179 1 98.56 89 VAL B CA 1
ATOM 2552 C C . VAL B 1 89 ? -4.246 -2.309 1.495 1 98.56 89 VAL B C 1
ATOM 2554 O O . VAL B 1 89 ? -4.555 -3.248 0.755 1 98.56 89 VAL B O 1
ATOM 2557 N N . THR B 1 90 ? -5.059 -2.002 2.566 1 98.38 90 THR B N 1
ATOM 2558 C CA . THR B 1 90 ? -6.156 -2.867 2.982 1 98.38 90 THR B CA 1
ATOM 2559 C C . THR B 1 90 ? -7.422 -2.561 2.184 1 98.38 90 THR B C 1
ATOM 2561 O O . THR B 1 90 ? -8.203 -3.463 1.875 1 98.38 90 THR B O 1
ATOM 2564 N N . TYR B 1 91 ? -7.605 -1.241 1.848 1 97.5 91 TYR B N 1
ATOM 2565 C CA . TYR B 1 91 ? -8.852 -0.851 1.206 1 97.5 91 TYR B CA 1
ATOM 2566 C C . TYR B 1 91 ? -8.688 -0.755 -0.306 1 97.5 91 TYR B C 1
ATOM 2568 O O . TYR B 1 91 ? -9.664 -0.78 -1.05 1 97.5 91 TYR B O 1
ATOM 2576 N N . VAL B 1 92 ? -7.48 -0.635 -0.763 1 98.31 92 VAL B N 1
ATOM 2577 C CA . VAL B 1 92 ? -7.324 -0.317 -2.178 1 98.31 92 VAL B CA 1
ATOM 2578 C C . VAL B 1 92 ? -6.43 -1.361 -2.846 1 98.31 92 VAL B C 1
ATOM 2580 O O . VAL B 1 92 ? -6.879 -2.098 -3.727 1 98.31 92 VAL B O 1
ATOM 2583 N N . PHE B 1 93 ? -5.211 -1.553 -2.396 1 98.81 93 PHE B N 1
ATOM 2584 C CA . PHE B 1 93 ? -4.203 -2.256 -3.184 1 98.81 93 PHE B CA 1
ATOM 2585 C C . PHE B 1 93 ? -4.508 -3.748 -3.242 1 98.81 93 PHE B C 1
ATOM 2587 O O . PHE B 1 93 ? -4.535 -4.34 -4.324 1 98.81 93 PHE B O 1
ATOM 2594 N N . VAL B 1 94 ? -4.723 -4.371 -2.047 1 98.88 94 VAL B N 1
ATOM 2595 C CA . VAL B 1 94 ? -5.023 -5.801 -2.023 1 98.88 94 VAL B CA 1
ATOM 2596 C C . VAL B 1 94 ? -6.328 -6.07 -2.768 1 98.88 94 VAL B C 1
ATOM 2598 O O . VAL B 1 94 ? -6.391 -6.949 -3.629 1 98.88 94 VAL B O 1
ATOM 2601 N N . PRO B 1 95 ? -7.371 -5.273 -2.551 1 98.81 95 PRO B N 1
ATOM 2602 C CA . PRO B 1 95 ? -8.602 -5.469 -3.312 1 98.81 95 PRO B CA 1
ATOM 2603 C C . PRO B 1 95 ? -8.422 -5.227 -4.809 1 98.81 95 PRO B C 1
ATOM 2605 O O . PRO B 1 95 ? -9.047 -5.902 -5.629 1 98.81 95 PRO B O 1
ATOM 2608 N N . ALA B 1 96 ? -7.617 -4.227 -5.148 1 98.88 96 ALA B N 1
ATOM 2609 C CA . ALA B 1 96 ? -7.355 -3.982 -6.562 1 98.88 96 ALA B CA 1
ATOM 2610 C C . ALA B 1 96 ? -6.734 -5.211 -7.227 1 98.88 96 ALA B C 1
ATOM 2612 O O . ALA B 1 96 ? -7.102 -5.574 -8.344 1 98.88 96 ALA B O 1
ATOM 2613 N N . TYR B 1 97 ? -5.801 -5.816 -6.566 1 98.94 97 TYR B N 1
ATOM 2614 C CA . TYR B 1 97 ? -5.242 -7.059 -7.086 1 98.94 97 TYR B CA 1
ATOM 2615 C C . TYR B 1 97 ? -6.324 -8.117 -7.246 1 98.94 97 TYR B C 1
ATOM 2617 O O . TYR B 1 97 ? -6.402 -8.789 -8.281 1 98.94 97 TYR B O 1
ATOM 2625 N N . ALA B 1 98 ? -7.133 -8.312 -6.191 1 98.88 98 ALA B N 1
ATOM 2626 C CA . ALA B 1 98 ? -8.172 -9.344 -6.207 1 98.88 98 ALA B CA 1
ATOM 2627 C C . ALA B 1 98 ? -9.133 -9.133 -7.371 1 98.88 98 ALA B C 1
ATOM 2629 O O . ALA B 1 98 ? -9.469 -10.07 -8.094 1 98.88 98 ALA B O 1
ATOM 2630 N N . ILE B 1 99 ? -9.531 -7.887 -7.527 1 98.81 99 ILE B N 1
ATOM 2631 C CA . ILE B 1 99 ? -10.453 -7.566 -8.609 1 98.81 99 ILE B CA 1
ATOM 2632 C C . ILE B 1 99 ? -9.805 -7.875 -9.953 1 98.81 99 ILE B C 1
ATOM 2634 O O . ILE B 1 99 ? -10.414 -8.508 -10.82 1 98.81 99 ILE B O 1
ATOM 2638 N N . THR B 1 100 ? -8.586 -7.496 -10.133 1 98.75 100 THR B N 1
ATOM 2639 C CA . THR B 1 100 ? -7.844 -7.66 -11.383 1 98.75 100 THR B CA 1
ATOM 2640 C C . THR B 1 100 ? -7.613 -9.141 -11.68 1 98.75 100 THR B C 1
ATOM 2642 O O . THR B 1 100 ? -7.742 -9.57 -12.828 1 98.75 100 THR B O 1
ATOM 2645 N N . ALA B 1 101 ? -7.34 -9.906 -10.648 1 98.38 101 ALA B N 1
ATOM 2646 C CA . ALA B 1 101 ? -6.914 -11.289 -10.82 1 98.38 101 ALA B CA 1
ATOM 2647 C C . ALA B 1 101 ? -8.094 -12.25 -10.664 1 98.38 101 ALA B C 1
ATOM 2649 O O . ALA B 1 101 ? -7.945 -13.461 -10.836 1 98.38 101 ALA B O 1
ATOM 2650 N N . SER B 1 102 ? -9.305 -11.812 -10.375 1 97.75 102 SER B N 1
ATOM 2651 C CA . SER B 1 102 ? -10.445 -12.641 -10 1 97.75 102 SER B CA 1
ATOM 2652 C C . SER B 1 102 ? -10.953 -13.453 -11.188 1 97.75 102 SER B C 1
ATOM 2654 O O . SER B 1 102 ? -11.625 -14.469 -11.008 1 97.75 102 SER B O 1
ATOM 2656 N N . GLY B 1 103 ? -10.695 -12.984 -12.414 1 97.81 103 GLY B N 1
ATOM 2657 C CA . GLY B 1 103 ? -11.281 -13.602 -13.594 1 97.81 103 GLY B CA 1
ATOM 2658 C C . GLY B 1 103 ? -12.727 -13.195 -13.82 1 97.81 103 GLY B C 1
ATOM 2659 O O . GLY B 1 103 ? -13.398 -13.758 -14.695 1 97.81 103 GLY B O 1
ATOM 2660 N N . LEU B 1 104 ? -13.195 -12.164 -13.078 1 98.31 104 LEU B N 1
ATOM 2661 C CA . LEU B 1 104 ? -14.602 -11.781 -13.133 1 98.31 104 LEU B CA 1
ATOM 2662 C C . LEU B 1 104 ? -14.805 -10.625 -14.102 1 98.31 104 LEU B C 1
ATOM 2664 O O . LEU B 1 104 ? -15.945 -10.281 -14.438 1 98.31 104 LEU B O 1
ATOM 2668 N N . LEU B 1 105 ? -13.703 -10.008 -14.523 1 98.75 105 LEU B N 1
ATOM 2669 C CA . LEU B 1 105 ? -13.75 -8.914 -15.492 1 98.75 105 LEU B CA 1
ATOM 2670 C C . LEU B 1 105 ? -13.32 -9.383 -16.875 1 98.75 105 LEU B C 1
ATOM 2672 O O . LEU B 1 105 ? -12.781 -10.484 -17.016 1 98.75 105 LEU B O 1
ATOM 2676 N N . LEU B 1 106 ? -13.633 -8.539 -17.922 1 98.62 106 LEU B N 1
ATOM 2677 C CA . LEU B 1 106 ? -13.086 -8.82 -19.234 1 98.62 106 LEU B CA 1
ATOM 2678 C C . LEU B 1 106 ? -11.562 -8.875 -19.203 1 98.62 106 LEU B C 1
ATOM 2680 O O . LEU B 1 106 ? -10.922 -7.992 -18.625 1 98.62 106 LEU B O 1
ATOM 2684 N N . PRO B 1 107 ? -10.984 -9.914 -19.766 1 97.5 107 PRO B N 1
ATOM 2685 C CA . PRO B 1 107 ? -9.562 -10.195 -19.609 1 97.5 107 PRO B CA 1
ATOM 2686 C C . PRO B 1 107 ? -8.68 -8.992 -19.953 1 97.5 107 PRO B C 1
ATOM 2688 O O . PRO B 1 107 ? -7.738 -8.68 -19.219 1 97.5 107 PRO B O 1
ATOM 2691 N N . LEU B 1 108 ? -8.969 -8.258 -20.984 1 97.19 108 LEU B N 1
ATOM 2692 C CA . LEU B 1 108 ? -8.133 -7.141 -21.406 1 97.19 108 LEU B CA 1
ATOM 2693 C C . LEU B 1 108 ? -8.375 -5.918 -20.531 1 97.19 108 LEU B C 1
ATOM 2695 O O . LEU B 1 108 ? -7.465 -5.121 -20.297 1 97.19 108 LEU B O 1
ATOM 2699 N N . ALA B 1 109 ? -9.547 -5.766 -19.969 1 98.5 109 ALA B N 1
ATOM 2700 C CA . ALA B 1 109 ? -9.93 -4.605 -19.172 1 98.5 109 ALA B CA 1
ATOM 2701 C C . ALA B 1 109 ? -9.422 -4.73 -17.734 1 98.5 109 ALA B C 1
ATOM 2703 O O . ALA B 1 109 ? -9.219 -3.723 -17.047 1 98.5 109 ALA B O 1
ATOM 2704 N N . ALA B 1 110 ? -9.195 -5.938 -17.312 1 98.69 110 ALA B N 1
ATOM 2705 C CA . ALA B 1 110 ? -8.938 -6.203 -15.906 1 98.69 110 ALA B CA 1
ATOM 2706 C C . ALA B 1 110 ? -7.684 -5.473 -15.43 1 98.69 110 ALA B C 1
ATOM 2708 O O . ALA B 1 110 ? -7.734 -4.695 -14.477 1 98.69 110 ALA B O 1
ATOM 2709 N N . PRO B 1 111 ? -6.531 -5.664 -16.156 1 98.5 111 PRO B N 1
ATOM 2710 C CA . PRO B 1 111 ? -5.344 -4.949 -15.68 1 98.5 111 PRO B CA 1
ATOM 2711 C C . PRO B 1 111 ? -5.465 -3.436 -15.828 1 98.5 111 PRO B C 1
ATOM 2713 O O . PRO B 1 111 ? -4.938 -2.684 -15.008 1 98.5 111 PRO B O 1
ATOM 2716 N N . ILE B 1 112 ? -6.129 -2.951 -16.828 1 98.69 112 ILE B N 1
ATOM 2717 C CA . ILE B 1 112 ? -6.316 -1.522 -17.062 1 98.69 112 ILE B CA 1
ATOM 2718 C C . ILE B 1 112 ? -7.156 -0.924 -15.938 1 98.69 112 ILE B C 1
ATOM 2720 O O . ILE B 1 112 ? -6.805 0.114 -15.367 1 98.69 112 ILE B O 1
ATOM 2724 N N . LEU B 1 113 ? -8.227 -1.619 -15.609 1 98.81 113 LEU B N 1
ATOM 2725 C CA . LEU B 1 113 ? -9.094 -1.146 -14.539 1 98.81 113 LEU B CA 1
ATOM 2726 C C . LEU B 1 113 ? -8.398 -1.259 -13.188 1 98.81 113 LEU B C 1
ATOM 2728 O O . LEU B 1 113 ? -8.594 -0.415 -12.312 1 98.81 113 LEU B O 1
ATOM 2732 N N . GLY B 1 114 ? -7.609 -2.363 -13 1 98.81 114 GLY B N 1
ATOM 2733 C CA . GLY B 1 114 ? -6.812 -2.457 -11.781 1 98.81 114 GLY B CA 1
ATOM 2734 C C . GLY B 1 114 ? -5.914 -1.257 -11.57 1 98.81 114 GLY B C 1
ATOM 2735 O O . GLY B 1 114 ? -5.867 -0.698 -10.469 1 98.81 114 GLY B O 1
ATOM 2736 N N . ILE B 1 115 ? -5.211 -0.848 -12.633 1 98.81 115 ILE B N 1
ATOM 2737 C CA . ILE B 1 115 ? -4.363 0.339 -12.594 1 98.81 115 ILE B CA 1
ATOM 2738 C C . ILE B 1 115 ? -5.211 1.567 -12.273 1 98.81 115 ILE B C 1
ATOM 2740 O O . ILE B 1 115 ? -4.828 2.395 -11.445 1 98.81 115 ILE B O 1
ATOM 2744 N N . GLY B 1 116 ? -6.367 1.644 -12.906 1 98.5 116 GLY B N 1
ATOM 2745 C CA . GLY B 1 116 ? -7.277 2.75 -12.648 1 98.5 116 GLY B CA 1
ATOM 2746 C C . GLY B 1 116 ? -7.711 2.842 -11.203 1 98.5 116 GLY B C 1
ATOM 2747 O O . GLY B 1 116 ? -7.797 3.938 -10.641 1 98.5 116 GLY B O 1
ATOM 2748 N N . ILE B 1 117 ? -7.988 1.688 -10.578 1 98.44 117 ILE B N 1
ATOM 2749 C CA . ILE B 1 117 ? -8.391 1.625 -9.172 1 98.44 117 ILE B CA 1
ATOM 2750 C C . ILE B 1 117 ? -7.293 2.223 -8.297 1 98.44 117 ILE B C 1
ATOM 2752 O O . ILE B 1 117 ? -7.559 3.105 -7.477 1 98.44 117 ILE B O 1
ATOM 2756 N N . VAL B 1 118 ? -6.066 1.795 -8.516 1 98.62 118 VAL B N 1
ATOM 2757 C CA . VAL B 1 118 ? -4.977 2.15 -7.613 1 98.62 118 VAL B CA 1
ATOM 2758 C C . VAL B 1 118 ? -4.574 3.605 -7.836 1 98.62 118 VAL B C 1
ATOM 2760 O O . VAL B 1 118 ? -4.371 4.355 -6.875 1 98.62 118 VAL B O 1
ATOM 2763 N N . VAL B 1 119 ? -4.535 4.066 -9.055 1 98.25 119 VAL B N 1
ATOM 2764 C CA . VAL B 1 119 ? -4.121 5.422 -9.391 1 98.25 119 VAL B CA 1
ATOM 2765 C C . VAL B 1 119 ? -5.152 6.422 -8.875 1 98.25 119 VAL B C 1
ATOM 2767 O O . VAL B 1 119 ? -4.801 7.398 -8.203 1 98.25 119 VAL B O 1
ATOM 2770 N N . SER B 1 120 ? -6.426 6.188 -9.164 1 96.5 120 SER B N 1
ATOM 2771 C CA . SER B 1 120 ? -7.477 7.094 -8.711 1 96.5 120 SER B CA 1
ATOM 2772 C C . SER B 1 120 ? -7.551 7.145 -7.191 1 96.5 120 SER B C 1
ATOM 2774 O O . SER B 1 120 ? -7.77 8.211 -6.609 1 96.5 120 SER B O 1
ATOM 2776 N N . SER B 1 121 ? -7.336 6.004 -6.539 1 96.75 121 SER B N 1
ATOM 2777 C CA . SER B 1 121 ? -7.383 5.953 -5.082 1 96.75 121 SER B CA 1
ATOM 2778 C C . SER B 1 121 ? -6.211 6.707 -4.465 1 96.75 121 SER B C 1
ATOM 2780 O O . SER B 1 121 ? -6.371 7.379 -3.443 1 96.75 121 SER B O 1
ATOM 2782 N N . ALA B 1 122 ? -5 6.566 -5.109 1 96.88 122 ALA B N 1
ATOM 2783 C CA . ALA B 1 122 ? -3.854 7.324 -4.613 1 96.88 122 ALA B CA 1
ATOM 2784 C C . ALA B 1 122 ? -4.125 8.828 -4.668 1 96.88 122 ALA B C 1
ATOM 2786 O O . ALA B 1 122 ? -3.83 9.547 -3.711 1 96.88 122 ALA B O 1
ATOM 2787 N N . LEU B 1 123 ? -4.691 9.305 -5.734 1 94.75 123 LEU B N 1
ATOM 2788 C CA . LEU B 1 123 ? -5.039 10.711 -5.875 1 94.75 123 LEU B CA 1
ATOM 2789 C C . LEU B 1 123 ? -6.113 11.117 -4.871 1 94.75 123 LEU B C 1
ATOM 2791 O O . LEU B 1 123 ? -6.055 12.203 -4.293 1 94.75 123 LEU B O 1
ATOM 2795 N N . TYR B 1 124 ? -7.059 10.242 -4.691 1 92.38 124 TYR B N 1
ATOM 2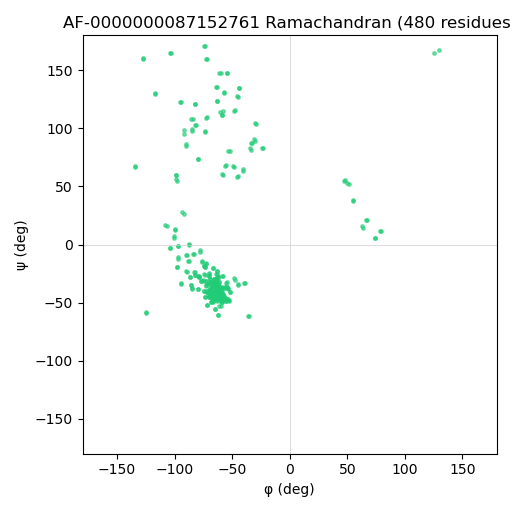796 C CA . TYR B 1 124 ? -8.125 10.492 -3.727 1 92.38 124 TYR B CA 1
ATOM 2797 C C . TYR B 1 124 ? -7.555 10.664 -2.322 1 92.38 124 TYR B C 1
ATOM 2799 O O . TYR B 1 124 ? -7.934 11.594 -1.602 1 92.38 124 TYR B O 1
ATOM 2807 N N . PHE B 1 125 ? -6.637 9.789 -1.911 1 91.75 125 PHE B N 1
ATOM 2808 C CA . PHE B 1 125 ? -6.027 9.852 -0.588 1 91.75 125 PHE B CA 1
ATOM 2809 C C . PHE B 1 125 ? -5.258 11.156 -0.411 1 91.75 125 PHE B C 1
ATOM 2811 O O . PHE B 1 125 ? -5.152 11.68 0.702 1 91.75 125 PHE B O 1
ATOM 2818 N N . ALA B 1 126 ? -4.766 11.703 -1.485 1 92.25 126 ALA B N 1
ATOM 2819 C CA . ALA B 1 126 ? -3.938 12.898 -1.431 1 92.25 126 ALA B CA 1
ATOM 2820 C C . ALA B 1 126 ? -4.793 14.164 -1.481 1 92.25 126 ALA B C 1
ATOM 2822 O O . ALA B 1 126 ? -4.293 15.273 -1.265 1 92.25 126 ALA B O 1
ATOM 2823 N N . ASP B 1 127 ? -6.047 14.023 -1.838 1 89.56 127 ASP B N 1
ATOM 2824 C CA . ASP B 1 127 ? -6.949 15.164 -1.972 1 89.56 127 ASP B CA 1
ATOM 2825 C C . ASP B 1 127 ? -7.324 15.727 -0.605 1 89.56 127 ASP B C 1
ATOM 2827 O O . ASP B 1 127 ? -8.062 15.094 0.155 1 89.56 127 ASP B O 1
ATOM 2831 N N . ARG B 1 128 ? -6.832 16.891 -0.268 1 80.88 128 ARG B N 1
ATOM 2832 C CA . ARG B 1 128 ? -7.016 17.547 1.026 1 80.88 128 ARG B CA 1
ATOM 2833 C C . ARG B 1 128 ? -8.477 17.938 1.243 1 80.88 128 ARG B C 1
ATOM 2835 O O . ARG B 1 128 ? -8.891 18.203 2.373 1 80.88 128 ARG B O 1
ATOM 2842 N N . ARG B 1 129 ? -9.141 18 0.116 1 74.94 129 ARG B N 1
ATOM 2843 C CA . ARG B 1 129 ? -10.539 18.422 0.2 1 74.94 129 ARG B CA 1
ATOM 2844 C C . ARG B 1 129 ? -11.414 17.312 0.766 1 74.94 129 ARG B C 1
ATOM 2846 O O . ARG B 1 129 ? -12.539 17.562 1.19 1 74.94 129 ARG B O 1
ATOM 2853 N N . MET B 1 130 ? -10.836 16.125 0.681 1 63.16 130 MET B N 1
ATOM 2854 C CA . MET B 1 130 ? -11.633 14.977 1.087 1 63.16 130 MET B CA 1
ATOM 2855 C C . MET B 1 130 ? -11.672 14.844 2.605 1 63.16 130 MET B C 1
ATOM 2857 O O . MET B 1 130 ? -12.578 14.227 3.158 1 63.16 130 MET B O 1
ATOM 2861 N N . LYS B 1 131 ? -10.625 15.344 3.305 1 56.84 131 LYS B N 1
ATOM 2862 C CA . LYS B 1 131 ? -10.625 15.266 4.762 1 56.84 131 LYS B CA 1
ATOM 2863 C C . LYS B 1 131 ? -11.094 16.578 5.379 1 56.84 131 LYS B C 1
ATOM 2865 O O . LYS B 1 131 ? -10.438 17.609 5.223 1 56.84 131 LYS B O 1
ATOM 2870 N N . SER B 1 132 ? -12.312 17.047 4.945 1 49.84 132 SER B N 1
ATOM 2871 C CA . SER B 1 132 ? -12.727 18.359 5.422 1 49.84 132 SER B CA 1
ATOM 2872 C C . SER B 1 132 ? -12.828 18.391 6.945 1 49.84 132 SER B C 1
ATOM 2874 O O . SER B 1 132 ? -12.898 17.328 7.586 1 49.84 132 SER B O 1
ATOM 2876 N N . ASP B 1 133 ? -12.508 19.625 7.531 1 47.25 133 ASP B N 1
ATOM 2877 C CA . ASP B 1 133 ? -12.555 19.984 8.945 1 47.25 133 ASP B CA 1
ATOM 2878 C C . ASP B 1 133 ? -13.781 19.375 9.625 1 47.25 133 ASP B C 1
ATOM 2880 O O . ASP B 1 133 ? -13.766 19.094 10.82 1 47.25 133 ASP B O 1
ATOM 2884 N N . ASP B 1 134 ? -14.836 19.281 8.844 1 44 134 ASP B N 1
ATOM 2885 C CA . ASP B 1 134 ? -16.078 18.875 9.484 1 44 134 ASP B CA 1
ATOM 2886 C C . ASP B 1 134 ? -16.297 17.375 9.398 1 44 134 ASP B C 1
ATOM 2888 O O . ASP B 1 134 ? -17.422 16.891 9.469 1 44 134 ASP B O 1
ATOM 2892 N N . ASN B 1 135 ? -15.266 16.516 9.328 1 44.84 135 ASN B N 1
ATOM 2893 C CA . ASN B 1 135 ? -15.375 15.062 9.383 1 44.84 135 ASN B CA 1
ATOM 2894 C C . ASN B 1 135 ? -16.172 14.523 8.195 1 44.84 135 ASN B C 1
ATOM 2896 O O . ASN B 1 135 ? -16.875 13.523 8.328 1 44.84 135 ASN B O 1
ATOM 2900 N N . HIS B 1 136 ? -16.391 15.422 7.133 1 45.75 136 HIS B N 1
ATOM 2901 C CA . HIS B 1 136 ? -17.109 14.969 5.949 1 45.75 136 HIS B CA 1
ATOM 2902 C C . HIS B 1 136 ? -16.141 14.5 4.863 1 45.75 136 HIS B C 1
ATOM 2904 O O . HIS B 1 136 ? -15.055 15.047 4.715 1 45.75 136 HIS B O 1
ATOM 2910 N N . PHE B 1 137 ? -16.25 13.273 4.406 1 52.09 137 PHE B N 1
ATOM 2911 C CA . PHE B 1 137 ? -15.516 12.797 3.246 1 52.09 137 PHE B CA 1
ATOM 2912 C C . PHE B 1 137 ? -16.219 13.195 1.953 1 52.09 137 PHE B C 1
ATOM 2914 O O . PHE B 1 137 ? -17.438 13.07 1.846 1 52.09 137 PHE B O 1
ATOM 2921 N N . ARG B 1 138 ? -15.516 13.984 1.049 1 54.72 138 ARG B N 1
ATOM 2922 C CA . ARG B 1 138 ? -16 14.43 -0.256 1 54.72 138 ARG B CA 1
ATOM 2923 C C . ARG B 1 138 ? -15.602 13.445 -1.349 1 54.72 138 ARG B C 1
ATOM 2925 O O . ARG B 1 138 ? -14.414 13.203 -1.572 1 54.72 138 ARG B O 1
ATOM 2932 N N . GLY B 1 139 ? -16.516 12.445 -1.849 1 55.44 139 GLY B N 1
ATOM 2933 C CA . GLY B 1 139 ? -16.312 11.539 -2.967 1 55.44 139 GLY B CA 1
ATOM 2934 C C . GLY B 1 139 ? -16.5 10.086 -2.594 1 55.44 139 GLY B C 1
ATOM 2935 O O . GLY B 1 139 ? -16.812 9.766 -1.44 1 55.44 139 GLY B O 1
ATOM 2936 N N . PHE B 1 140 ? -16.625 9.312 -3.688 1 57.97 140 PHE B N 1
ATOM 2937 C CA . PHE B 1 140 ? -16.656 7.883 -3.422 1 57.97 140 PHE B CA 1
ATOM 2938 C C . PHE B 1 140 ? -15.391 7.438 -2.695 1 57.97 140 PHE B C 1
ATOM 2940 O O . PHE B 1 140 ? -14.289 7.594 -3.213 1 57.97 140 PHE B O 1
ATOM 2947 N N . PRO B 1 141 ? -15.703 6.992 -1.413 1 66.5 141 PRO B N 1
ATOM 2948 C CA . PRO B 1 141 ? -14.516 6.59 -0.651 1 66.5 141 PRO B CA 1
ATOM 2949 C C . PRO B 1 141 ? -13.797 5.395 -1.269 1 66.5 141 PRO B C 1
ATOM 2951 O O . PRO B 1 141 ? -14.414 4.598 -1.979 1 66.5 141 PRO B O 1
ATOM 2954 N N . ALA B 1 142 ? -12.547 5.391 -1.378 1 74.69 142 ALA B N 1
ATOM 2955 C CA . ALA B 1 142 ? -11.695 4.305 -1.848 1 74.69 142 ALA B CA 1
ATOM 2956 C C . ALA B 1 142 ? -11.891 3.049 -1.002 1 74.69 142 ALA B C 1
ATOM 2958 O O . ALA B 1 142 ? -10.938 2.539 -0.407 1 74.69 142 ALA B O 1
ATOM 2959 N N . LEU B 1 143 ? -13.25 2.57 -1.037 1 90.94 143 LEU B N 1
ATOM 2960 C CA . LEU B 1 143 ? -13.609 1.349 -0.326 1 90.94 143 LEU B CA 1
ATOM 2961 C C . LEU B 1 143 ? -13.648 0.157 -1.277 1 90.94 143 LEU B C 1
ATOM 2963 O O . LEU B 1 143 ? -14.68 -0.518 -1.393 1 90.94 143 LEU B O 1
ATOM 2967 N N . TRP B 1 144 ? -12.555 -0.091 -1.874 1 97 144 TRP B N 1
ATOM 2968 C CA . TRP B 1 144 ? -12.484 -1.116 -2.91 1 97 144 TRP B CA 1
ATOM 2969 C C . TRP B 1 144 ? -12.547 -2.512 -2.301 1 97 144 TRP B C 1
ATOM 2971 O O . TRP B 1 144 ? -12.828 -3.49 -2.998 1 97 144 TRP B O 1
ATOM 2981 N N . ASN B 1 145 ? -12.258 -2.674 -0.961 1 97.06 145 ASN B N 1
ATOM 2982 C CA . ASN B 1 145 ? -12.477 -3.953 -0.294 1 97.06 145 ASN B CA 1
ATOM 2983 C C . ASN B 1 145 ? -13.953 -4.348 -0.306 1 97.06 145 ASN B C 1
ATOM 2985 O O . ASN B 1 145 ? -14.289 -5.504 -0.558 1 97.06 145 ASN B O 1
ATOM 2989 N N . ALA B 1 146 ? -14.844 -3.361 -0.122 1 95.38 146 ALA B N 1
ATOM 2990 C CA . ALA B 1 146 ? -16.281 -3.611 -0.215 1 95.38 146 ALA B CA 1
ATOM 2991 C C . ALA B 1 146 ? -16.688 -3.9 -1.655 1 95.38 146 ALA B C 1
ATOM 2993 O O . ALA B 1 146 ? -17.469 -4.824 -1.912 1 95.38 146 ALA B O 1
ATOM 2994 N N . ALA B 1 147 ? -16.188 -3.096 -2.584 1 96.62 147 ALA B N 1
ATOM 2995 C CA . ALA B 1 147 ? -16.5 -3.32 -3.994 1 96.62 147 ALA B CA 1
ATOM 2996 C C . ALA B 1 147 ? -16.094 -4.727 -4.426 1 96.62 147 ALA B C 1
ATOM 2998 O O . ALA B 1 147 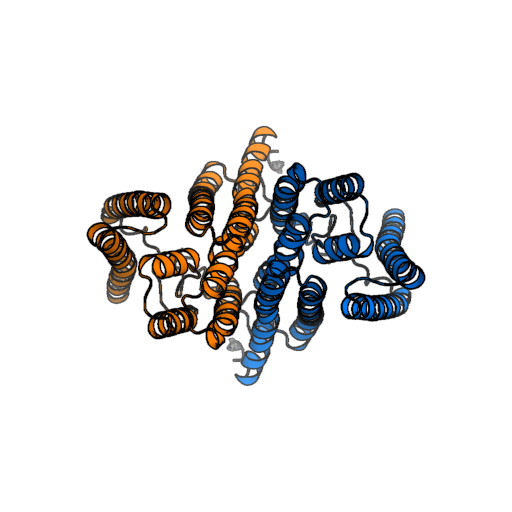? -16.844 -5.41 -5.117 1 96.62 147 ALA B O 1
ATOM 2999 N N . ALA B 1 148 ? -14.914 -5.129 -4.02 1 98.5 148 ALA B N 1
ATOM 3000 C CA . ALA B 1 148 ? -14.438 -6.473 -4.344 1 98.5 148 ALA B CA 1
ATOM 3001 C C . ALA B 1 148 ? -15.352 -7.535 -3.734 1 98.5 148 ALA B C 1
ATOM 3003 O O . ALA B 1 148 ? -15.695 -8.523 -4.391 1 98.5 148 ALA B O 1
ATOM 3004 N N . PHE B 1 149 ? -15.734 -7.316 -2.467 1 98.44 149 PHE B N 1
ATOM 3005 C CA . PHE B 1 149 ? -16.609 -8.266 -1.781 1 98.44 149 PHE B CA 1
ATOM 3006 C C . PHE B 1 149 ? -17.891 -8.484 -2.566 1 98.44 149 PHE B C 1
ATOM 3008 O O . PHE B 1 149 ? -18.281 -9.625 -2.82 1 98.44 149 PHE B O 1
ATOM 3015 N N . TYR B 1 150 ? -18.469 -7.438 -3.004 1 98 150 TYR B N 1
ATOM 3016 C CA . TYR B 1 150 ? -19.75 -7.547 -3.705 1 98 150 TYR B CA 1
ATOM 3017 C C . TYR B 1 150 ? -19.547 -8.07 -5.121 1 98 150 TYR B C 1
ATOM 3019 O O . TYR B 1 150 ? -20.422 -8.734 -5.676 1 98 150 TYR B O 1
ATOM 3027 N N . LEU B 1 151 ? -18.422 -7.77 -5.73 1 98.25 151 LEU B N 1
ATOM 3028 C CA . LEU B 1 151 ? -18.094 -8.367 -7.02 1 98.25 151 LEU B CA 1
ATOM 3029 C C . LEU B 1 151 ? -18.078 -9.891 -6.922 1 98.25 151 LEU B C 1
ATOM 3031 O O . LEU B 1 151 ? -18.656 -10.578 -7.766 1 98.25 151 LEU B O 1
ATOM 3035 N N . PHE B 1 152 ? -17.438 -10.438 -5.871 1 98.25 152 PHE B N 1
ATOM 3036 C CA . PHE B 1 152 ? -17.328 -11.875 -5.672 1 98.25 152 PHE B CA 1
ATOM 3037 C C . PHE B 1 152 ? -18.672 -12.461 -5.254 1 98.25 152 PHE B C 1
ATOM 3039 O O . PHE B 1 152 ? -19 -13.602 -5.605 1 98.25 152 PHE B O 1
ATOM 3046 N N . LEU B 1 153 ? -19.453 -11.68 -4.496 1 98.19 153 LEU B N 1
ATOM 3047 C CA . LEU B 1 153 ? -20.75 -12.148 -3.99 1 98.19 153 LEU B CA 1
ATOM 3048 C C . LEU B 1 153 ? -21.75 -12.289 -5.125 1 98.19 153 LEU B C 1
ATOM 3050 O O . LEU B 1 153 ? -22.422 -13.312 -5.234 1 98.19 153 LEU B O 1
ATOM 3054 N N . LEU B 1 154 ? -21.797 -11.305 -6 1 97.56 154 LEU B N 1
ATOM 3055 C CA . LEU B 1 154 ? -22.859 -11.234 -7 1 97.56 154 LEU B CA 1
ATOM 3056 C C . LEU B 1 154 ? -22.484 -12.031 -8.242 1 97.56 154 LEU B C 1
ATOM 3058 O O . LEU B 1 154 ? -23.375 -12.523 -8.961 1 97.56 154 LEU B O 1
ATOM 3062 N N . HIS B 1 155 ? -21.172 -12.141 -8.5 1 96.56 155 HIS B N 1
ATOM 3063 C CA . HIS B 1 155 ? -20.688 -12.906 -9.648 1 96.56 155 HIS B CA 1
ATOM 3064 C C . HIS B 1 155 ? -21.453 -12.539 -10.914 1 96.56 155 HIS B C 1
ATOM 3066 O O . HIS B 1 155 ? -21.953 -13.414 -11.617 1 96.56 155 HIS B O 1
ATOM 3072 N N . LEU B 1 156 ? -21.453 -11.281 -11.219 1 96.44 156 LEU B N 1
ATOM 3073 C CA . LEU B 1 156 ? -22.141 -10.773 -12.398 1 96.44 156 LEU B CA 1
ATOM 3074 C C . LEU B 1 156 ? -21.391 -11.156 -13.672 1 96.44 156 LEU B C 1
ATOM 3076 O O . LEU B 1 156 ? -20.203 -11.531 -13.609 1 96.44 156 LEU B O 1
ATOM 3080 N N . PRO B 1 157 ? -22.109 -11.125 -14.805 1 98.19 157 PRO B N 1
ATOM 3081 C CA . PRO B 1 157 ? -21.391 -11.352 -16.062 1 98.19 157 PRO B CA 1
ATOM 3082 C C . PRO B 1 157 ? -20.203 -10.406 -16.25 1 98.19 157 PRO B C 1
ATOM 3084 O O . PRO B 1 157 ? -20.25 -9.25 -15.805 1 98.19 157 PRO B O 1
ATOM 3087 N N . PRO B 1 158 ? -19.141 -10.836 -16.891 1 98.38 158 PRO B N 1
ATOM 3088 C CA . PRO B 1 158 ? -17.906 -10.078 -17 1 98.38 158 PRO B CA 1
ATOM 3089 C C . PRO B 1 158 ? -18.109 -8.672 -17.547 1 98.38 158 PRO B C 1
ATOM 3091 O O . PRO B 1 158 ? -17.469 -7.719 -17.094 1 98.38 158 PRO B O 1
ATOM 3094 N N . VAL B 1 159 ? -19.016 -8.539 -18.484 1 98.56 159 VAL B N 1
ATOM 3095 C CA . VAL B 1 159 ? -19.25 -7.234 -19.094 1 98.56 159 VAL B CA 1
ATOM 3096 C C . VAL B 1 159 ? -19.844 -6.281 -18.062 1 98.56 159 VAL B C 1
ATOM 3098 O O . VAL B 1 159 ? -19.391 -5.141 -17.938 1 98.56 159 VAL B O 1
ATOM 3101 N N . ILE B 1 160 ? -20.828 -6.727 -17.312 1 98.56 160 ILE B N 1
ATOM 3102 C CA . ILE B 1 160 ? -21.484 -5.902 -16.297 1 98.56 160 ILE B CA 1
ATOM 3103 C C . ILE B 1 160 ? -20.5 -5.574 -15.18 1 98.56 160 ILE B C 1
ATOM 3105 O O . ILE B 1 160 ? -20.438 -4.438 -14.703 1 98.56 160 ILE B O 1
ATOM 3109 N N . SER B 1 161 ? -19.719 -6.59 -14.734 1 98.69 161 SER B N 1
ATOM 3110 C CA . SER B 1 161 ? -18.703 -6.387 -13.703 1 98.69 161 SER B CA 1
ATOM 3111 C C . SER B 1 161 ? -17.672 -5.344 -14.133 1 98.69 161 SER B C 1
ATOM 3113 O O . SER B 1 161 ? -17.297 -4.48 -13.344 1 98.69 161 SER B O 1
ATOM 3115 N N . THR B 1 162 ? -17.25 -5.434 -15.406 1 98.81 162 THR B N 1
ATOM 3116 C CA . THR B 1 162 ? -16.266 -4.508 -15.953 1 98.81 162 THR B CA 1
ATOM 3117 C C . THR B 1 162 ? -16.812 -3.082 -15.969 1 98.81 162 THR B C 1
ATOM 3119 O O . THR B 1 162 ? -16.141 -2.145 -15.547 1 98.81 162 THR B O 1
ATOM 3122 N N . ILE B 1 163 ? -18.047 -2.934 -16.375 1 98.62 163 ILE B N 1
ATOM 3123 C CA . ILE B 1 163 ? -18.672 -1.623 -16.438 1 98.62 163 ILE B CA 1
ATOM 3124 C C . ILE B 1 163 ? -18.859 -1.073 -15.023 1 98.62 163 ILE B C 1
ATOM 3126 O O . ILE B 1 163 ? -18.609 0.111 -14.773 1 98.62 163 ILE B O 1
ATOM 3130 N N . ALA B 1 164 ? -19.266 -1.94 -14.102 1 97.69 164 ALA B N 1
ATOM 3131 C CA . ALA B 1 164 ? -19.469 -1.526 -12.711 1 97.69 164 ALA B CA 1
ATOM 3132 C C . ALA B 1 164 ? -18.172 -1.001 -12.102 1 97.69 164 ALA B C 1
ATOM 3134 O O . ALA B 1 164 ? -18.172 0.05 -11.453 1 97.69 164 ALA B O 1
ATOM 3135 N N . VAL B 1 165 ? -17.078 -1.741 -12.297 1 98.12 165 VAL B N 1
ATOM 3136 C CA . VAL B 1 165 ? -15.789 -1.334 -11.75 1 98.12 165 VAL B CA 1
ATOM 3137 C C . VAL B 1 165 ? -15.344 -0.021 -12.391 1 98.12 165 VAL B C 1
ATOM 3139 O O . VAL B 1 165 ? -14.883 0.888 -11.703 1 98.12 165 VAL B O 1
ATOM 3142 N N . ALA B 1 166 ? -15.492 0.122 -13.734 1 97.94 166 ALA B N 1
ATOM 3143 C CA . ALA B 1 166 ? -15.156 1.355 -14.438 1 97.94 166 ALA B CA 1
ATOM 3144 C C . ALA B 1 166 ? -15.953 2.537 -13.891 1 97.94 166 ALA B C 1
ATOM 3146 O O . ALA B 1 166 ? -15.406 3.623 -13.688 1 97.94 166 ALA B O 1
ATOM 3147 N N . LEU B 1 167 ? -17.219 2.309 -13.656 1 95.75 167 LEU B N 1
ATOM 3148 C CA . LEU B 1 167 ? -18.094 3.355 -13.125 1 95.75 167 LEU B CA 1
ATOM 3149 C C . LEU B 1 167 ? -17.641 3.771 -11.727 1 95.75 167 LEU B C 1
ATOM 3151 O O . LEU B 1 167 ? -17.641 4.961 -11.406 1 95.75 167 LEU B O 1
ATOM 3155 N N . LEU B 1 168 ? -17.328 2.787 -10.898 1 95 168 LEU B N 1
ATOM 3156 C CA . LEU B 1 168 ? -16.875 3.088 -9.547 1 95 168 LEU B CA 1
ATOM 3157 C C . LEU B 1 168 ? -15.578 3.893 -9.57 1 95 168 LEU B C 1
ATOM 3159 O O . LEU B 1 168 ? -15.367 4.762 -8.719 1 95 168 LEU B O 1
ATOM 3163 N N . ILE B 1 169 ? -14.617 3.631 -10.516 1 96.56 169 ILE B N 1
ATOM 3164 C CA . ILE B 1 169 ? -13.391 4.41 -10.672 1 96.56 169 ILE B CA 1
ATOM 3165 C C . ILE B 1 169 ? -13.742 5.852 -11.023 1 96.56 169 ILE B C 1
ATOM 3167 O O . ILE B 1 169 ? -13.211 6.789 -10.43 1 96.56 169 ILE B O 1
ATOM 3171 N N . ALA B 1 170 ? -14.695 6.023 -11.93 1 92.31 170 ALA B N 1
ATOM 3172 C CA . ALA B 1 170 ? -15.109 7.352 -12.367 1 92.31 170 ALA B CA 1
ATOM 3173 C C . ALA B 1 170 ? -15.758 8.133 -11.219 1 92.31 170 ALA B C 1
ATOM 3175 O O . ALA B 1 170 ? -15.602 9.352 -11.125 1 92.31 170 ALA B O 1
ATOM 3176 N N . LEU B 1 171 ? -16.391 7.434 -10.328 1 88.31 171 LEU B N 1
ATOM 3177 C CA . LEU B 1 171 ? -17.125 8.07 -9.234 1 88.31 171 LEU B CA 1
ATOM 3178 C C . LEU B 1 171 ? -16.188 8.422 -8.086 1 88.31 171 LEU B C 1
ATOM 3180 O O . LEU B 1 171 ? -16.594 9.078 -7.125 1 88.31 171 LEU B O 1
ATOM 3184 N N . THR B 1 172 ? -14.977 7.973 -8.164 1 86.88 172 THR B N 1
ATOM 3185 C CA . THR B 1 172 ? -14.023 8.219 -7.082 1 86.88 172 THR B CA 1
ATOM 3186 C C . THR B 1 172 ? -13.875 9.711 -6.816 1 86.88 172 THR B C 1
ATOM 3188 O O . THR B 1 172 ? -13.758 10.133 -5.664 1 86.88 172 THR B O 1
ATOM 3191 N N . PHE B 1 173 ? -13.898 10.562 -7.918 1 78.75 173 PHE B N 1
ATOM 3192 C CA . PHE B 1 173 ? -13.695 11.992 -7.742 1 78.75 173 PHE B CA 1
ATOM 3193 C C . PHE B 1 173 ? -15.008 12.75 -7.855 1 78.75 173 PHE B C 1
ATOM 3195 O O . PHE B 1 173 ? -15.031 13.984 -7.828 1 78.75 173 PHE B O 1
ATOM 3202 N N . ALA B 1 174 ? -15.969 11.984 -8.133 1 73.31 174 ALA B N 1
ATOM 3203 C CA . ALA B 1 174 ? -17.266 12.664 -8.234 1 73.31 174 ALA B CA 1
ATOM 3204 C C . ALA B 1 174 ? -17.609 13.367 -6.926 1 73.31 174 ALA B C 1
ATOM 3206 O O . ALA B 1 174 ? -17.422 12.812 -5.844 1 73.31 174 ALA B O 1
ATOM 3207 N N . PRO B 1 175 ? -17.578 14.648 -7.035 1 58.88 175 PRO B N 1
ATOM 3208 C CA . PRO B 1 175 ? -17.891 15.422 -5.832 1 58.88 175 PRO B CA 1
ATOM 3209 C C . PRO B 1 175 ? -19.172 14.938 -5.141 1 58.88 175 PRO B C 1
ATOM 3211 O O . PRO B 1 175 ? -20.266 15.25 -5.582 1 58.88 175 PRO B O 1
ATOM 3214 N N . PHE B 1 176 ? -18.906 13.641 -4.656 1 52.88 176 PHE B N 1
ATOM 3215 C CA . PHE B 1 176 ? -20.047 13.242 -3.84 1 52.88 176 PHE B CA 1
ATOM 3216 C C . PHE B 1 176 ? -19.906 13.766 -2.416 1 52.88 176 PHE B C 1
ATOM 3218 O O . PHE B 1 176 ? -18.797 13.766 -1.862 1 52.88 176 PHE B O 1
ATOM 3225 N N . HIS B 1 177 ? -20.453 14.75 -2.1 1 44.81 177 HIS B N 1
ATOM 3226 C CA . HIS B 1 177 ? -20.469 15.117 -0.687 1 44.81 177 HIS B CA 1
ATOM 3227 C C . HIS B 1 177 ? -20.969 13.961 0.173 1 44.81 177 HIS B C 1
ATOM 3229 O O . HIS B 1 177 ? -22.141 13.602 0.108 1 44.81 177 HIS B O 1
ATOM 3235 N N . VAL B 1 178 ? -20.078 13.023 0.446 1 42.28 178 VAL B N 1
ATOM 3236 C CA . VAL B 1 178 ? -20.484 11.938 1.33 1 42.28 178 VAL B CA 1
ATOM 3237 C C . VAL B 1 178 ? -20.562 12.445 2.768 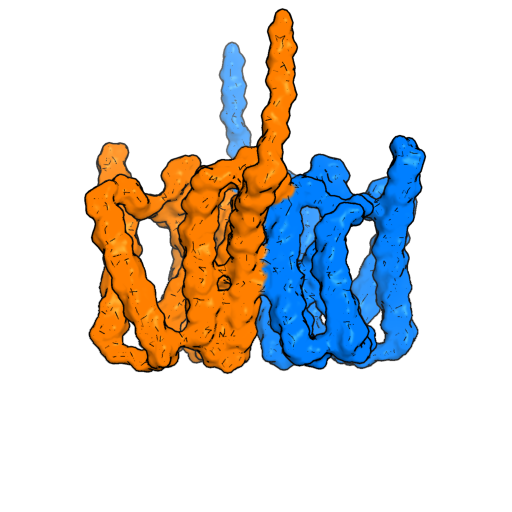1 42.28 178 VAL B C 1
ATOM 3239 O O . VAL B 1 178 ? -19.609 13.039 3.279 1 42.28 178 VAL B O 1
ATOM 3242 N N . LEU B 1 179 ? -21.594 12.805 3.33 1 35.09 179 LEU B N 1
ATOM 3243 C CA . LEU B 1 179 ? -21.781 13.219 4.715 1 35.09 179 LEU B CA 1
ATOM 3244 C C . LEU B 1 179 ? -21.469 12.07 5.672 1 35.09 179 LEU B C 1
ATOM 3246 O O . LEU B 1 179 ? -21.656 10.906 5.34 1 35.09 179 LEU B O 1
ATOM 3250 N N . HIS B 1 180 ? -20.609 12.188 6.59 1 40.78 180 HIS B N 1
ATOM 3251 C CA . HIS B 1 180 ? -20.25 11.281 7.676 1 40.78 180 HIS B CA 1
ATOM 3252 C C . HIS B 1 180 ? -21.5 10.789 8.406 1 40.78 180 HIS B C 1
ATOM 3254 O O . HIS B 1 180 ? -22.344 11.586 8.805 1 40.78 180 HIS B O 1
ATOM 3260 N N . PRO B 1 181 ? -21.781 9.633 8.367 1 39.25 181 PRO B N 1
ATOM 3261 C CA . PRO B 1 181 ? -22.953 8.953 8.93 1 39.25 181 PRO B CA 1
ATOM 3262 C C . PRO B 1 181 ? -23.234 9.352 10.375 1 39.25 181 PRO B C 1
ATOM 3264 O O . PRO B 1 181 ? -24.297 9.031 10.914 1 39.25 181 PRO B O 1
ATOM 3267 N N . LEU B 1 182 ? -22.328 9.672 11.133 1 39.22 182 LEU B N 1
ATOM 3268 C CA . LEU B 1 182 ? -22.547 9.531 12.57 1 39.22 182 LEU B CA 1
ATOM 3269 C C . LEU B 1 182 ? -23.406 10.672 13.102 1 39.22 182 LEU B C 1
ATOM 3271 O O . LEU B 1 182 ? -23.641 10.766 14.305 1 39.22 182 LEU B O 1
ATOM 3275 N N . ARG B 1 183 ? -23.766 11.625 12.391 1 39.88 183 ARG B N 1
ATOM 3276 C CA . ARG B 1 183 ? -24.297 12.703 13.227 1 39.88 183 ARG B CA 1
ATOM 3277 C C . ARG B 1 183 ? -25.75 12.445 13.586 1 39.88 183 ARG B C 1
ATOM 3279 O O . ARG B 1 183 ? -26.359 13.219 14.336 1 39.88 183 ARG B O 1
ATOM 3286 N N . VAL B 1 184 ? -26.516 11.719 12.828 1 45.03 184 VAL B N 1
ATOM 3287 C CA . VAL B 1 184 ? -27.875 11.719 13.375 1 45.03 184 VAL B CA 1
ATOM 3288 C C . VAL B 1 184 ? -27.969 10.688 14.508 1 45.03 184 VAL B C 1
ATOM 3290 O O . VAL B 1 184 ? -27.703 9.5 14.297 1 45.03 184 VAL B O 1
ATOM 3293 N N . VAL B 1 185 ? -27.953 11.047 15.719 1 50.38 185 VAL B N 1
ATOM 3294 C CA . VAL B 1 185 ? -28.031 10.367 17.016 1 50.38 185 VAL B CA 1
ATOM 3295 C C . VAL B 1 185 ? -28.969 9.164 16.922 1 50.38 185 VAL B C 1
ATOM 3297 O O . VAL B 1 185 ? -28.641 8.078 17.406 1 50.38 185 VAL B O 1
ATOM 3300 N N . ARG B 1 186 ? -30.25 9.391 16.609 1 48.84 186 ARG B N 1
ATOM 3301 C CA . ARG B 1 186 ? -31.266 8.344 16.75 1 48.84 186 ARG B CA 1
ATOM 3302 C C . ARG B 1 186 ? -30.984 7.18 15.805 1 48.84 186 ARG B C 1
ATOM 3304 O O . ARG B 1 186 ? -31.188 6.02 16.156 1 48.84 186 ARG B O 1
ATOM 3311 N N . LEU B 1 187 ? -30.25 7.461 14.641 1 59.62 187 LEU B N 1
ATOM 3312 C CA . LEU B 1 187 ? -30.109 6.445 13.602 1 59.62 187 LEU B CA 1
ATOM 3313 C C . LEU B 1 187 ? -28.766 5.734 13.703 1 59.62 187 LEU B C 1
ATOM 3315 O O . LEU B 1 187 ? -28.469 4.828 12.922 1 59.62 187 LEU B O 1
ATOM 3319 N N . ARG B 1 188 ? -28.203 6.02 14.867 1 68.19 188 ARG B N 1
ATOM 3320 C CA . ARG B 1 188 ? -26.891 5.41 15.117 1 68.19 188 ARG B CA 1
ATOM 3321 C C . ARG B 1 188 ? -27.047 3.961 15.562 1 68.19 188 ARG B C 1
ATOM 3323 O O . ARG B 1 188 ? -26.297 3.086 15.109 1 68.19 188 ARG B O 1
ATOM 3330 N N . TRP B 1 189 ? -28.125 3.74 16.391 1 77.75 189 TRP B N 1
ATOM 3331 C CA . TRP B 1 189 ? -28.312 2.377 16.875 1 77.75 189 TRP B CA 1
ATOM 3332 C C . TRP B 1 189 ? -28.719 1.443 15.734 1 77.75 189 TRP B C 1
ATOM 3334 O O . TRP B 1 189 ? -28.234 0.31 15.656 1 77.75 189 TRP B O 1
ATOM 3344 N N . LEU B 1 190 ? -29.562 1.922 14.844 1 79.88 190 LEU B N 1
ATOM 3345 C CA . LEU B 1 190 ? -29.984 1.118 13.695 1 79.88 190 LEU B CA 1
ATOM 3346 C C . LEU B 1 190 ? -28.812 0.823 12.773 1 79.88 190 LEU B C 1
ATOM 3348 O O . LEU B 1 190 ? -28.641 -0.311 12.32 1 79.88 190 LEU B O 1
ATOM 3352 N N . THR B 1 191 ? -28.031 1.762 12.617 1 80.44 191 THR B N 1
ATOM 3353 C CA . THR B 1 191 ? -26.875 1.598 11.734 1 80.44 191 THR B CA 1
ATOM 3354 C C . THR B 1 191 ? -25.891 0.595 12.32 1 80.44 191 THR B C 1
ATOM 3356 O O . THR B 1 191 ? -25.328 -0.234 11.594 1 80.44 191 THR B O 1
ATOM 3359 N N . LEU B 1 192 ? -25.812 0.649 13.602 1 84.38 192 LEU B N 1
ATOM 3360 C CA . LEU B 1 192 ? -24.891 -0.275 14.25 1 84.38 192 LEU B CA 1
ATOM 3361 C C . LEU B 1 192 ? -25.406 -1.709 14.156 1 84.38 192 LEU B C 1
ATOM 3363 O O . LEU B 1 192 ? -24.625 -2.635 13.922 1 84.38 192 LEU B O 1
ATOM 3367 N N . TRP B 1 193 ? -26.672 -1.86 14.336 1 89.56 193 TRP B N 1
ATOM 3368 C CA . TRP B 1 193 ? -27.266 -3.191 14.234 1 89.56 193 TRP B CA 1
ATOM 3369 C C . TRP B 1 193 ? -27.188 -3.711 12.797 1 89.56 193 TRP B C 1
ATOM 3371 O O . TRP B 1 193 ? -26.969 -4.902 12.578 1 89.56 193 TRP B O 1
ATOM 3381 N N . LEU B 1 194 ? -27.406 -2.84 11.867 1 90.06 194 LEU B N 1
ATOM 3382 C CA . LEU B 1 194 ? -27.328 -3.232 10.469 1 90.06 194 LEU B CA 1
ATOM 3383 C C . LEU B 1 194 ? -25.906 -3.604 10.086 1 90.06 194 LEU B C 1
ATOM 3385 O O . LEU B 1 194 ? -25.688 -4.551 9.32 1 90.06 194 LEU B O 1
ATOM 3389 N N . LEU B 1 195 ? -25.031 -2.875 10.633 1 89.12 195 LEU B N 1
ATOM 3390 C CA . LEU B 1 195 ? -23.625 -3.188 10.375 1 89.12 195 LEU B CA 1
ATOM 3391 C C . LEU B 1 195 ? -23.25 -4.543 10.977 1 89.12 195 LEU B C 1
ATOM 3393 O O . LEU B 1 195 ? -22.516 -5.312 10.367 1 89.12 195 LEU B O 1
ATOM 3397 N N . ALA B 1 196 ? -23.75 -4.75 12.18 1 92.31 196 ALA B N 1
ATOM 3398 C CA . ALA B 1 196 ? -23.516 -6.039 12.828 1 92.31 196 ALA B CA 1
ATOM 3399 C C . ALA B 1 196 ? -24.125 -7.18 12.016 1 92.31 196 ALA B C 1
ATOM 3401 O O . ALA B 1 196 ? -23.5 -8.234 11.852 1 92.31 196 ALA B O 1
ATOM 3402 N N . ALA B 1 197 ? -25.312 -6.941 11.578 1 95 197 ALA B N 1
ATOM 3403 C CA . ALA B 1 197 ? -25.969 -7.938 10.734 1 95 197 ALA B CA 1
ATOM 3404 C C . ALA B 1 197 ? -25.188 -8.172 9.445 1 95 197 ALA B C 1
ATOM 3406 O O . ALA B 1 197 ? -25.031 -9.305 8.992 1 95 197 ALA B O 1
ATOM 3407 N N . TRP B 1 19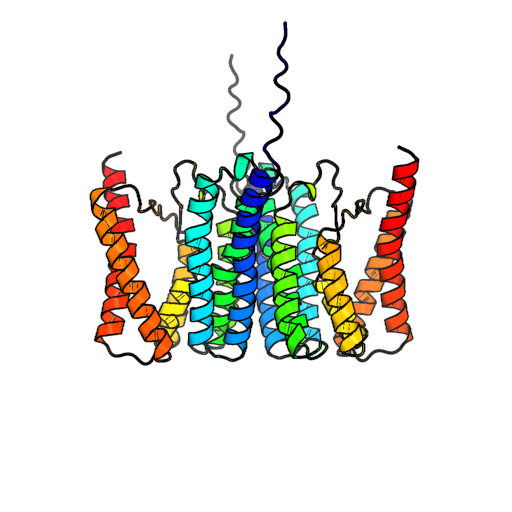8 ? -24.75 -7.164 8.852 1 95.69 198 TRP B N 1
ATOM 3408 C CA . TRP B 1 198 ? -23.938 -7.262 7.637 1 95.69 198 TRP B CA 1
ATOM 3409 C C . TRP B 1 198 ? -22.672 -8.078 7.891 1 95.69 198 TRP B C 1
ATOM 3411 O O . TRP B 1 198 ? -22.297 -8.922 7.074 1 95.69 198 TRP B O 1
ATOM 3421 N N . ALA B 1 199 ? -22 -7.781 9.008 1 95.38 199 ALA B N 1
ATOM 3422 C CA . ALA B 1 199 ? -20.766 -8.5 9.359 1 95.38 199 ALA B CA 1
ATOM 3423 C C . ALA B 1 199 ? -21.047 -9.992 9.555 1 95.38 199 ALA B C 1
ATOM 3425 O O . ALA B 1 199 ? -20.266 -10.828 9.094 1 95.38 199 ALA B O 1
ATOM 3426 N N . LEU B 1 200 ? -22.125 -10.305 10.227 1 96.81 200 LEU B N 1
ATOM 3427 C CA . LEU B 1 200 ? -22.484 -11.695 10.469 1 96.81 200 LEU B CA 1
ATOM 3428 C C . LEU B 1 200 ? -22.812 -12.406 9.156 1 96.81 200 LEU B C 1
ATOM 3430 O O . LEU B 1 200 ? -22.359 -13.531 8.922 1 96.81 200 LEU B O 1
ATOM 3434 N N . LEU B 1 201 ? -23.609 -11.773 8.328 1 97.69 201 LEU B N 1
ATOM 3435 C CA . LEU B 1 201 ? -23.938 -12.352 7.027 1 97.69 201 LEU B CA 1
ATOM 3436 C C . LEU B 1 201 ? -22.688 -12.469 6.156 1 97.69 201 LEU B C 1
ATOM 3438 O O . LEU B 1 201 ? -22.547 -13.43 5.395 1 97.69 201 LEU B O 1
ATOM 3442 N N . GLY B 1 202 ? -21.828 -11.461 6.219 1 97.94 202 GLY B N 1
ATOM 3443 C CA . GLY B 1 202 ? -20.562 -11.523 5.504 1 97.94 202 GLY B CA 1
ATOM 3444 C C . GLY B 1 202 ? -19.688 -12.688 5.934 1 97.94 202 GLY B C 1
ATOM 3445 O O . GLY B 1 202 ? -19.125 -13.391 5.094 1 97.94 202 GLY B O 1
ATOM 3446 N N . MET B 1 203 ? -19.578 -12.906 7.262 1 97.88 203 MET B N 1
ATOM 3447 C CA . MET B 1 203 ? -18.797 -14.023 7.793 1 97.88 203 MET B CA 1
ATOM 3448 C C . MET B 1 203 ? -19.391 -15.359 7.336 1 97.88 203 MET B C 1
ATOM 3450 O O . MET B 1 203 ? -18.641 -16.297 7.027 1 97.88 203 MET B O 1
ATOM 3454 N N . TYR B 1 204 ? -20.688 -15.406 7.359 1 98.06 204 TYR B N 1
ATOM 3455 C CA . TYR B 1 204 ? -21.359 -16.609 6.859 1 98.06 204 TYR B CA 1
ATOM 3456 C C . TYR B 1 204 ? -21.031 -16.844 5.391 1 98.06 204 TYR B C 1
ATOM 3458 O O . TYR B 1 204 ? -20.781 -17.969 4.977 1 98.06 204 TYR B O 1
ATOM 3466 N N . THR B 1 205 ? -21.047 -15.812 4.609 1 98.38 205 THR B N 1
ATOM 3467 C CA . THR B 1 205 ? -20.719 -15.891 3.188 1 98.38 205 THR B CA 1
ATOM 3468 C C . THR B 1 205 ? -19.297 -16.375 2.982 1 98.38 205 THR B C 1
ATOM 3470 O O . THR B 1 205 ? -19.031 -17.219 2.115 1 98.38 205 THR B O 1
ATOM 3473 N N . LEU B 1 206 ? -18.359 -15.867 3.762 1 98.44 206 LEU B N 1
ATOM 3474 C CA . LEU B 1 206 ? -16.969 -16.281 3.662 1 98.44 206 LEU B CA 1
ATOM 3475 C C . LEU B 1 206 ? -16.797 -17.75 4.059 1 98.44 206 LEU B C 1
ATOM 3477 O O . LEU B 1 206 ? -16.062 -18.484 3.41 1 98.44 206 LEU B O 1
ATOM 3481 N N . ALA B 1 207 ? -17.531 -18.188 5.129 1 97.88 207 ALA B N 1
ATOM 3482 C CA . ALA B 1 207 ? -17.453 -19.562 5.605 1 97.88 207 ALA B CA 1
ATOM 3483 C C . ALA B 1 207 ? -17.953 -20.531 4.543 1 97.88 207 ALA B C 1
ATOM 3485 O O . ALA B 1 207 ? -17.562 -21.703 4.527 1 97.88 207 ALA B O 1
ATOM 3486 N N . ASN B 1 208 ? -18.781 -20.047 3.621 1 97.81 208 ASN B N 1
ATOM 3487 C CA . ASN B 1 208 ? -19.328 -20.875 2.561 1 97.81 208 ASN B CA 1
ATOM 3488 C C . ASN B 1 208 ? -18.688 -20.562 1.209 1 97.81 208 ASN B C 1
ATOM 3490 O O . ASN B 1 208 ? -19.281 -20.844 0.162 1 97.81 208 ASN B O 1
ATOM 3494 N N . ASP B 1 209 ? -17.594 -19.891 1.226 1 97.44 209 ASP B N 1
ATOM 3495 C CA . ASP B 1 209 ? -16.812 -19.578 0.033 1 97.44 209 ASP B CA 1
ATOM 3496 C C . ASP B 1 209 ? -17.656 -18.875 -1.019 1 97.44 209 ASP B C 1
ATOM 3498 O O . ASP B 1 209 ? -17.594 -19.203 -2.205 1 97.44 209 ASP B O 1
ATOM 3502 N N . PHE B 1 210 ? -18.562 -18 -0.557 1 96.88 210 PHE B N 1
ATOM 3503 C CA . PHE B 1 210 ? -19.391 -17.125 -1.385 1 96.88 210 PHE B CA 1
ATOM 3504 C C . PHE B 1 210 ? -20.5 -17.906 -2.076 1 96.88 210 PHE B C 1
ATOM 3506 O O . PHE B 1 210 ? -21.156 -17.406 -2.98 1 96.88 210 PHE B O 1
ATOM 3513 N N . VAL B 1 211 ? -20.641 -19.203 -1.759 1 96.5 211 VAL B N 1
ATOM 3514 C CA . VAL B 1 211 ? -21.766 -20 -2.234 1 96.5 211 VAL B CA 1
ATOM 3515 C C . VAL B 1 211 ? -22.922 -19.906 -1.231 1 96.5 211 VAL B C 1
ATOM 3517 O O . VAL B 1 211 ? -23 -20.719 -0.306 1 96.5 211 VAL B O 1
ATOM 3520 N N . VAL B 1 212 ? -23.719 -18.875 -1.361 1 96.88 212 VAL B N 1
ATOM 3521 C CA . VAL B 1 212 ? -24.812 -18.641 -0.412 1 96.88 212 VAL B CA 1
ATOM 3522 C C . VAL B 1 212 ? -26.125 -18.469 -1.163 1 96.88 212 VAL B C 1
ATOM 3524 O O . VAL B 1 212 ? -26.125 -18.25 -2.377 1 96.88 212 VAL B O 1
ATOM 3527 N N . GLY B 1 213 ? -27.25 -18.641 -0.521 1 95.44 213 GLY B N 1
ATOM 3528 C CA . GLY B 1 213 ? -28.578 -18.531 -1.115 1 95.44 213 GLY B CA 1
ATOM 3529 C C . GLY B 1 213 ? -28.984 -17.109 -1.406 1 95.44 213 GLY B C 1
ATOM 3530 O O . GLY B 1 213 ? -28.312 -16.156 -0.979 1 95.44 213 GLY B O 1
ATOM 3531 N N . PRO B 1 214 ? -30.062 -16.922 -2.098 1 96.38 214 PRO B N 1
ATOM 3532 C CA . PRO B 1 214 ? -30.531 -15.594 -2.496 1 96.38 214 PRO B CA 1
ATOM 3533 C C . PRO B 1 214 ? -30.922 -14.719 -1.304 1 96.38 214 PRO B C 1
ATOM 3535 O O . PRO B 1 214 ? -30.781 -13.492 -1.362 1 96.38 214 PRO B O 1
ATOM 3538 N N . SER B 1 215 ? -31.391 -15.336 -0.25 1 96.88 215 SER B N 1
ATOM 3539 C CA . SER B 1 215 ? -31.812 -14.555 0.915 1 96.88 215 SER B CA 1
ATOM 3540 C C . SER B 1 215 ? -30.625 -13.828 1.542 1 96.88 215 SER B C 1
ATOM 3542 O O . SER B 1 215 ? -30.734 -12.672 1.943 1 96.88 215 SER B O 1
ATOM 3544 N N . VAL B 1 216 ? -29.516 -14.523 1.619 1 97.44 216 VAL B N 1
ATOM 3545 C CA . VAL B 1 216 ? -28.312 -13.922 2.193 1 97.44 216 VAL B CA 1
ATOM 3546 C C . VAL B 1 216 ? -27.812 -12.812 1.282 1 97.44 216 VAL B C 1
ATOM 3548 O O . VAL B 1 216 ? -27.5 -11.711 1.751 1 97.44 216 VAL B O 1
ATOM 3551 N N . THR B 1 217 ? -27.734 -13.109 -0.01 1 97.62 217 THR B N 1
ATOM 3552 C CA . THR B 1 217 ? -27.297 -12.117 -0.987 1 97.62 217 THR B CA 1
ATOM 3553 C C . THR B 1 217 ? -28.203 -10.883 -0.94 1 97.62 217 THR B C 1
ATOM 3555 O O . THR B 1 217 ? -27.703 -9.758 -0.934 1 97.62 217 THR B O 1
ATOM 3558 N N . PHE B 1 218 ? -29.484 -11.102 -0.894 1 97 218 PHE B N 1
ATOM 3559 C CA . PHE B 1 218 ? -30.438 -10 -0.821 1 97 218 PHE B CA 1
ATOM 3560 C C . PHE B 1 218 ? -30.234 -9.195 0.457 1 97 218 PHE B C 1
ATOM 3562 O O . PHE B 1 218 ? -30.281 -7.965 0.434 1 97 218 PHE B O 1
ATOM 3569 N N . GLY B 1 219 ? -30.094 -9.883 1.577 1 96.69 219 GLY B N 1
ATOM 3570 C CA . GLY B 1 219 ? -29.844 -9.203 2.838 1 96.69 219 GLY B CA 1
ATOM 3571 C C . GLY B 1 219 ? -28.625 -8.305 2.805 1 96.69 219 GLY B C 1
ATOM 3572 O O . GLY B 1 219 ? -28.688 -7.148 3.219 1 96.69 219 GLY B O 1
ATOM 3573 N N . LEU B 1 220 ? -27.547 -8.844 2.293 1 97.31 220 LEU B N 1
ATOM 3574 C CA . LEU B 1 220 ? -26.297 -8.094 2.203 1 97.31 220 LEU B CA 1
ATOM 3575 C C . LEU B 1 220 ? -26.453 -6.887 1.283 1 97.31 220 LEU B C 1
ATOM 3577 O O . LEU B 1 220 ? -25.984 -5.793 1.602 1 97.31 220 LEU B O 1
ATOM 3581 N N . CYS B 1 221 ? -27.125 -7.035 0.187 1 96.81 221 CYS B N 1
ATOM 3582 C CA . CYS B 1 221 ? -27.328 -5.945 -0.763 1 96.81 221 CYS B CA 1
ATOM 3583 C C . CYS B 1 221 ? -28.266 -4.887 -0.19 1 96.81 221 CYS B C 1
ATOM 3585 O O . CYS B 1 221 ? -28.031 -3.689 -0.361 1 96.81 221 CYS B O 1
ATOM 3587 N N . ALA B 1 222 ? -29.328 -5.305 0.494 1 95.62 222 ALA B N 1
ATOM 3588 C CA . ALA B 1 222 ? -30.281 -4.379 1.085 1 95.62 222 ALA B CA 1
ATOM 3589 C C . ALA B 1 222 ? -29.625 -3.512 2.154 1 95.62 222 ALA B C 1
ATOM 3591 O O . ALA B 1 222 ? -29.859 -2.301 2.209 1 95.62 222 ALA B O 1
ATOM 3592 N N . ILE B 1 223 ? -28.844 -4.16 2.934 1 93.56 223 ILE B N 1
ATOM 3593 C CA . ILE B 1 223 ? -28.156 -3.424 3.988 1 93.56 223 ILE B CA 1
ATOM 3594 C C . ILE B 1 223 ? -27.188 -2.42 3.367 1 93.56 223 ILE B C 1
ATOM 3596 O O . ILE B 1 223 ? -27.125 -1.264 3.793 1 93.56 223 ILE B O 1
ATOM 3600 N N . ALA B 1 224 ? -26.422 -2.881 2.367 1 91.38 224 ALA B N 1
ATOM 3601 C CA . ALA B 1 224 ? -25.484 -1.988 1.681 1 91.38 224 ALA B CA 1
ATOM 3602 C C . ALA B 1 224 ? -26.219 -0.802 1.061 1 91.38 224 ALA B C 1
ATOM 3604 O O . ALA B 1 224 ? -25.766 0.341 1.173 1 91.38 224 ALA B O 1
ATOM 3605 N N . ALA B 1 225 ? -27.375 -1.049 0.427 1 89.19 225 ALA B N 1
ATOM 3606 C CA . ALA B 1 225 ? -28.188 0.003 -0.196 1 89.19 225 ALA B CA 1
ATOM 3607 C C . ALA B 1 225 ? -28.688 0.997 0.845 1 89.19 225 ALA B C 1
ATOM 3609 O O . ALA B 1 225 ? -28.688 2.207 0.606 1 89.19 225 ALA B O 1
ATOM 3610 N N . TYR B 1 226 ? -29.078 0.497 1.955 1 85.81 226 TYR B N 1
ATOM 3611 C CA . TYR B 1 226 ? -29.562 1.343 3.037 1 85.81 226 TYR B CA 1
ATOM 3612 C C . TYR B 1 226 ? -28.453 2.236 3.578 1 85.81 226 TYR B C 1
ATOM 3614 O O . TYR B 1 226 ? -28.656 3.439 3.758 1 85.81 226 TYR B O 1
ATOM 3622 N N . ILE B 1 227 ? -27.344 1.601 3.787 1 80.81 227 ILE B N 1
ATOM 3623 C CA . ILE B 1 227 ? -26.234 2.336 4.383 1 80.81 227 ILE B CA 1
ATOM 3624 C C . ILE B 1 227 ? -25.734 3.395 3.404 1 80.81 227 ILE B C 1
ATOM 3626 O O . ILE B 1 227 ? -25.516 4.547 3.785 1 80.81 227 ILE B O 1
ATOM 3630 N N . VAL B 1 228 ? -25.594 3.037 2.146 1 77.19 228 VAL B N 1
ATOM 3631 C CA . VAL B 1 228 ? -25.125 3.971 1.127 1 77.19 228 VAL B CA 1
ATOM 3632 C C . VAL B 1 228 ? -26.188 5.035 0.874 1 77.19 228 VAL B C 1
ATOM 3634 O O . VAL B 1 228 ? -25.875 6.215 0.723 1 77.19 228 VAL B O 1
ATOM 3637 N N . GLY B 1 229 ? -27.516 4.582 0.802 1 73.25 229 GLY B N 1
ATOM 3638 C CA . GLY B 1 229 ? -28.625 5.496 0.578 1 73.25 229 GLY B CA 1
ATOM 3639 C C . GLY B 1 229 ? -28.844 6.461 1.728 1 73.25 229 GLY B C 1
ATOM 3640 O O . GLY B 1 229 ? -29.109 7.645 1.509 1 73.25 229 GLY B O 1
ATOM 3641 N N . SER B 1 230 ? -28.875 5.887 2.916 1 66.62 230 SER B N 1
ATOM 3642 C CA . SER B 1 230 ? -29.078 6.715 4.098 1 66.62 230 SER B CA 1
ATOM 3643 C C . SER B 1 230 ? -28 7.777 4.234 1 66.62 230 SER B C 1
ATOM 3645 O O . SER B 1 230 ? -28.281 8.922 4.578 1 66.62 230 SER B O 1
ATOM 3647 N N . ASP B 1 231 ? -26.938 7.316 3.881 1 62.03 231 ASP B N 1
ATOM 3648 C CA . ASP B 1 231 ? -25.844 8.289 3.941 1 62.03 231 ASP B CA 1
ATOM 3649 C C . ASP B 1 231 ? -26.031 9.391 2.902 1 62.03 231 ASP B C 1
ATOM 3651 O O . ASP B 1 231 ? -25.828 10.57 3.195 1 62.03 231 ASP B O 1
ATOM 3655 N N . THR B 1 232 ? -26.625 9.023 1.73 1 57.56 232 THR B N 1
ATOM 3656 C CA . THR B 1 232 ? -26.906 9.969 0.658 1 57.56 232 THR B CA 1
ATOM 3657 C C . THR B 1 232 ? -28.094 10.867 1.024 1 57.56 232 THR B C 1
ATOM 3659 O O . THR B 1 232 ? -28.062 12.07 0.766 1 57.56 232 THR B O 1
ATOM 3662 N N . LEU B 1 233 ? -29.109 10.266 1.527 1 48.81 233 LEU B N 1
ATOM 3663 C CA . LEU B 1 233 ? -30.328 10.992 1.872 1 48.81 233 LEU B CA 1
ATOM 3664 C C . LEU B 1 233 ? -30.062 11.984 3.002 1 48.81 233 LEU B C 1
ATOM 3666 O O . LEU B 1 233 ? -30.531 13.125 2.951 1 48.81 233 LEU B O 1
ATOM 3670 N N . ILE B 1 234 ? -29.609 11.539 3.943 1 48.19 234 ILE B N 1
ATOM 3671 C CA . ILE B 1 234 ? -29.359 12.383 5.102 1 48.19 234 ILE B CA 1
ATOM 3672 C C . ILE B 1 234 ? -28.484 13.57 4.688 1 48.19 234 ILE B C 1
ATOM 3674 O O . ILE B 1 234 ? -28.719 14.703 5.105 1 48.19 234 ILE B O 1
ATOM 3678 N N . ARG B 1 235 ? -27.703 13.281 3.809 1 51.84 235 ARG B N 1
ATOM 3679 C CA . ARG B 1 235 ? -26.828 14.328 3.309 1 51.84 235 ARG B CA 1
ATOM 3680 C C . ARG B 1 235 ? -27.594 15.352 2.477 1 51.84 235 ARG B C 1
ATOM 3682 O O . ARG B 1 235 ? -27.359 16.547 2.586 1 51.84 235 ARG B O 1
ATOM 3689 N N . ARG B 1 236 ? -28.531 14.891 1.661 1 50.62 236 ARG B N 1
ATOM 3690 C CA . ARG B 1 236 ? -29.375 15.75 0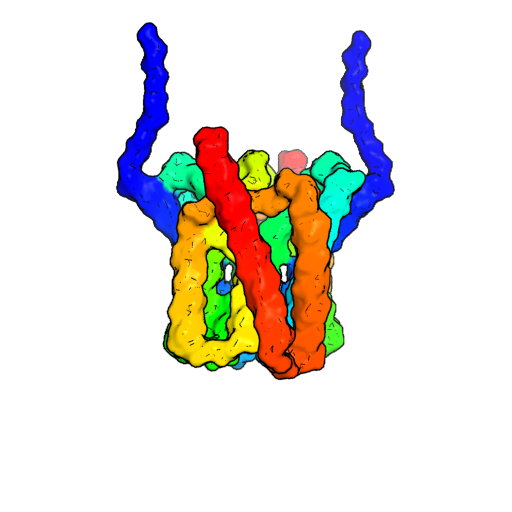.852 1 50.62 236 ARG B CA 1
ATOM 3691 C C . ARG B 1 236 ? -30.297 16.594 1.732 1 50.62 236 ARG B C 1
ATOM 3693 O O . ARG B 1 236 ? -30.531 17.781 1.45 1 50.62 236 ARG B O 1
ATOM 3700 N N . MET B 1 237 ? -30.797 16.078 2.664 1 45.75 237 MET B N 1
ATOM 3701 C CA . MET B 1 237 ? -31.719 16.797 3.545 1 45.75 237 MET B CA 1
ATOM 3702 C C . MET B 1 237 ? -30.984 17.891 4.32 1 45.75 237 MET B C 1
ATOM 3704 O O . MET B 1 237 ? -31.516 18.984 4.508 1 45.75 237 MET B O 1
ATOM 3708 N N . LYS B 1 238 ? -29.875 17.609 4.676 1 47.22 238 LYS B N 1
ATOM 3709 C CA . LYS B 1 238 ? -29.094 18.625 5.379 1 47.22 238 LYS B CA 1
ATOM 3710 C C . LYS B 1 238 ? -28.641 19.719 4.426 1 47.22 238 LYS B C 1
ATOM 3712 O O . LYS B 1 238 ? -28.578 20.891 4.805 1 47.22 238 LYS B O 1
ATOM 3717 N N . ALA B 1 239 ? -28.406 19.484 3.264 1 48.88 239 ALA B N 1
ATOM 3718 C CA . ALA B 1 239 ? -28.109 20.484 2.24 1 48.88 239 ALA B CA 1
ATOM 3719 C C . ALA B 1 239 ? -29.312 21.391 1.989 1 48.88 239 ALA B C 1
ATOM 3721 O O . ALA B 1 239 ? -29.156 22.594 1.739 1 48.88 239 ALA B O 1
ATOM 3722 N N . PHE B 1 240 ? -30.422 20.922 2.061 1 47.69 240 PHE B N 1
ATOM 3723 C CA . PHE B 1 240 ? -31.609 21.734 1.88 1 47.69 240 PHE B CA 1
ATOM 3724 C C . PHE B 1 240 ? -31.859 22.609 3.105 1 47.69 240 PHE B C 1
ATOM 3726 O O . PHE B 1 240 ? -32.438 23.703 2.992 1 47.69 240 PHE B O 1
ATOM 3733 N N . ARG B 1 241 ? -31.391 22.172 4.164 1 44.91 241 ARG B N 1
ATOM 3734 C CA . ARG B 1 241 ? -31.641 22.969 5.359 1 44.91 241 ARG B CA 1
ATOM 3735 C C . ARG B 1 241 ? -30.531 24 5.57 1 44.91 241 ARG B C 1
ATOM 3737 O O . ARG B 1 241 ? -30.688 24.938 6.359 1 44.91 241 ARG B O 1
ATOM 3744 N N . ALA B 1 242 ? -29.516 23.953 4.863 1 45.62 242 ALA B N 1
ATOM 3745 C CA . ALA B 1 242 ? -28.547 25.047 4.871 1 45.62 242 ALA B CA 1
ATOM 3746 C C . ALA B 1 242 ? -28.844 26.047 3.76 1 45.62 242 ALA B C 1
ATOM 3748 O O . ALA B 1 242 ? -29.25 25.672 2.66 1 45.62 242 ALA B O 1
#

Foldseek 3Di:
DPPPVPPPLPPPVLLVQLVVLLVLLLVLQVLLVVLLVCLVVVLNLVSLVSLVVSVVSLVVSVVSNVVSVSCVSPVVDDPLVSNLVSCLSSQFLSLLCSQLVVPLADVVLSVVLSVLRNVLQVVLSVDPVQCDPVNWGFFLHSRSSVVSLLCLLVSDHRHVNSVVSVVSSVRRNVRPRQGDPPPPPVCNVVLVVLVVVLVVLSNVCSVVVSPDDPVSSVSNVVSVCCVSVVSNVVVVVVVVVD/DPPPVPPPLPPPVLLVQLVVLLVLLLVLQVLLVVLLVCLVVVLNLVSLVSLVVSVVSLVVSVVSNVVSVSCVSPVVDDPLVSNLVSCLSSQFLSLLCSQLVVPLADVVLSVVLSVLRNVLQVVLSVDPVQCDPVNWGFWLHSRSSVVSLLCLLVSDHRHVNSVVSVVNSVRRNVRPRQGDPPPPPVCNVVLVVLVVVLVVLSNVCSVVVSPDDPVSSVSNVVSVCCVSVVSNVVVVVVVVVD